Protein AF-A0A2G6HAW3-F1 (afdb_monomer)

Sequence (389 aa):
MALTPEMVLNKQFQTTQFRKGYDERDVDDFLDEVVAEMRSLIAQRDDFKQELNDCRAGRGLKPVQDEAAESVDPATQESPEQVQAEARLAELQAQIAEAEAEQQRLGAELESTQGELETLEGRVAAARHAPEEGAADGDLQSQLDDAVHRAEAAEARVREAEEMAREAQTRADEAEQRAQAAQHAGDGDQGQSAVAGGASAAAGGASAAGLIELAQRLHDEYVAEGEARRAELLATAQARHDELVSTAQTRHDELLSTAQTQHDELVSTAQTRHDELLSTAQAQHDELIGTSQRQRDELLAEATSLKEQMLTEARERSTGMVAEAQQKKARVLDELEGQRSIIKRKIEELRGFEHTYRTQLQTFFEKKLTELAESSQMSLEPVDGETHD

Mean predicted aligned error: 22.14 Å

Structure (mmCIF, N/CA/C/O backbone):
data_AF-A0A2G6HAW3-F1
#
_entry.id   AF-A0A2G6HAW3-F1
#
loop_
_atom_site.group_PDB
_atom_site.id
_atom_site.type_symbol
_atom_site.label_atom_id
_atom_site.label_alt_id
_atom_site.label_comp_id
_atom_site.label_asym_id
_atom_site.label_entity_id
_atom_site.label_seq_id
_atom_site.pdbx_PDB_ins_code
_atom_site.Cartn_x
_atom_site.Cartn_y
_atom_site.Cartn_z
_atom_site.occupancy
_atom_site.B_iso_or_equiv
_atom_site.auth_seq_id
_atom_site.auth_comp_id
_atom_site.auth_asym_id
_atom_site.auth_atom_id
_atom_site.pdbx_PDB_model_num
ATOM 1 N N . MET A 1 1 ? 30.091 41.574 -38.224 1.00 53.16 1 MET A N 1
ATOM 2 C CA . MET A 1 1 ? 29.709 41.911 -36.832 1.00 53.16 1 MET A CA 1
ATOM 3 C C . MET A 1 1 ? 29.118 43.318 -36.832 1.00 53.16 1 MET A C 1
ATOM 5 O O . MET A 1 1 ? 29.753 44.198 -37.397 1.00 53.16 1 MET A O 1
ATOM 9 N N . ALA A 1 2 ? 27.897 43.522 -36.324 1.00 58.62 2 ALA A N 1
ATOM 10 C CA . ALA A 1 2 ? 27.126 44.755 -36.565 1.00 58.62 2 ALA A CA 1
ATOM 11 C C . ALA A 1 2 ? 27.068 45.752 -35.384 1.00 58.62 2 ALA A C 1
ATOM 13 O O . ALA A 1 2 ? 26.539 46.845 -35.563 1.00 58.62 2 ALA A O 1
ATOM 14 N N . LEU A 1 3 ? 27.613 45.422 -34.204 1.00 71.25 3 LEU A N 1
ATOM 15 C CA . LEU A 1 3 ? 27.685 46.343 -33.062 1.00 71.25 3 LEU A CA 1
ATOM 16 C C . LEU A 1 3 ? 29.061 46.293 -32.394 1.00 71.25 3 LEU A C 1
ATOM 18 O O . LEU A 1 3 ? 29.541 45.222 -32.027 1.00 71.25 3 LEU A O 1
ATOM 22 N N . THR A 1 4 ? 29.680 47.460 -32.224 1.00 85.56 4 THR A N 1
ATOM 23 C CA . THR A 1 4 ? 30.881 47.648 -31.400 1.00 85.56 4 THR A CA 1
ATOM 24 C C . THR A 1 4 ? 30.501 48.284 -30.057 1.00 85.56 4 THR A C 1
ATOM 26 O O . THR A 1 4 ? 29.479 48.973 -29.991 1.00 85.56 4 THR A O 1
ATOM 29 N N . PRO A 1 5 ? 31.309 48.120 -28.992 1.00 85.50 5 PRO A N 1
ATOM 30 C CA . PRO A 1 5 ? 31.050 48.768 -27.699 1.00 85.50 5 PRO A CA 1
ATOM 31 C C . PRO A 1 5 ? 30.866 50.291 -27.821 1.00 85.50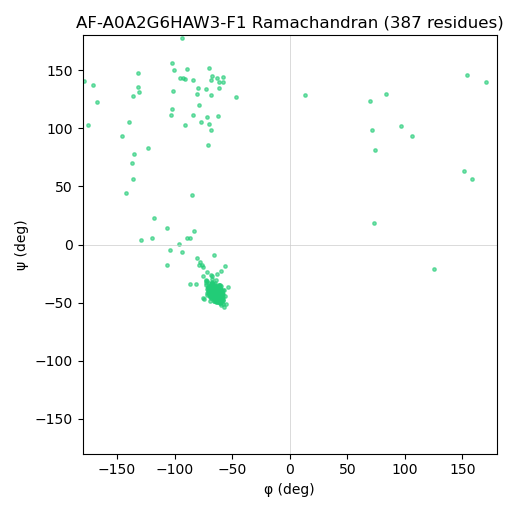 5 PRO A C 1
ATOM 33 O O . PRO A 1 5 ? 29.991 50.882 -27.196 1.00 85.50 5 PRO A O 1
ATOM 36 N N . GLU A 1 6 ? 31.621 50.922 -28.724 1.00 83.06 6 GLU A N 1
ATOM 37 C CA . GLU A 1 6 ? 31.522 52.356 -29.017 1.00 83.06 6 GLU A CA 1
ATOM 38 C C . GLU A 1 6 ? 30.201 52.743 -29.711 1.00 83.06 6 GLU A C 1
ATOM 40 O O . GLU A 1 6 ? 29.737 53.874 -29.580 1.00 83.06 6 GLU A O 1
ATOM 45 N N . MET A 1 7 ? 29.559 51.826 -30.443 1.00 84.62 7 MET A N 1
ATOM 46 C CA . MET A 1 7 ? 28.241 52.071 -31.048 1.00 84.62 7 MET A CA 1
ATOM 47 C C . MET A 1 7 ? 27.107 52.029 -30.023 1.00 84.62 7 MET A C 1
ATOM 49 O O . MET A 1 7 ? 26.089 52.682 -30.244 1.00 84.62 7 MET A O 1
ATOM 53 N N . VAL A 1 8 ? 27.277 51.278 -28.931 1.00 84.06 8 VAL A N 1
ATOM 54 C CA . VAL A 1 8 ? 26.298 51.189 -27.838 1.00 84.06 8 VAL A CA 1
ATOM 55 C C . VAL A 1 8 ? 26.352 52.457 -26.986 1.00 84.06 8 VAL A C 1
ATOM 57 O O . VAL A 1 8 ? 25.316 53.080 -26.785 1.00 84.06 8 VAL A O 1
ATOM 60 N N . LEU A 1 9 ? 27.555 52.925 -26.625 1.00 84.38 9 LEU A N 1
ATOM 61 C CA . LEU A 1 9 ? 27.747 54.188 -25.892 1.00 84.38 9 LEU A CA 1
ATOM 62 C C . LEU A 1 9 ? 27.211 55.417 -26.642 1.00 84.38 9 LEU A C 1
ATOM 64 O O . LEU A 1 9 ? 26.699 56.353 -26.039 1.00 84.38 9 LEU A O 1
ATOM 68 N N . ASN A 1 10 ? 27.323 55.428 -27.972 1.00 84.75 10 ASN A N 1
ATOM 69 C CA . ASN A 1 10 ? 26.869 56.552 -28.794 1.00 84.75 10 ASN A CA 1
ATOM 70 C C . ASN A 1 10 ? 25.397 56.436 -29.233 1.00 84.75 10 ASN A C 1
ATOM 72 O O . ASN A 1 10 ? 24.927 57.243 -30.045 1.00 84.75 10 ASN A O 1
ATOM 76 N N . LYS A 1 11 ? 24.656 55.427 -28.757 1.00 86.38 11 LYS A N 1
ATOM 77 C CA . LYS A 1 11 ? 23.277 55.196 -29.184 1.00 86.38 11 LYS A CA 1
ATOM 78 C C . LYS A 1 11 ? 22.324 56.151 -28.467 1.00 86.38 11 LYS A C 1
ATOM 80 O O . LYS A 1 11 ? 22.184 56.112 -27.256 1.00 86.38 11 LYS A O 1
ATOM 85 N N . GLN A 1 12 ? 21.608 56.970 -29.236 1.00 83.81 12 GLN A N 1
ATOM 86 C CA . GLN A 1 12 ? 20.557 57.844 -28.710 1.00 83.81 12 GLN A CA 1
ATOM 87 C C . GLN A 1 12 ? 19.170 57.257 -28.981 1.00 83.81 12 GLN A C 1
ATOM 89 O O . GLN A 1 12 ? 18.860 56.870 -30.114 1.00 83.81 12 GLN A O 1
ATOM 94 N N . PHE A 1 13 ? 18.328 57.225 -27.949 1.00 83.56 13 PHE A N 1
ATOM 95 C CA . PHE A 1 13 ? 16.929 56.808 -28.036 1.00 83.56 13 PHE A CA 1
ATOM 96 C C . PHE A 1 13 ? 15.994 58.026 -28.073 1.00 83.56 13 PHE A C 1
ATOM 98 O O . PHE A 1 13 ? 16.309 59.095 -27.555 1.00 83.56 13 PHE A O 1
ATOM 105 N N . GLN A 1 14 ? 14.836 57.890 -28.727 1.00 79.06 14 GLN A N 1
ATOM 106 C CA . GLN A 1 14 ? 13.825 58.953 -28.773 1.00 79.06 14 GLN A CA 1
ATOM 107 C C . GLN A 1 14 ? 13.002 58.957 -27.477 1.00 79.06 14 GLN A C 1
ATOM 109 O O . GLN A 1 14 ? 12.466 57.920 -27.095 1.00 79.06 14 GLN A O 1
ATOM 114 N N . THR A 1 15 ? 12.848 60.115 -26.829 1.00 76.31 15 THR A N 1
ATOM 115 C CA . THR A 1 15 ? 12.050 60.234 -25.597 1.00 76.31 15 THR A CA 1
ATOM 116 C C . THR A 1 15 ? 10.551 60.306 -25.919 1.00 76.31 15 THR A C 1
ATOM 118 O O . THR A 1 15 ? 10.118 61.018 -26.829 1.00 76.31 15 THR A O 1
ATOM 121 N N . THR A 1 16 ? 9.714 59.551 -25.198 1.00 74.56 16 THR A N 1
ATOM 122 C CA . THR A 1 16 ? 8.260 59.509 -25.440 1.00 74.56 16 THR A CA 1
ATOM 123 C C . THR A 1 16 ? 7.500 60.327 -24.398 1.00 74.56 16 THR A C 1
ATOM 125 O O . THR A 1 16 ? 7.404 59.920 -23.248 1.00 74.56 16 THR A O 1
ATOM 128 N N . GLN A 1 17 ? 6.889 61.452 -24.789 1.00 61.53 17 GLN A N 1
ATOM 129 C CA . GLN A 1 17 ? 6.177 62.338 -23.845 1.00 61.53 17 GLN A CA 1
ATOM 130 C C . GLN A 1 17 ? 4.768 61.859 -23.437 1.00 61.53 17 GLN A C 1
ATOM 132 O O . GLN A 1 17 ? 4.227 62.332 -22.442 1.00 61.53 17 GLN A O 1
ATOM 137 N N . PHE A 1 18 ? 4.156 60.930 -24.184 1.00 59.34 18 PHE A N 1
ATOM 138 C CA . PHE A 1 18 ? 2.750 60.521 -23.990 1.00 59.34 18 PHE A CA 1
ATOM 139 C C . PHE A 1 18 ? 2.554 59.030 -23.661 1.00 59.34 18 PHE A C 1
ATOM 141 O O . PHE A 1 18 ? 1.419 58.560 -23.590 1.00 59.34 18 PHE A O 1
ATOM 148 N N . ARG A 1 19 ? 3.638 58.266 -23.474 1.00 69.38 19 ARG A N 1
ATOM 149 C CA . ARG A 1 19 ? 3.609 56.846 -23.080 1.00 69.38 19 ARG A CA 1
ATOM 150 C C . ARG A 1 19 ? 4.582 56.628 -21.923 1.00 69.38 19 ARG A C 1
ATOM 152 O O . ARG A 1 19 ? 5.599 57.310 -21.867 1.00 69.38 19 ARG A O 1
ATOM 159 N N . LYS A 1 20 ? 4.271 55.695 -21.012 1.00 65.50 20 LYS A N 1
ATOM 160 C CA . LYS A 1 20 ? 5.233 55.250 -19.990 1.00 65.50 20 LYS A CA 1
ATOM 161 C C . LYS A 1 20 ? 6.424 54.611 -20.712 1.00 65.50 20 LYS A C 1
ATOM 163 O O . LYS A 1 20 ? 6.242 53.581 -21.356 1.00 65.50 20 LYS A O 1
ATOM 168 N N . GLY A 1 21 ? 7.576 55.272 -20.661 1.00 80.19 21 GLY A N 1
ATOM 169 C CA . GLY A 1 21 ? 8.860 54.743 -21.118 1.00 80.19 21 GLY A CA 1
ATOM 170 C C . GLY A 1 21 ? 9.635 54.089 -19.973 1.00 80.19 21 GLY A C 1
ATOM 171 O O . GLY A 1 21 ? 9.169 54.091 -18.831 1.00 80.19 21 GLY A O 1
ATOM 172 N N . TYR A 1 22 ? 10.801 53.537 -20.300 1.00 85.88 22 TYR A N 1
ATOM 173 C CA . TYR A 1 22 ? 11.800 53.113 -19.317 1.00 85.88 22 TYR A CA 1
ATOM 174 C C . TYR A 1 22 ? 12.440 54.339 -18.649 1.00 85.88 22 TYR A C 1
ATOM 176 O O . TYR A 1 22 ? 12.466 55.415 -19.253 1.00 85.88 22 TYR A O 1
ATOM 184 N N . ASP A 1 23 ? 12.908 54.193 -17.408 1.00 84.62 23 ASP A N 1
ATOM 185 C CA . ASP A 1 23 ? 13.658 55.252 -16.727 1.00 84.62 23 ASP A CA 1
ATOM 186 C C . ASP A 1 23 ? 15.012 55.429 -17.422 1.00 84.62 23 ASP A C 1
ATOM 188 O O . ASP A 1 23 ? 15.718 54.453 -17.671 1.00 84.62 23 ASP A O 1
ATOM 192 N N . GLU A 1 24 ? 15.354 56.666 -17.777 1.00 84.69 24 GLU A N 1
ATOM 193 C CA . GLU A 1 24 ? 16.594 56.977 -18.493 1.00 84.69 24 GLU A CA 1
ATOM 194 C C . GLU A 1 24 ? 17.826 56.557 -17.679 1.00 84.69 24 GLU A C 1
ATOM 196 O O . GLU A 1 24 ? 18.785 56.058 -18.253 1.00 84.69 24 GLU A O 1
ATOM 201 N N . ARG A 1 25 ? 17.777 56.674 -16.344 1.00 86.12 25 ARG A N 1
ATOM 202 C CA . ARG A 1 25 ? 18.912 56.330 -15.473 1.00 86.12 25 ARG A CA 1
ATOM 203 C C . ARG A 1 25 ? 19.141 54.829 -15.389 1.00 86.12 25 ARG A C 1
ATOM 205 O O . ARG A 1 25 ? 20.273 54.390 -15.514 1.00 86.12 25 ARG A O 1
ATOM 212 N N . ASP A 1 26 ? 18.066 54.058 -15.240 1.00 86.94 26 ASP A N 1
ATOM 213 C CA . ASP A 1 26 ? 18.155 52.596 -15.178 1.00 86.94 26 ASP A CA 1
ATOM 214 C C . ASP A 1 26 ? 18.634 52.017 -16.521 1.00 86.94 26 ASP A C 1
ATOM 216 O O . ASP A 1 26 ? 19.353 51.020 -16.558 1.00 86.94 26 ASP A O 1
ATOM 220 N N . VAL A 1 27 ? 18.247 52.647 -17.639 1.00 89.25 27 VAL A N 1
ATOM 221 C CA . VAL A 1 27 ? 18.724 52.267 -18.976 1.00 89.25 27 VAL A CA 1
ATOM 222 C C . VAL A 1 27 ? 20.199 52.620 -19.152 1.00 89.25 27 VAL A C 1
ATOM 224 O O . VAL A 1 27 ? 20.938 51.791 -19.674 1.00 89.25 27 VAL A O 1
ATOM 227 N N . ASP A 1 28 ? 20.639 53.801 -18.715 1.00 88.94 28 ASP A N 1
ATOM 228 C CA . ASP A 1 28 ? 22.049 54.200 -18.787 1.00 88.94 28 ASP A CA 1
ATOM 229 C C . ASP A 1 28 ? 22.940 53.284 -17.920 1.00 88.94 28 ASP A C 1
ATOM 231 O O . ASP A 1 28 ? 23.947 52.779 -18.417 1.00 88.94 28 ASP A O 1
ATOM 235 N N . ASP A 1 29 ? 22.528 52.975 -16.682 1.00 91.81 29 ASP A N 1
ATOM 236 C CA . ASP A 1 29 ? 23.249 52.066 -15.776 1.00 91.81 29 ASP A CA 1
ATOM 237 C C . ASP A 1 29 ? 23.375 50.648 -16.375 1.00 91.81 29 ASP A C 1
ATOM 239 O O . ASP A 1 29 ? 24.441 50.028 -16.326 1.00 91.81 29 ASP A O 1
ATOM 243 N N . PHE A 1 30 ? 22.306 50.146 -17.005 1.00 91.19 30 PHE A N 1
ATOM 244 C CA . PHE A 1 30 ? 22.320 48.850 -17.687 1.00 91.19 30 PHE A CA 1
ATOM 245 C C . PHE A 1 30 ? 23.219 48.850 -18.933 1.00 91.19 30 PHE A C 1
ATOM 247 O O . PHE A 1 30 ? 23.927 47.879 -19.200 1.00 91.19 30 PHE A O 1
ATOM 254 N N . LEU A 1 31 ? 23.219 49.930 -19.719 1.00 91.38 31 LEU A N 1
ATOM 255 C CA . LEU A 1 31 ? 24.079 50.031 -20.900 1.00 91.38 31 LEU A CA 1
ATOM 256 C C . LEU A 1 31 ? 25.564 50.122 -20.527 1.00 91.38 31 LEU A C 1
ATOM 258 O O . LEU A 1 31 ? 26.393 49.570 -21.256 1.00 91.38 31 LEU A O 1
ATOM 262 N N . ASP A 1 32 ? 25.906 50.748 -19.400 1.00 90.31 32 ASP A N 1
ATOM 263 C CA . ASP A 1 32 ? 27.273 50.758 -18.869 1.00 90.31 32 ASP A CA 1
ATOM 264 C C . ASP A 1 32 ? 27.748 49.344 -18.487 1.00 90.31 32 ASP A C 1
ATOM 266 O O . ASP A 1 32 ? 28.876 48.958 -18.824 1.00 90.31 32 ASP A O 1
ATOM 270 N N . GLU A 1 33 ? 26.882 48.536 -17.866 1.00 93.12 33 GLU A N 1
ATOM 271 C CA . GLU A 1 33 ? 27.152 47.124 -17.562 1.00 93.12 33 GLU A CA 1
ATOM 272 C C . GLU A 1 33 ? 27.364 46.304 -18.846 1.00 93.12 33 GLU A C 1
ATOM 274 O O . GLU A 1 33 ? 28.393 45.639 -19.001 1.00 93.12 33 GLU A O 1
ATOM 279 N N . VAL A 1 34 ? 26.468 46.442 -19.829 1.00 91.00 34 VAL A N 1
ATOM 280 C CA . VAL A 1 34 ? 26.576 45.758 -21.129 1.00 91.00 34 VAL A CA 1
ATOM 281 C C . VAL A 1 34 ? 27.873 46.130 -21.854 1.00 91.00 34 VAL A C 1
ATOM 283 O O . VAL A 1 34 ? 28.543 45.268 -22.425 1.00 91.00 34 VAL A O 1
ATOM 286 N N . VAL A 1 35 ? 28.276 47.402 -21.843 1.00 91.06 35 VAL A N 1
ATOM 287 C CA . VAL A 1 35 ? 29.527 47.842 -22.481 1.00 91.06 35 VAL A CA 1
ATOM 288 C C . VAL A 1 35 ? 30.751 47.280 -21.754 1.00 91.06 35 VAL A C 1
ATOM 290 O O . VAL A 1 35 ? 31.723 46.890 -22.415 1.00 91.06 35 VAL A O 1
ATOM 293 N N . ALA A 1 36 ? 30.723 47.214 -20.420 1.00 90.88 36 ALA A N 1
ATOM 294 C CA . ALA A 1 36 ? 31.789 46.609 -19.628 1.00 90.88 36 ALA A CA 1
ATOM 295 C C . ALA A 1 36 ? 31.942 45.112 -19.943 1.00 90.88 36 ALA A C 1
ATOM 297 O O . ALA A 1 36 ? 33.059 44.650 -20.202 1.00 90.88 36 ALA A O 1
ATOM 298 N N . GLU A 1 37 ? 30.834 44.376 -20.024 1.00 90.75 37 GLU A N 1
ATOM 299 C CA . GLU A 1 37 ? 30.835 42.963 -20.402 1.00 90.75 37 GLU A CA 1
ATOM 300 C C . GLU A 1 37 ? 31.277 42.748 -21.848 1.00 90.75 37 GLU A C 1
ATOM 302 O O . GLU A 1 37 ? 32.114 41.889 -22.110 1.00 90.75 37 GLU A O 1
ATOM 307 N N . MET A 1 38 ? 30.807 43.559 -22.798 1.00 88.00 38 MET A N 1
ATOM 308 C CA . MET A 1 38 ? 31.236 43.450 -24.194 1.00 88.00 38 MET A CA 1
ATOM 309 C C . MET A 1 38 ? 32.742 43.686 -24.349 1.00 88.00 38 MET A C 1
ATOM 311 O O . MET A 1 38 ? 33.397 42.993 -25.130 1.00 88.00 38 MET A O 1
ATOM 315 N N . ARG A 1 39 ? 33.313 44.644 -23.607 1.00 89.75 39 ARG A N 1
ATOM 316 C CA . ARG A 1 39 ? 34.768 44.864 -23.578 1.00 89.75 39 ARG A CA 1
ATOM 317 C C . ARG A 1 39 ? 35.500 43.680 -22.948 1.00 89.75 39 ARG A C 1
ATOM 319 O O . ARG A 1 39 ? 36.525 43.269 -23.485 1.00 89.75 39 ARG A O 1
ATOM 326 N N . SER A 1 40 ? 34.957 43.112 -21.871 1.00 92.44 40 SER A N 1
ATOM 327 C CA . SER A 1 40 ? 35.488 41.901 -21.233 1.00 92.44 40 SER A CA 1
ATOM 328 C C . SER A 1 40 ? 35.470 40.700 -22.185 1.00 92.44 40 SER A C 1
ATOM 330 O O . SER A 1 40 ? 36.490 40.044 -22.355 1.00 92.44 40 SER A O 1
ATOM 332 N N . LEU A 1 41 ? 34.364 40.457 -22.893 1.00 89.31 41 LEU A N 1
ATOM 333 C CA . LEU A 1 41 ? 34.229 39.369 -23.865 1.00 89.31 41 LEU A CA 1
ATOM 334 C C . LEU A 1 41 ? 35.156 39.540 -25.068 1.00 89.31 41 LEU A C 1
ATOM 336 O O . LEU A 1 41 ? 35.718 38.563 -25.557 1.00 89.31 41 LEU A O 1
ATOM 340 N N . ILE A 1 42 ? 35.342 40.771 -25.550 1.00 88.06 42 ILE A N 1
ATOM 341 C CA . ILE A 1 42 ? 36.315 41.061 -26.609 1.00 88.06 42 ILE A CA 1
ATOM 342 C C . ILE A 1 42 ? 37.738 40.770 -26.121 1.00 88.06 42 ILE A C 1
ATOM 344 O O . ILE A 1 42 ? 38.486 40.123 -26.849 1.00 88.06 42 ILE A O 1
ATOM 348 N N . ALA A 1 43 ? 38.086 41.176 -24.896 1.00 89.06 43 ALA A N 1
ATOM 349 C CA . ALA A 1 43 ? 39.387 40.879 -24.303 1.00 89.06 43 ALA A CA 1
ATOM 350 C C . ALA A 1 43 ? 39.599 39.366 -24.127 1.00 89.06 43 ALA A C 1
ATOM 352 O O . ALA A 1 43 ? 40.587 38.843 -24.622 1.00 89.06 43 ALA A O 1
ATOM 353 N N . GLN A 1 44 ? 38.631 38.645 -23.551 1.00 89.56 44 GLN A N 1
ATOM 354 C CA . GLN A 1 44 ? 38.682 37.185 -23.407 1.00 89.56 44 GLN A CA 1
ATOM 355 C C . GLN A 1 44 ? 38.810 36.479 -24.759 1.00 89.56 44 GLN A C 1
ATOM 357 O O . GLN A 1 44 ? 39.598 35.552 -24.912 1.00 89.56 44 GLN A O 1
ATOM 362 N N . ARG A 1 45 ? 38.061 36.924 -25.774 1.00 87.81 45 ARG A N 1
ATOM 363 C CA . ARG A 1 45 ? 38.180 36.406 -27.142 1.00 87.81 45 ARG A CA 1
ATOM 364 C C . ARG A 1 45 ? 39.588 36.626 -27.690 1.00 87.81 45 ARG A C 1
ATOM 366 O O . ARG A 1 45 ? 40.119 35.740 -28.356 1.00 87.81 45 ARG A O 1
ATOM 373 N N . ASP A 1 46 ? 40.164 37.798 -27.465 1.00 89.19 46 ASP A N 1
ATOM 374 C CA . ASP A 1 46 ? 41.498 38.130 -27.959 1.00 89.19 46 ASP A CA 1
ATOM 375 C C . ASP A 1 46 ? 42.585 37.346 -27.204 1.00 89.19 46 ASP A C 1
ATOM 377 O O . ASP A 1 46 ? 43.510 36.847 -27.846 1.00 89.19 46 ASP A O 1
ATOM 381 N N . ASP A 1 47 ? 42.417 37.124 -25.899 1.00 91.31 47 ASP A N 1
ATOM 382 C CA . ASP A 1 47 ? 43.262 36.252 -25.076 1.00 91.31 47 ASP A CA 1
ATOM 383 C C . ASP A 1 47 ? 43.188 34.796 -25.563 1.00 91.31 47 ASP A C 1
ATOM 385 O O . ASP A 1 47 ? 44.214 34.195 -25.879 1.00 91.31 47 ASP A O 1
ATOM 389 N N . PHE A 1 48 ? 41.985 34.243 -25.764 1.00 86.75 48 PHE A N 1
ATOM 390 C CA . PHE A 1 48 ? 41.816 32.897 -26.325 1.00 86.75 48 PHE A CA 1
ATOM 391 C C . PHE A 1 48 ? 42.414 32.775 -27.728 1.00 86.75 48 PHE A C 1
ATOM 393 O O . PHE A 1 48 ? 43.011 31.754 -28.072 1.00 86.75 48 PHE A O 1
ATOM 400 N N . LYS A 1 49 ? 42.294 33.811 -28.564 1.00 86.06 49 LYS A N 1
ATOM 401 C CA . LYS A 1 49 ? 42.951 33.833 -29.877 1.00 86.06 49 LYS A CA 1
ATOM 402 C C . LYS A 1 49 ? 44.472 33.822 -29.744 1.00 86.06 49 LYS A C 1
ATOM 404 O O . LYS A 1 49 ? 45.123 33.142 -30.538 1.00 86.06 49 LYS A O 1
ATOM 409 N N . GLN A 1 50 ? 45.041 34.546 -28.781 1.00 87.00 50 GLN A N 1
ATOM 410 C CA . GLN A 1 50 ? 46.479 34.519 -28.508 1.00 87.00 50 GLN A CA 1
ATOM 411 C C . GLN A 1 50 ? 46.923 33.130 -28.043 1.00 87.00 50 GLN A C 1
ATOM 413 O O . GLN A 1 50 ? 47.818 32.558 -28.659 1.00 87.00 50 GLN A O 1
ATOM 418 N N . GLU A 1 51 ? 46.230 32.527 -27.076 1.00 87.31 51 GLU A N 1
ATOM 419 C CA . GLU A 1 51 ? 46.526 31.172 -26.592 1.00 87.31 51 GLU A CA 1
ATOM 420 C C . GLU A 1 51 ? 46.452 30.121 -27.712 1.00 87.31 51 GLU A C 1
ATOM 422 O O . GLU A 1 51 ? 47.321 29.250 -27.839 1.00 87.31 51 GLU A O 1
ATOM 427 N N . LEU A 1 52 ? 45.439 30.219 -28.580 1.00 85.12 52 LEU A N 1
ATOM 428 C CA . LEU A 1 52 ? 45.303 29.349 -29.746 1.00 85.12 52 LEU A CA 1
ATOM 429 C C . LEU A 1 52 ? 46.425 29.573 -30.762 1.00 85.12 52 LEU A C 1
ATOM 431 O O . LEU A 1 52 ? 46.920 28.607 -31.347 1.00 85.12 52 LEU A O 1
ATOM 435 N N . ASN A 1 53 ? 46.832 30.821 -30.983 1.00 85.31 53 ASN A N 1
ATOM 436 C CA . ASN A 1 53 ? 47.931 31.152 -31.883 1.00 85.31 53 ASN A CA 1
ATOM 437 C C . ASN A 1 53 ? 49.281 30.673 -31.339 1.00 85.31 53 ASN A C 1
ATOM 439 O O . ASN A 1 53 ? 50.068 30.131 -32.114 1.00 85.31 53 ASN A O 1
ATOM 443 N N . ASP A 1 54 ? 49.513 30.751 -30.032 1.00 85.19 54 ASP A N 1
ATOM 444 C CA . ASP A 1 54 ? 50.714 30.234 -29.374 1.00 85.19 54 ASP A CA 1
ATOM 445 C C . ASP A 1 54 ? 50.776 28.699 -29.444 1.00 85.19 54 ASP A C 1
ATOM 447 O O . ASP A 1 54 ? 51.800 28.119 -29.827 1.00 85.19 54 ASP A O 1
ATOM 451 N N . CYS A 1 55 ? 49.648 28.020 -29.197 1.00 83.06 55 CYS A N 1
ATOM 452 C CA . CYS A 1 55 ? 49.531 26.569 -29.374 1.00 83.06 55 CYS A CA 1
ATOM 453 C C . CYS A 1 55 ? 49.763 26.137 -30.832 1.00 83.06 55 CYS A C 1
ATOM 455 O O . CYS A 1 55 ? 50.402 25.113 -31.099 1.00 83.06 55 CYS A O 1
ATOM 457 N N . ARG A 1 56 ? 49.255 26.912 -31.799 1.00 80.69 56 ARG A N 1
ATOM 458 C CA . ARG A 1 56 ? 49.443 26.660 -33.237 1.00 80.69 56 ARG A CA 1
ATOM 459 C C . ARG A 1 56 ? 50.875 26.923 -33.686 1.00 80.69 56 ARG A C 1
ATOM 461 O O . ARG A 1 56 ? 51.404 26.124 -34.460 1.00 80.69 56 ARG A O 1
ATOM 468 N N . ALA A 1 57 ? 51.518 27.967 -33.166 1.00 78.38 57 ALA A N 1
ATOM 469 C CA . ALA A 1 57 ? 52.915 28.282 -33.436 1.00 78.38 57 ALA A CA 1
ATOM 470 C C . ALA A 1 57 ? 53.843 27.157 -32.950 1.00 78.38 57 ALA A C 1
ATOM 472 O O . ALA A 1 57 ? 54.737 26.742 -33.687 1.00 78.38 57 ALA A O 1
ATOM 473 N N . GLY A 1 58 ? 53.563 26.570 -31.778 1.00 76.38 58 GLY A N 1
ATOM 474 C CA . GLY A 1 58 ? 54.273 25.388 -31.275 1.00 76.38 58 GLY A CA 1
ATOM 475 C C . GLY A 1 58 ? 54.112 24.131 -32.146 1.00 76.38 58 GLY A C 1
ATOM 476 O O . GLY A 1 58 ? 54.992 23.272 -32.157 1.00 76.38 58 GLY A O 1
ATOM 477 N N . ARG A 1 59 ? 53.021 24.033 -32.920 1.00 76.31 59 ARG A N 1
ATOM 478 C CA . ARG A 1 59 ? 52.773 22.956 -33.899 1.00 76.31 59 ARG A CA 1
ATOM 479 C C . ARG A 1 59 ? 53.176 23.308 -35.339 1.00 76.31 59 ARG A C 1
ATOM 481 O O . ARG A 1 59 ? 53.005 22.471 -36.221 1.00 76.31 59 ARG A O 1
ATOM 488 N N . GLY A 1 60 ? 53.708 24.506 -35.598 1.00 64.19 60 GLY A N 1
ATOM 489 C CA . GLY A 1 60 ? 54.117 24.949 -36.937 1.00 64.19 60 GLY A CA 1
ATOM 490 C C . GLY A 1 60 ? 52.964 25.294 -37.893 1.00 64.19 60 GLY A C 1
ATOM 491 O O . GLY A 1 60 ? 53.175 25.325 -39.106 1.00 64.19 60 GLY A O 1
ATOM 492 N N . LEU A 1 61 ? 51.752 25.545 -37.379 1.00 65.44 61 LEU A N 1
ATOM 493 C CA . LEU A 1 61 ? 50.604 25.999 -38.176 1.00 65.44 61 LEU A CA 1
ATOM 494 C C . LEU A 1 61 ? 50.564 27.536 -38.265 1.00 65.44 61 LEU A C 1
ATOM 496 O O . LEU A 1 61 ? 51.013 28.235 -37.360 1.00 65.44 61 LEU A O 1
ATOM 500 N N . LYS A 1 62 ? 50.002 28.069 -39.360 1.00 64.00 62 LYS A N 1
ATOM 501 C CA . LYS A 1 62 ? 49.834 29.521 -39.562 1.00 64.00 62 LYS A CA 1
ATOM 502 C C . LYS A 1 62 ? 48.896 30.131 -38.498 1.00 64.00 62 LYS A C 1
ATOM 504 O O . LYS A 1 62 ? 47.909 29.479 -38.136 1.00 64.00 62 LYS A O 1
ATOM 509 N N . PRO A 1 63 ? 49.168 31.365 -38.026 1.00 66.56 63 PRO A N 1
ATOM 510 C CA . PRO A 1 63 ? 48.317 32.044 -37.053 1.00 66.56 63 PRO A CA 1
ATOM 511 C C . PRO A 1 63 ? 46.954 32.393 -37.661 1.00 66.56 63 PRO A C 1
ATOM 513 O O . PRO A 1 63 ? 46.858 32.724 -38.844 1.00 66.56 63 PRO A O 1
ATOM 516 N N . VAL A 1 64 ? 45.908 32.324 -36.840 1.00 57.69 64 VAL A N 1
ATOM 517 C CA . VAL A 1 64 ? 44.575 32.837 -37.166 1.00 57.69 64 VAL A CA 1
ATOM 518 C C . VAL A 1 64 ? 44.662 34.356 -37.136 1.00 57.69 64 VAL A C 1
ATOM 520 O O . VAL A 1 64 ? 44.853 34.945 -36.071 1.00 57.69 64 VAL A O 1
ATOM 523 N N . GLN A 1 65 ? 44.572 34.980 -38.306 1.00 52.00 65 GLN A N 1
ATOM 524 C CA . GLN A 1 65 ? 44.421 36.426 -38.431 1.00 52.00 65 GLN A CA 1
ATOM 525 C C . GLN A 1 65 ? 42.938 36.763 -38.584 1.00 52.00 65 GLN A C 1
ATOM 527 O O . GLN A 1 65 ? 42.195 36.021 -39.226 1.00 52.00 65 GLN A O 1
ATOM 532 N N . ASP A 1 66 ? 42.523 37.883 -37.992 1.00 49.84 66 ASP A N 1
ATOM 533 C CA . ASP A 1 66 ? 41.223 38.485 -38.273 1.00 49.84 66 ASP A CA 1
ATOM 534 C C . ASP A 1 66 ? 41.240 39.033 -39.704 1.00 49.84 66 ASP A C 1
ATOM 536 O O . ASP A 1 66 ? 41.737 40.131 -39.956 1.00 49.84 66 ASP A O 1
ATOM 540 N N . GLU A 1 67 ? 40.693 38.272 -40.651 1.00 38.16 67 GLU A N 1
ATOM 541 C CA . GLU A 1 67 ? 40.292 38.824 -41.942 1.00 38.16 67 GLU A CA 1
ATOM 542 C C . GLU A 1 67 ? 39.063 39.714 -41.741 1.00 38.16 67 GLU A C 1
ATOM 544 O O . GLU A 1 67 ? 37.908 39.311 -41.881 1.00 38.16 67 GLU A O 1
ATOM 549 N N . ALA A 1 68 ? 39.324 40.969 -41.387 1.00 36.50 68 ALA A N 1
ATOM 550 C CA . ALA A 1 68 ? 38.407 42.048 -41.683 1.00 36.50 68 ALA A CA 1
ATOM 551 C C . ALA A 1 68 ? 38.674 42.532 -43.117 1.00 36.50 68 ALA A C 1
ATOM 553 O O . ALA A 1 68 ? 39.683 43.182 -43.375 1.00 36.50 68 ALA A O 1
ATOM 554 N N . ALA A 1 69 ? 37.695 42.255 -43.984 1.00 39.44 69 ALA A N 1
ATOM 555 C CA . ALA A 1 69 ? 37.440 42.866 -45.290 1.00 39.44 69 ALA A CA 1
ATOM 556 C C . ALA A 1 69 ? 38.413 42.524 -46.436 1.00 39.44 69 ALA A C 1
ATOM 558 O O . ALA A 1 69 ? 39.427 43.189 -46.592 1.00 39.44 69 ALA A O 1
ATOM 559 N N . GLU A 1 70 ? 38.033 41.575 -47.306 1.00 32.72 70 GLU A N 1
ATOM 560 C CA . GLU A 1 70 ? 37.624 41.816 -48.708 1.00 32.72 70 GLU A CA 1
ATOM 561 C C . GLU A 1 70 ? 37.220 40.481 -49.388 1.00 32.72 70 GLU A C 1
ATOM 563 O O . GLU A 1 70 ? 37.848 39.452 -49.174 1.00 32.72 70 GLU A O 1
ATOM 568 N N . SER A 1 71 ? 36.168 40.511 -50.218 1.00 31.42 71 SER A N 1
ATOM 569 C CA . SER A 1 71 ? 35.582 39.417 -51.031 1.00 31.42 71 SER A CA 1
ATOM 570 C C . SER A 1 71 ? 34.759 38.321 -50.324 1.00 31.42 71 SER A C 1
ATOM 572 O O . SER A 1 71 ? 35.190 37.191 -50.129 1.00 31.42 71 SER A O 1
ATOM 574 N N . VAL A 1 72 ? 33.485 38.632 -50.053 1.00 33.88 72 VAL A N 1
ATOM 575 C CA . VAL A 1 72 ? 32.424 37.610 -50.060 1.00 33.88 72 VAL A CA 1
ATOM 576 C C . VAL A 1 72 ? 31.839 37.580 -51.471 1.00 33.88 72 V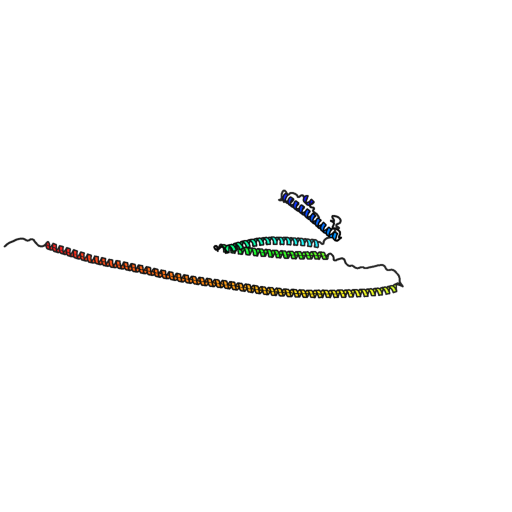AL A C 1
ATOM 578 O O . VAL A 1 72 ? 31.075 38.469 -51.852 1.00 33.88 72 VAL A O 1
ATOM 581 N N . ASP A 1 73 ? 32.228 36.575 -52.253 1.00 32.66 73 ASP A N 1
ATOM 582 C CA . ASP A 1 73 ? 31.470 36.139 -53.425 1.00 32.66 73 ASP A CA 1
ATOM 583 C C . ASP A 1 73 ? 30.072 35.657 -52.971 1.00 32.66 73 ASP A C 1
ATOM 585 O O . ASP A 1 73 ? 29.964 34.922 -51.987 1.00 32.66 73 ASP A O 1
ATOM 589 N N . PRO A 1 74 ? 28.971 36.035 -53.646 1.00 40.44 74 PRO A N 1
ATOM 590 C CA . PRO A 1 74 ? 27.607 35.802 -53.161 1.00 40.44 74 PRO A CA 1
ATOM 591 C C . PRO A 1 74 ? 27.065 34.402 -53.511 1.00 40.44 74 PRO A C 1
ATOM 593 O O . PRO A 1 74 ? 25.917 34.273 -53.935 1.00 40.44 74 PRO A O 1
ATOM 596 N N . ALA A 1 75 ? 27.870 33.345 -53.376 1.00 36.22 75 ALA A N 1
ATOM 597 C CA . ALA A 1 75 ? 27.491 32.010 -53.848 1.00 36.22 75 ALA A CA 1
ATOM 598 C C . ALA A 1 75 ? 27.933 30.853 -52.937 1.00 36.22 75 ALA A C 1
ATOM 600 O O . ALA A 1 75 ? 28.353 29.810 -53.425 1.00 36.22 75 ALA A O 1
ATOM 601 N N . THR A 1 76 ? 27.743 30.997 -51.626 1.00 44.78 76 THR A N 1
ATOM 602 C CA . THR A 1 76 ? 27.496 29.839 -50.754 1.00 44.78 76 THR A CA 1
ATOM 603 C C . THR A 1 76 ? 26.174 30.098 -50.052 1.00 44.78 76 THR A C 1
ATOM 605 O O . THR A 1 76 ? 26.120 30.668 -48.968 1.00 44.78 76 THR A O 1
ATOM 608 N N . GLN A 1 77 ? 25.076 29.785 -50.740 1.00 42.06 77 GLN A N 1
ATOM 609 C CA . GLN A 1 77 ? 23.782 29.683 -50.081 1.00 42.06 77 GLN A CA 1
ATOM 610 C C . GLN A 1 77 ? 23.847 28.436 -49.201 1.00 42.06 77 GLN A C 1
ATOM 612 O O . GLN A 1 77 ? 23.789 27.319 -49.714 1.00 42.06 77 GLN A O 1
ATOM 617 N N . GLU A 1 78 ? 23.996 28.629 -47.890 1.00 43.53 78 GLU A N 1
ATOM 618 C CA . GLU A 1 78 ? 23.536 27.644 -46.912 1.00 43.53 78 GLU A CA 1
ATOM 619 C C . GLU A 1 78 ? 22.121 27.237 -47.327 1.00 43.53 78 GLU A C 1
ATOM 621 O O . GLU A 1 78 ? 21.271 28.088 -47.623 1.00 43.53 78 GLU A O 1
ATOM 626 N N . SER A 1 79 ? 21.890 25.934 -47.465 1.00 48.53 79 SER A N 1
ATOM 627 C CA . SER A 1 79 ? 20.592 25.449 -47.924 1.00 48.53 79 SER A CA 1
ATOM 628 C C . SER A 1 79 ? 19.515 25.962 -46.958 1.00 48.53 79 SER A C 1
ATOM 630 O O . SER A 1 79 ? 19.744 25.944 -45.747 1.00 48.53 79 SER A O 1
ATOM 632 N N . PRO A 1 80 ? 18.328 26.394 -47.427 1.00 59.12 80 PRO A N 1
ATOM 633 C CA . PRO A 1 80 ? 17.266 26.897 -46.546 1.00 59.12 80 PRO A CA 1
ATOM 634 C C . PRO A 1 80 ? 16.857 25.884 -45.462 1.00 59.12 80 PRO A C 1
ATOM 636 O O . PRO A 1 80 ? 16.273 26.268 -44.454 1.00 59.12 80 PRO A O 1
ATOM 639 N N . GLU A 1 81 ? 17.187 24.605 -45.651 1.00 56.47 81 GLU A N 1
ATOM 640 C CA . GLU A 1 81 ? 16.997 23.521 -44.687 1.00 56.47 81 GLU A CA 1
ATOM 641 C C . GLU A 1 81 ? 17.971 23.572 -43.493 1.00 56.47 81 GLU A C 1
ATOM 643 O O . GLU A 1 81 ? 17.573 23.205 -42.392 1.00 56.47 81 GLU A O 1
ATOM 648 N N . GLN A 1 82 ? 19.200 24.077 -43.662 1.00 58.12 82 GLN A N 1
ATOM 649 C CA . GLN A 1 82 ? 20.189 24.210 -42.578 1.00 58.12 82 GLN A CA 1
ATOM 650 C C . GLN A 1 82 ? 19.835 25.366 -41.639 1.00 58.12 82 GLN A C 1
ATOM 652 O O . GLN A 1 82 ? 19.734 25.162 -40.434 1.00 58.12 82 GLN A O 1
ATOM 657 N N . VAL A 1 83 ? 19.497 26.535 -42.192 1.00 70.12 83 VAL A N 1
ATOM 658 C CA . VAL A 1 83 ? 19.024 27.690 -41.405 1.00 70.12 83 VAL A CA 1
ATOM 659 C C . VAL A 1 83 ? 17.727 27.353 -40.652 1.00 70.12 83 VAL A C 1
ATOM 661 O O . VAL A 1 83 ? 17.518 27.795 -39.525 1.00 70.12 83 VAL A O 1
ATOM 664 N N . GLN A 1 84 ? 16.851 26.530 -41.242 1.00 72.12 84 GLN A N 1
ATOM 665 C CA . GLN A 1 84 ? 15.642 26.040 -40.568 1.00 72.12 84 GLN A CA 1
ATOM 666 C C . GLN A 1 84 ? 15.934 24.993 -39.485 1.00 72.12 84 GLN A C 1
ATOM 668 O O . GLN A 1 84 ? 15.223 24.959 -38.482 1.00 72.12 84 GLN A O 1
ATOM 673 N N . ALA A 1 85 ? 16.942 24.136 -39.667 1.00 68.44 85 ALA A N 1
ATOM 674 C CA . ALA A 1 85 ? 17.352 23.161 -38.659 1.00 68.44 85 ALA A CA 1
ATOM 675 C C . ALA A 1 85 ? 17.994 23.847 -37.445 1.00 68.44 85 ALA A C 1
ATOM 677 O O . ALA A 1 85 ? 17.621 23.552 -36.314 1.00 68.44 85 ALA A O 1
ATOM 678 N N . GLU A 1 86 ? 18.874 24.821 -37.674 1.00 76.75 86 GLU A N 1
ATOM 679 C CA . GLU A 1 86 ? 19.505 25.613 -36.613 1.00 76.75 86 GLU A CA 1
ATOM 680 C C . GLU A 1 86 ? 18.489 26.482 -35.861 1.00 76.75 86 GLU A C 1
ATOM 682 O O . GLU A 1 86 ? 18.529 26.552 -34.634 1.00 76.75 86 GLU A O 1
ATOM 687 N N . ALA A 1 87 ? 17.508 27.067 -36.559 1.00 80.25 87 ALA A N 1
ATOM 688 C CA . ALA A 1 87 ? 16.414 27.791 -35.911 1.00 80.25 87 ALA A CA 1
ATOM 689 C C . ALA A 1 87 ? 15.545 26.881 -35.020 1.00 80.25 87 ALA A C 1
ATOM 691 O O . ALA A 1 87 ? 15.166 27.284 -33.923 1.00 80.25 87 ALA A O 1
ATOM 692 N N . ARG A 1 88 ? 15.260 25.643 -35.457 1.00 78.50 88 ARG A N 1
ATOM 693 C CA . ARG A 1 88 ? 14.523 24.652 -34.650 1.00 78.50 88 ARG A CA 1
ATOM 694 C C . ARG A 1 88 ? 15.328 24.165 -33.449 1.00 78.50 88 ARG A C 1
ATOM 696 O O . ARG A 1 88 ? 14.744 23.937 -32.398 1.00 78.50 88 ARG A O 1
ATOM 703 N N . LEU A 1 89 ? 16.645 24.020 -33.587 1.00 78.12 89 LEU A N 1
ATOM 704 C CA . LEU A 1 89 ? 17.528 23.687 -32.469 1.00 78.12 89 LEU A CA 1
ATOM 705 C C . LEU A 1 89 ? 17.561 24.806 -31.429 1.00 78.12 89 LEU A C 1
ATOM 707 O O . LEU A 1 89 ? 17.409 24.526 -30.246 1.00 78.12 89 LEU A O 1
ATOM 711 N N . ALA A 1 90 ? 17.663 26.063 -31.862 1.00 83.69 90 ALA A N 1
ATOM 712 C CA . ALA A 1 90 ? 17.601 27.209 -30.960 1.00 83.69 90 ALA A CA 1
ATOM 713 C C . ALA A 1 90 ? 16.247 27.302 -30.228 1.00 83.69 90 ALA A C 1
ATOM 715 O O . ALA A 1 90 ? 16.206 27.611 -29.039 1.00 83.69 90 ALA A O 1
ATOM 716 N N . GLU A 1 91 ? 15.139 26.997 -30.911 1.00 82.69 91 GLU A N 1
ATOM 717 C CA . GLU A 1 91 ? 13.801 26.960 -30.306 1.00 82.69 91 GLU A CA 1
ATOM 718 C C . GLU A 1 91 ? 13.652 25.813 -29.289 1.00 82.69 91 GLU A C 1
ATOM 720 O O . GLU A 1 91 ? 13.122 26.024 -28.199 1.00 82.69 91 GLU A O 1
ATOM 725 N N . LEU A 1 92 ? 14.173 24.619 -29.593 1.00 78.06 92 LEU A N 1
ATOM 726 C CA . LEU A 1 92 ? 14.175 23.480 -28.666 1.00 78.06 92 LEU A CA 1
ATOM 727 C C . LEU A 1 92 ? 15.090 23.717 -27.455 1.00 78.06 92 LEU A C 1
ATOM 729 O O . LEU A 1 92 ? 14.714 23.384 -26.335 1.00 78.06 92 LEU A O 1
ATOM 733 N N . GLN A 1 93 ? 16.253 24.341 -27.647 1.00 84.56 93 GLN A N 1
ATOM 734 C CA . GLN A 1 93 ? 17.156 24.722 -26.555 1.00 84.56 93 GLN A CA 1
ATOM 735 C C . GLN A 1 93 ? 16.526 25.779 -25.637 1.00 84.56 93 GLN A C 1
ATOM 737 O O . GLN A 1 93 ? 16.684 25.702 -24.420 1.00 84.56 93 GLN A O 1
ATOM 742 N N . ALA A 1 94 ? 15.760 26.726 -26.189 1.00 85.38 94 ALA A N 1
ATOM 743 C CA . ALA A 1 94 ? 14.993 27.677 -25.386 1.00 85.38 94 ALA A CA 1
ATOM 744 C C . ALA A 1 94 ? 13.903 26.980 -24.551 1.00 85.38 94 ALA A C 1
ATOM 746 O O . ALA A 1 94 ? 13.762 27.280 -23.368 1.00 85.38 94 ALA A O 1
ATOM 747 N N . GLN A 1 95 ? 13.188 26.004 -25.125 1.00 80.75 95 GLN A N 1
ATOM 748 C CA . GLN A 1 95 ? 12.193 25.205 -24.393 1.00 80.75 95 GLN A CA 1
ATOM 749 C C . GLN A 1 95 ? 12.823 24.353 -23.280 1.00 80.75 95 GLN A C 1
ATOM 751 O O . GLN A 1 95 ? 12.228 24.207 -22.215 1.00 80.75 95 GLN A O 1
ATOM 756 N N . ILE A 1 96 ? 14.033 23.821 -23.491 1.00 81.88 96 ILE A N 1
ATOM 757 C CA . ILE A 1 96 ? 14.786 23.103 -22.451 1.00 81.88 96 ILE A CA 1
ATOM 758 C C . ILE A 1 96 ? 15.167 24.052 -21.313 1.00 81.88 96 ILE A C 1
ATOM 760 O O . ILE A 1 96 ? 14.929 23.727 -20.154 1.00 81.88 96 ILE A O 1
ATOM 764 N N . ALA A 1 97 ? 15.687 25.241 -21.626 1.00 86.06 97 ALA A N 1
ATOM 765 C CA . ALA A 1 97 ? 16.043 26.230 -20.611 1.00 86.06 97 ALA A CA 1
ATOM 766 C C . ALA A 1 97 ? 14.822 26.696 -19.790 1.00 86.06 97 ALA A C 1
ATOM 768 O O . ALA A 1 97 ? 14.927 26.890 -18.578 1.00 86.06 97 ALA A O 1
ATOM 769 N N . GLU A 1 98 ? 13.655 26.848 -20.425 1.00 84.25 98 GLU A N 1
ATOM 770 C CA . GLU A 1 98 ? 12.396 27.145 -19.730 1.00 84.25 98 GLU A CA 1
ATOM 771 C C . GLU A 1 98 ? 11.955 25.987 -18.818 1.00 84.25 98 GLU A C 1
ATOM 773 O O . GLU A 1 98 ? 11.628 26.226 -17.654 1.00 84.25 98 GLU A O 1
ATOM 778 N N . ALA A 1 99 ? 12.022 24.737 -19.290 1.00 78.38 99 ALA A N 1
ATOM 779 C CA . ALA A 1 99 ? 11.683 23.556 -18.492 1.00 78.38 99 ALA A CA 1
ATOM 780 C C . ALA A 1 99 ? 12.637 23.354 -17.297 1.00 78.38 99 ALA A C 1
ATOM 782 O O . ALA A 1 99 ? 12.199 23.033 -16.192 1.00 78.38 99 ALA A O 1
ATOM 783 N N . GLU A 1 100 ? 13.936 23.595 -17.480 1.00 82.56 100 GLU A N 1
ATOM 784 C CA . GLU A 1 100 ? 14.935 23.548 -16.405 1.00 82.56 100 GLU A CA 1
ATOM 785 C C . GLU A 1 100 ? 14.704 24.655 -15.364 1.00 82.56 100 GLU A C 1
ATOM 787 O O . GLU A 1 100 ? 14.836 24.422 -14.160 1.00 82.56 100 GLU A O 1
ATOM 792 N N . ALA A 1 101 ? 14.290 25.852 -15.791 1.00 86.62 101 ALA A N 1
ATOM 793 C CA . ALA A 1 101 ? 13.919 26.926 -14.873 1.00 86.62 101 ALA A CA 1
ATOM 794 C C . ALA A 1 101 ? 12.648 26.593 -14.066 1.00 86.62 101 ALA A C 1
ATOM 796 O O . ALA A 1 101 ? 12.560 26.935 -12.883 1.00 86.62 101 ALA A O 1
ATOM 797 N N . GLU A 1 102 ? 11.669 25.914 -14.669 1.00 82.25 102 GLU A N 1
ATOM 798 C CA . GLU A 1 102 ? 10.483 25.414 -13.963 1.00 82.25 102 GLU A CA 1
ATOM 799 C C . GLU A 1 102 ? 10.835 24.325 -12.943 1.00 82.25 102 GLU A C 1
ATOM 801 O O . GLU A 1 102 ? 10.346 24.377 -11.813 1.00 82.25 102 GLU A O 1
ATOM 806 N N . GLN A 1 103 ? 11.751 23.410 -13.271 1.00 77.62 103 GLN A N 1
ATOM 807 C CA . GLN A 1 103 ? 12.258 22.419 -12.315 1.00 77.62 103 GLN A CA 1
ATOM 808 C C . GLN A 1 103 ? 12.945 23.060 -11.115 1.00 77.62 103 GLN A C 1
ATOM 810 O O . GLN A 1 103 ? 12.691 22.663 -9.981 1.00 77.62 103 GLN A O 1
ATOM 815 N N . GLN A 1 104 ? 13.780 24.076 -11.337 1.00 85.56 104 GLN A N 1
ATOM 816 C CA . GLN A 1 104 ? 14.444 24.786 -10.242 1.00 85.56 104 GLN A CA 1
ATOM 817 C C . GLN A 1 104 ? 13.435 25.494 -9.328 1.00 85.56 104 GLN A C 1
ATOM 819 O O . GLN A 1 104 ? 13.604 25.499 -8.109 1.00 85.56 104 GLN A O 1
ATOM 824 N N . ARG A 1 105 ? 12.359 26.058 -9.893 1.00 88.50 105 ARG A N 1
ATOM 825 C CA . ARG A 1 105 ? 11.277 26.678 -9.109 1.00 88.50 105 ARG A CA 1
ATOM 826 C C . ARG A 1 105 ? 10.514 25.652 -8.279 1.00 88.50 105 ARG A C 1
ATOM 828 O O . ARG A 1 105 ? 10.331 25.869 -7.086 1.00 88.50 105 ARG A O 1
ATOM 835 N N . LEU A 1 106 ? 10.106 24.540 -8.889 1.00 82.69 106 LEU A N 1
ATOM 836 C CA . LEU A 1 106 ? 9.384 23.476 -8.190 1.00 82.69 106 LEU A CA 1
ATOM 837 C C . LEU A 1 106 ? 10.270 22.768 -7.148 1.00 82.69 106 LEU A C 1
ATOM 839 O O . LEU A 1 106 ? 9.786 22.400 -6.082 1.00 82.69 106 LEU A O 1
ATOM 843 N N . GLY A 1 107 ? 11.574 22.637 -7.409 1.00 86.25 107 GLY A N 1
ATOM 844 C CA . GLY A 1 107 ? 12.558 22.144 -6.443 1.00 86.25 107 GLY A CA 1
ATOM 845 C C . GLY A 1 107 ? 12.695 23.060 -5.224 1.00 86.25 107 GLY A C 1
ATOM 846 O O . GLY A 1 107 ? 12.667 22.583 -4.093 1.00 86.25 107 GLY A O 1
ATOM 847 N N . ALA A 1 108 ? 12.742 24.380 -5.426 1.00 87.00 108 ALA A N 1
ATOM 848 C CA . ALA A 1 108 ? 12.745 25.340 -4.320 1.00 87.00 108 ALA A CA 1
ATOM 849 C C . ALA A 1 108 ? 11.431 25.312 -3.509 1.00 87.00 108 ALA A C 1
ATOM 851 O O . ALA A 1 108 ? 11.450 25.451 -2.284 1.00 87.00 108 ALA A O 1
ATOM 852 N N . GLU A 1 109 ? 10.284 25.105 -4.170 1.00 83.44 109 GLU A N 1
ATOM 853 C CA . GLU A 1 109 ? 9.001 24.887 -3.487 1.00 83.44 109 GLU A CA 1
ATOM 854 C C . GLU A 1 109 ? 9.018 23.597 -2.652 1.00 83.44 109 GLU A C 1
ATOM 856 O O . GLU A 1 109 ? 8.568 23.611 -1.504 1.00 83.44 109 GLU A O 1
ATOM 861 N N . LEU A 1 110 ? 9.598 22.509 -3.172 1.00 83.06 110 LEU A N 1
ATOM 862 C CA . LEU A 1 110 ? 9.771 21.258 -2.433 1.00 83.06 110 LEU A CA 1
ATOM 863 C C . LEU A 1 110 ? 10.615 21.433 -1.180 1.00 83.06 110 LEU A C 1
ATOM 865 O O . LEU A 1 110 ? 10.158 21.072 -0.096 1.00 83.06 110 LEU A O 1
ATOM 869 N N . GLU A 1 111 ? 11.798 22.029 -1.307 1.00 87.38 111 GLU A N 1
ATOM 870 C CA . GLU A 1 111 ? 12.688 22.290 -0.173 1.00 87.38 111 GLU A CA 1
ATOM 871 C C . GLU A 1 111 ? 11.988 23.141 0.900 1.00 87.38 111 GLU A C 1
ATOM 873 O O . GLU A 1 111 ? 12.099 22.860 2.095 1.00 87.38 111 GLU A O 1
ATOM 878 N N . SER A 1 112 ? 11.188 24.133 0.490 1.00 87.06 112 SER A N 1
ATOM 879 C CA . SER A 1 112 ? 10.374 24.927 1.417 1.00 87.06 112 SER A CA 1
ATOM 880 C C . SER A 1 112 ? 9.311 24.083 2.130 1.00 87.06 112 SER A C 1
ATOM 882 O O . SER A 1 112 ? 9.135 24.223 3.341 1.00 87.06 112 SER A O 1
ATOM 884 N N . THR A 1 113 ? 8.594 23.207 1.417 1.00 82.25 113 THR A N 1
ATOM 885 C CA . THR A 1 113 ? 7.570 22.332 2.026 1.00 82.25 113 THR A CA 1
ATOM 886 C C . THR A 1 113 ? 8.165 21.248 2.925 1.00 82.25 113 THR A C 1
ATOM 888 O O . THR A 1 113 ? 7.588 20.935 3.966 1.00 82.25 113 THR A O 1
ATOM 891 N N . GLN A 1 114 ? 9.340 20.719 2.580 1.00 85.25 114 GLN A N 1
ATOM 892 C CA . GLN A 1 114 ? 10.091 19.783 3.415 1.00 85.25 114 GLN A CA 1
ATOM 893 C C . GLN A 1 114 ? 10.580 20.468 4.697 1.00 85.25 114 GLN A C 1
ATOM 895 O O . GLN A 1 114 ? 10.434 19.911 5.781 1.00 85.25 114 GLN A O 1
ATOM 900 N N . GLY A 1 115 ? 11.045 21.719 4.610 1.00 85.38 115 GLY A N 1
ATOM 901 C CA . GLY A 1 115 ? 11.363 22.525 5.790 1.00 85.38 115 GLY A CA 1
ATOM 902 C C . GLY A 1 115 ? 10.149 22.760 6.702 1.00 85.38 115 GLY A C 1
ATOM 903 O O . GLY A 1 115 ? 10.259 22.645 7.924 1.00 85.38 115 GLY A O 1
ATOM 904 N N . GLU A 1 116 ? 8.966 23.038 6.139 1.00 82.38 116 GLU A N 1
ATOM 905 C CA . GLU A 1 116 ? 7.717 23.117 6.918 1.00 82.38 116 GLU A CA 1
ATOM 906 C C . GLU A 1 116 ? 7.406 21.789 7.626 1.00 82.38 116 GLU A C 1
ATOM 908 O O . GLU A 1 116 ? 7.069 21.795 8.814 1.00 82.38 116 GLU A O 1
ATOM 913 N N . LEU A 1 117 ? 7.570 20.658 6.936 1.00 83.50 117 LEU A N 1
ATOM 914 C CA . LEU A 1 117 ? 7.371 19.324 7.503 1.00 83.50 117 LEU A CA 1
ATOM 915 C C . LEU A 1 117 ? 8.309 19.040 8.672 1.00 83.50 117 LEU A C 1
ATOM 917 O O . LEU A 1 117 ? 7.827 18.693 9.746 1.00 83.50 117 LEU A O 1
ATOM 921 N N . GLU A 1 118 ? 9.613 19.271 8.520 1.00 86.75 118 GLU A N 1
ATOM 922 C CA . GLU A 1 118 ? 10.587 19.063 9.599 1.00 86.75 118 GLU A CA 1
ATOM 923 C C . GLU A 1 118 ? 10.243 19.900 10.843 1.00 86.75 118 GLU A C 1
ATOM 925 O O . GLU A 1 118 ? 10.341 19.432 11.983 1.00 86.75 118 GLU A O 1
ATOM 930 N N . THR A 1 119 ? 9.774 21.141 10.650 1.00 86.69 119 THR A N 1
ATOM 931 C CA . THR A 1 119 ? 9.341 21.981 11.778 1.00 86.69 119 THR A CA 1
ATOM 932 C C . THR A 1 119 ? 8.067 21.462 12.448 1.00 86.69 119 THR A C 1
ATOM 934 O O . THR A 1 119 ? 7.945 21.549 13.674 1.00 86.69 119 THR A O 1
ATOM 937 N N . LEU A 1 120 ? 7.118 20.911 11.685 1.00 80.56 120 LEU A N 1
ATOM 938 C CA . LEU A 1 120 ? 5.887 20.321 12.215 1.00 80.56 120 LEU A CA 1
ATOM 939 C C . LEU A 1 120 ? 6.159 18.991 12.920 1.00 80.56 120 LEU A C 1
ATOM 941 O O . LEU A 1 120 ? 5.659 18.785 14.025 1.00 80.56 120 LEU A O 1
ATOM 945 N N . GLU A 1 121 ? 7.014 18.139 12.361 1.00 83.00 121 GLU A N 1
ATOM 946 C CA . GLU A 1 121 ? 7.480 16.904 12.992 1.00 83.00 121 GLU A CA 1
ATOM 947 C C . GLU A 1 121 ? 8.188 17.190 14.317 1.00 83.00 121 GLU A C 1
ATOM 949 O O . GLU A 1 121 ? 7.896 16.549 15.329 1.00 83.00 121 GLU A O 1
ATOM 954 N N . GLY A 1 122 ? 9.050 18.212 14.358 1.00 82.88 122 GLY A N 1
ATOM 955 C CA . GLY A 1 122 ? 9.688 18.668 15.591 1.00 82.88 122 GLY A CA 1
ATOM 956 C C . GLY A 1 122 ? 8.680 19.143 16.645 1.00 82.88 122 GLY A C 1
ATOM 957 O O . GLY A 1 122 ? 8.837 18.852 17.834 1.00 82.88 122 GLY A O 1
ATOM 958 N N . ARG A 1 123 ? 7.606 19.826 16.227 1.00 79.38 123 ARG A N 1
ATOM 959 C CA . ARG A 1 123 ? 6.517 20.268 17.118 1.00 79.38 123 ARG A CA 1
ATOM 960 C C . ARG A 1 123 ? 5.669 19.103 17.627 1.00 79.38 123 ARG A C 1
ATOM 962 O O . ARG A 1 123 ? 5.340 19.090 18.810 1.00 79.38 123 ARG A O 1
ATOM 969 N N . VAL A 1 124 ? 5.364 18.119 16.782 1.00 79.44 124 VAL A N 1
ATOM 970 C CA . VAL A 1 124 ? 4.648 16.891 17.170 1.00 79.44 124 VAL A CA 1
ATOM 971 C C . VAL A 1 124 ? 5.503 16.045 18.118 1.00 79.44 124 VAL A C 1
ATOM 973 O O . VAL A 1 124 ? 5.004 15.550 19.125 1.00 79.44 124 VAL A O 1
ATOM 976 N N . ALA A 1 125 ? 6.807 15.917 17.861 1.00 80.56 125 ALA A N 1
ATOM 977 C CA . ALA A 1 125 ? 7.732 15.233 18.761 1.00 80.56 125 ALA A CA 1
ATOM 978 C C . ALA A 1 125 ? 7.818 15.932 20.130 1.00 80.56 125 ALA A C 1
ATOM 980 O O . ALA A 1 125 ? 7.783 15.267 21.164 1.00 80.56 125 ALA A O 1
ATOM 981 N N . ALA A 1 126 ? 7.865 17.268 20.155 1.00 78.81 126 ALA A N 1
ATOM 982 C CA . ALA A 1 126 ? 7.838 18.043 21.394 1.00 78.81 126 ALA A CA 1
ATOM 983 C C . ALA A 1 126 ? 6.509 17.894 22.160 1.00 78.81 126 ALA A C 1
ATOM 985 O O . ALA A 1 126 ? 6.531 17.767 23.385 1.00 78.81 126 ALA A O 1
ATOM 986 N N . ALA A 1 127 ? 5.372 17.859 21.455 1.00 69.75 127 ALA A N 1
ATOM 987 C CA . ALA A 1 127 ? 4.047 17.661 22.045 1.00 69.75 127 ALA A CA 1
ATOM 988 C C . ALA A 1 127 ? 3.885 16.255 22.650 1.00 69.75 127 ALA A C 1
ATOM 990 O O . ALA A 1 127 ? 3.454 16.134 23.793 1.00 69.75 127 ALA A O 1
ATOM 991 N N . ARG A 1 128 ? 4.394 15.205 21.984 1.00 68.56 128 ARG A N 1
ATOM 992 C CA . ARG A 1 128 ? 4.428 13.823 22.515 1.00 68.56 128 ARG A CA 1
ATOM 993 C C . ARG A 1 128 ? 5.214 13.671 23.822 1.00 68.56 128 ARG A C 1
ATOM 995 O O . ARG A 1 128 ? 5.001 12.710 24.560 1.00 68.56 128 ARG A O 1
ATOM 1002 N N . HIS A 1 129 ? 6.138 14.587 24.110 1.00 70.25 129 HIS A N 1
ATOM 1003 C CA . HIS A 1 129 ? 6.904 14.612 25.357 1.00 70.25 129 HIS A CA 1
ATOM 1004 C C . HIS A 1 129 ? 6.278 15.504 26.449 1.00 70.25 129 HIS A C 1
ATOM 1006 O O . HIS A 1 129 ? 6.754 15.479 27.586 1.00 70.25 129 HIS A O 1
ATOM 1012 N N . ALA A 1 130 ? 5.214 16.257 26.142 1.00 65.19 130 ALA A N 1
ATOM 1013 C CA . ALA A 1 130 ? 4.487 17.116 27.077 1.00 65.19 130 ALA A CA 1
ATOM 1014 C C . ALA A 1 130 ? 3.162 16.440 27.514 1.00 65.19 130 ALA A C 1
ATOM 1016 O O . ALA A 1 130 ? 2.290 16.207 26.686 1.00 65.19 130 ALA A O 1
ATOM 1017 N N . PRO A 1 131 ? 2.967 16.102 28.803 1.00 49.41 131 PRO A N 1
ATOM 1018 C CA . PRO A 1 131 ? 1.976 15.094 29.194 1.00 49.41 131 PRO A CA 1
ATOM 1019 C C . PRO A 1 131 ? 0.507 15.556 29.345 1.00 49.41 131 PRO A C 1
ATOM 1021 O O . PRO A 1 131 ? -0.271 14.777 29.889 1.00 49.41 131 PRO A O 1
ATOM 1024 N N . GLU A 1 132 ? 0.076 16.757 28.920 1.00 49.16 132 GLU A N 1
ATOM 1025 C CA . GLU A 1 132 ? -1.230 17.303 29.378 1.00 49.16 132 GLU A CA 1
ATOM 1026 C C . GLU A 1 132 ? -2.261 17.823 28.341 1.00 49.16 132 GLU A C 1
ATOM 1028 O O . GLU A 1 132 ? -3.339 18.228 28.768 1.00 49.16 132 GLU A O 1
ATOM 1033 N N . GLU A 1 133 ? -2.086 17.755 27.012 1.00 52.62 133 GLU A N 1
ATOM 1034 C CA . GLU A 1 133 ? -3.104 18.313 26.079 1.00 52.62 133 GLU A CA 1
ATOM 1035 C C . GLU A 1 133 ? -3.461 17.412 24.878 1.00 52.62 133 GLU A C 1
ATOM 1037 O O . GLU A 1 133 ? -3.097 17.673 23.736 1.00 52.62 133 GLU A O 1
ATOM 1042 N N . GLY A 1 134 ? -4.285 16.384 25.110 1.00 55.66 134 GLY A N 1
ATOM 1043 C CA . GLY A 1 134 ? -4.737 15.452 24.058 1.00 55.66 134 GLY A CA 1
ATOM 1044 C C . GLY A 1 134 ? -5.628 16.046 22.949 1.00 55.66 134 GLY A C 1
ATOM 1045 O O . GLY A 1 134 ? -5.894 15.364 21.965 1.00 55.66 134 GLY A O 1
ATOM 1046 N N . ALA A 1 135 ? -6.097 17.294 23.077 1.00 56.25 135 ALA A N 1
ATOM 1047 C CA . ALA A 1 135 ? -6.827 17.988 22.007 1.00 56.25 135 ALA A CA 1
ATOM 1048 C C . ALA A 1 135 ? -5.885 18.718 21.030 1.00 56.25 135 ALA A C 1
ATOM 1050 O O . ALA A 1 135 ? -6.162 18.754 19.836 1.00 56.25 135 ALA A O 1
ATOM 1051 N N . ALA A 1 136 ? -4.755 19.245 21.519 1.00 59.94 136 ALA A N 1
ATOM 1052 C CA . ALA A 1 136 ? -3.754 19.913 20.689 1.00 59.94 136 ALA A CA 1
ATOM 1053 C C . ALA A 1 136 ? -2.953 18.910 19.836 1.00 59.94 136 ALA A C 1
ATOM 1055 O O . ALA A 1 136 ? -2.561 19.237 18.718 1.00 59.94 136 ALA A O 1
ATOM 1056 N N . ASP A 1 137 ? -2.771 17.678 20.327 1.00 68.88 137 ASP A N 1
ATOM 1057 C CA . ASP A 1 137 ? -2.126 16.590 19.578 1.00 68.88 137 ASP A CA 1
ATOM 1058 C C . ASP A 1 137 ? -2.907 16.193 18.314 1.00 68.88 137 ASP A C 1
ATOM 1060 O O . ASP A 1 137 ? -2.301 15.972 17.267 1.00 68.88 137 ASP A O 1
ATOM 1064 N N . GLY A 1 138 ? -4.245 16.161 18.378 1.00 76.00 138 GLY A N 1
ATOM 1065 C CA . GLY A 1 138 ? -5.091 15.825 17.226 1.00 76.00 138 GLY A CA 1
ATOM 1066 C C . GLY A 1 138 ? -5.038 16.879 16.116 1.00 76.00 138 GLY A C 1
ATOM 1067 O O . GLY A 1 138 ? -4.894 16.536 14.943 1.00 76.00 138 GLY A O 1
ATOM 1068 N N . ASP A 1 139 ? -5.079 18.163 16.484 1.00 79.31 139 ASP A N 1
ATOM 1069 C CA . ASP A 1 139 ? -4.955 19.268 15.527 1.00 79.31 139 ASP A CA 1
ATOM 1070 C C . ASP A 1 139 ? -3.550 19.302 14.898 1.00 79.31 139 ASP A C 1
ATOM 1072 O O . ASP A 1 139 ? -3.418 19.486 13.687 1.00 79.31 139 ASP A O 1
ATOM 1076 N N . LEU A 1 140 ? -2.494 19.059 15.684 1.00 76.94 140 LEU A N 1
ATOM 1077 C CA . LEU A 1 140 ? -1.118 18.976 15.182 1.00 76.94 140 LEU A CA 1
ATOM 1078 C C . LEU A 1 140 ? -0.896 17.764 14.267 1.00 76.94 140 LEU A C 1
ATOM 1080 O O . LEU A 1 140 ? -0.186 17.891 13.272 1.00 76.94 140 LEU A O 1
ATOM 1084 N N . GLN A 1 141 ? -1.514 16.617 14.561 1.00 80.88 141 GLN A N 1
ATOM 1085 C CA . GLN A 1 141 ? -1.480 15.448 13.677 1.00 80.88 141 GLN A CA 1
ATOM 1086 C C . GLN A 1 141 ? -2.212 15.711 12.360 1.00 80.88 141 GLN A C 1
ATOM 1088 O O . GLN A 1 141 ? -1.659 15.409 11.311 1.00 80.88 141 GLN A O 1
ATOM 1093 N N . SER A 1 142 ? -3.379 16.362 12.389 1.00 84.62 142 SER A N 1
ATOM 1094 C CA . SER A 1 142 ? -4.079 16.738 11.151 1.00 84.62 142 SER A CA 1
ATOM 1095 C C . SER A 1 142 ? -3.265 17.710 10.286 1.00 84.62 142 SER A C 1
ATOM 1097 O O . SER A 1 142 ? -3.192 17.551 9.073 1.00 84.62 142 SER A O 1
ATOM 1099 N N . GLN A 1 143 ? -2.568 18.668 10.911 1.00 83.00 143 GLN A N 1
ATOM 1100 C CA . GLN A 1 143 ? -1.678 19.597 10.207 1.00 83.00 143 GLN A CA 1
ATOM 1101 C C . GLN A 1 143 ? -0.442 18.898 9.627 1.00 83.00 143 GLN A C 1
ATOM 1103 O O . GLN A 1 143 ? 0.061 19.331 8.590 1.00 83.00 143 GLN A O 1
ATOM 1108 N N . LEU A 1 144 ? 0.047 17.842 10.285 1.00 82.31 144 LEU A N 1
ATOM 1109 C CA . LEU A 1 144 ? 1.140 17.015 9.781 1.00 82.31 144 LEU A CA 1
ATOM 1110 C C . LEU A 1 144 ? 0.684 16.207 8.563 1.00 82.31 144 LEU A C 1
ATOM 1112 O O . LEU A 1 144 ? 1.344 16.264 7.533 1.00 82.31 144 LEU A O 1
ATOM 1116 N N . ASP A 1 145 ? -0.465 15.536 8.650 1.00 84.62 145 ASP A N 1
ATOM 1117 C CA . ASP A 1 145 ? -1.029 14.761 7.541 1.00 84.62 145 ASP A CA 1
ATOM 1118 C C . ASP A 1 145 ? -1.304 15.660 6.318 1.00 84.62 145 ASP A C 1
ATOM 1120 O O . ASP A 1 145 ? -0.935 15.314 5.194 1.00 84.62 145 ASP A O 1
ATOM 1124 N N . ASP A 1 146 ? -1.847 16.865 6.527 1.00 86.12 146 ASP A N 1
ATOM 1125 C CA . ASP A 1 146 ? -2.061 17.857 5.464 1.00 86.12 146 ASP A CA 1
ATOM 1126 C C . ASP A 1 146 ? -0.743 18.371 4.855 1.00 86.12 146 ASP A C 1
ATOM 1128 O O . ASP A 1 146 ? -0.667 18.662 3.658 1.00 86.12 146 ASP A O 1
ATOM 1132 N N . ALA A 1 147 ? 0.311 18.526 5.661 1.00 79.62 147 ALA A N 1
ATOM 1133 C CA . ALA A 1 147 ? 1.630 18.927 5.176 1.00 79.62 147 ALA A CA 1
ATOM 1134 C C . ALA A 1 147 ? 2.315 17.800 4.386 1.00 79.62 147 ALA A C 1
ATOM 1136 O O . ALA A 1 147 ? 2.909 18.078 3.344 1.00 79.62 147 ALA A O 1
ATOM 1137 N N . VAL A 1 148 ? 2.166 16.543 4.818 1.00 85.38 148 VAL A N 1
ATOM 1138 C CA . VAL A 1 148 ? 2.682 15.360 4.109 1.00 85.38 148 VAL A CA 1
ATOM 1139 C C . VAL A 1 148 ? 1.998 15.246 2.753 1.00 85.38 148 VAL A C 1
ATOM 1141 O O . VAL A 1 148 ? 2.665 15.160 1.725 1.00 85.38 148 VAL A O 1
ATOM 1144 N N . HIS A 1 149 ? 0.673 15.379 2.723 1.00 87.69 149 HIS A N 1
ATOM 1145 C CA . HIS A 1 149 ? -0.091 15.300 1.483 1.00 87.69 149 HIS A CA 1
ATOM 1146 C C . HIS A 1 149 ? 0.249 16.440 0.500 1.00 87.69 149 HIS A C 1
ATOM 1148 O O . HIS A 1 149 ? 0.192 16.248 -0.720 1.00 87.69 149 HIS A O 1
ATOM 1154 N N . ARG A 1 150 ? 0.624 17.629 1.006 1.00 81.44 150 ARG A N 1
ATOM 1155 C CA . ARG A 1 150 ? 1.137 18.749 0.193 1.00 81.44 150 ARG A CA 1
ATOM 1156 C C . ARG A 1 150 ? 2.538 18.477 -0.360 1.00 81.44 150 ARG A C 1
ATOM 1158 O O . ARG A 1 150 ? 2.775 18.805 -1.521 1.00 81.44 150 ARG A O 1
ATOM 1165 N N . ALA A 1 151 ? 3.429 17.882 0.430 1.00 79.31 151 ALA A N 1
ATOM 1166 C CA . ALA A 1 151 ? 4.775 17.526 -0.015 1.00 79.31 151 ALA A CA 1
ATOM 1167 C C . ALA A 1 151 ? 4.742 16.428 -1.086 1.00 79.31 151 ALA A C 1
ATOM 1169 O O . ALA A 1 151 ? 5.335 16.597 -2.146 1.00 79.31 151 ALA A O 1
ATOM 1170 N N . GLU A 1 152 ? 3.948 15.372 -0.892 1.00 83.56 152 GLU A N 1
ATOM 1171 C CA . GLU A 1 152 ? 3.755 14.317 -1.898 1.00 83.56 152 GLU A CA 1
ATOM 1172 C C . GLU A 1 152 ? 3.195 14.872 -3.220 1.00 83.56 152 GLU A C 1
ATOM 1174 O O . GLU A 1 152 ? 3.628 14.486 -4.308 1.00 83.56 152 GLU A O 1
ATOM 1179 N N . ALA A 1 153 ? 2.259 15.826 -3.147 1.00 84.12 153 ALA A N 1
ATOM 1180 C CA . ALA A 1 153 ? 1.710 16.487 -4.330 1.00 84.12 153 ALA A CA 1
ATOM 1181 C C . ALA A 1 153 ? 2.738 17.382 -5.046 1.00 84.12 153 ALA A C 1
ATOM 1183 O O . ALA A 1 153 ? 2.719 17.474 -6.274 1.00 84.12 153 ALA A O 1
ATOM 1184 N N . ALA A 1 154 ? 3.623 18.047 -4.304 1.00 76.75 154 ALA A N 1
ATOM 1185 C CA . ALA A 1 154 ? 4.715 18.827 -4.876 1.00 76.75 154 ALA A CA 1
ATOM 1186 C C . ALA A 1 154 ? 5.793 17.918 -5.501 1.00 76.75 154 ALA A C 1
ATOM 1188 O O . ALA A 1 154 ? 6.290 18.222 -6.585 1.00 76.75 154 ALA A O 1
ATOM 1189 N N . GLU A 1 155 ? 6.076 16.756 -4.903 1.00 83.31 155 GLU A N 1
ATOM 1190 C CA . GLU A 1 155 ? 7.034 15.780 -5.442 1.00 83.31 155 GLU A CA 1
ATOM 1191 C C . GLU A 1 155 ? 6.530 15.173 -6.750 1.00 83.31 155 GLU A C 1
ATOM 1193 O O . GLU A 1 155 ? 7.301 14.996 -7.694 1.00 83.31 155 GLU A O 1
ATOM 1198 N N . ALA A 1 156 ? 5.226 14.901 -6.842 1.00 86.38 156 ALA A N 1
ATOM 1199 C CA . ALA A 1 156 ? 4.600 14.448 -8.079 1.00 86.38 156 ALA A CA 1
ATOM 1200 C C . ALA A 1 156 ? 4.759 15.477 -9.212 1.00 86.38 156 ALA A C 1
ATOM 1202 O O . ALA A 1 156 ? 5.126 15.106 -10.324 1.00 86.38 156 ALA A O 1
ATOM 1203 N N . ARG A 1 157 ? 4.573 16.773 -8.924 1.00 82.25 157 ARG A N 1
ATOM 1204 C CA . ARG A 1 157 ? 4.753 17.852 -9.914 1.00 82.25 157 ARG A CA 1
ATOM 1205 C C . ARG A 1 157 ? 6.198 17.992 -10.380 1.00 82.25 157 ARG A C 1
ATOM 1207 O O . ARG A 1 157 ? 6.427 18.248 -11.558 1.00 82.25 157 ARG A O 1
ATOM 1214 N N . VAL A 1 158 ? 7.168 17.803 -9.483 1.00 82.75 158 VAL A N 1
ATOM 1215 C CA . VAL A 1 158 ? 8.591 17.788 -9.857 1.00 82.75 158 VAL A CA 1
ATOM 1216 C C . VAL A 1 158 ? 8.909 16.596 -10.748 1.00 82.75 158 VAL A C 1
ATOM 1218 O O . VAL A 1 158 ? 9.556 16.777 -11.772 1.00 82.75 158 VAL A O 1
ATOM 1221 N N . ARG A 1 159 ? 8.396 15.400 -10.435 1.00 86.50 159 ARG A N 1
ATOM 1222 C CA . ARG A 1 159 ? 8.584 14.216 -11.291 1.00 86.50 159 ARG A CA 1
ATOM 1223 C C . ARG A 1 159 ? 7.981 14.403 -12.683 1.00 86.50 159 ARG A C 1
ATOM 1225 O O . ARG A 1 159 ? 8.639 14.085 -13.666 1.00 86.50 159 ARG A O 1
ATOM 1232 N N . GLU A 1 160 ? 6.778 14.965 -12.778 1.00 83.62 160 GLU A N 1
ATOM 1233 C CA . GLU A 1 160 ? 6.149 15.284 -14.068 1.00 83.62 160 GLU A CA 1
ATOM 1234 C C . GLU A 1 160 ? 6.978 16.311 -14.867 1.00 83.62 160 GLU A C 1
ATOM 1236 O O . GLU A 1 160 ? 7.198 16.137 -16.066 1.00 83.62 160 GLU A O 1
ATOM 1241 N N . ALA A 1 161 ? 7.510 17.348 -14.211 1.00 74.50 161 ALA A N 1
ATOM 1242 C CA . ALA A 1 161 ? 8.393 18.331 -14.845 1.00 74.50 161 ALA A CA 1
ATOM 1243 C C . ALA A 1 161 ? 9.760 17.739 -15.258 1.00 74.50 161 ALA A C 1
ATOM 1245 O O . ALA A 1 161 ? 10.329 18.128 -16.281 1.00 74.50 161 ALA A O 1
ATOM 1246 N N . GLU A 1 162 ? 10.291 16.778 -14.496 1.00 82.25 162 GLU A N 1
ATOM 1247 C CA . GLU A 1 162 ? 11.486 15.996 -14.843 1.00 82.25 162 GLU A CA 1
ATOM 1248 C C . GLU A 1 162 ? 11.294 15.145 -16.091 1.00 82.25 162 GLU A C 1
ATOM 1250 O O . GLU A 1 162 ? 12.162 15.122 -16.968 1.00 82.25 162 GLU A O 1
ATOM 1255 N N . GLU A 1 163 ? 10.152 14.476 -16.204 1.00 85.06 163 GLU A N 1
ATOM 1256 C CA . GLU A 1 163 ? 9.815 13.689 -17.384 1.00 85.06 163 GLU A CA 1
ATOM 1257 C C . GLU A 1 163 ? 9.659 14.578 -18.623 1.00 85.06 163 GLU A C 1
ATOM 1259 O O . GLU A 1 163 ? 10.251 14.277 -19.662 1.00 85.06 163 GLU A O 1
ATOM 1264 N N . MET A 1 164 ? 8.978 15.724 -18.507 1.00 77.75 164 MET A N 1
ATOM 1265 C CA . MET A 1 164 ? 8.838 16.663 -19.626 1.00 77.75 164 MET A CA 1
ATOM 1266 C C . MET A 1 164 ? 10.179 17.237 -20.105 1.00 77.75 164 MET A C 1
ATOM 1268 O O . MET A 1 164 ? 10.390 17.364 -21.313 1.00 77.75 164 MET A O 1
ATOM 1272 N N . ALA A 1 165 ? 11.117 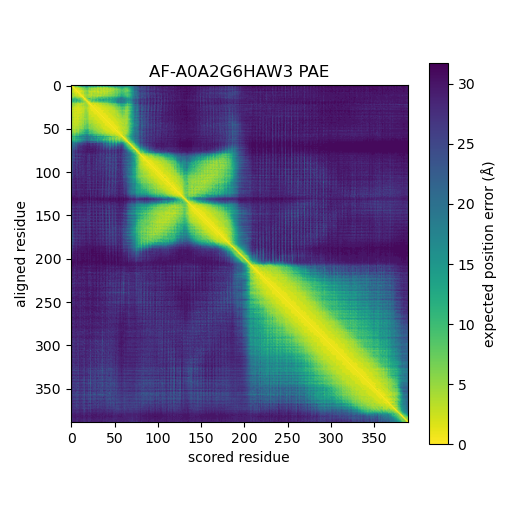17.535 -19.200 1.00 77.62 165 ALA A N 1
ATOM 1273 C CA . ALA A 1 165 ? 12.445 18.000 -19.602 1.00 77.62 165 ALA A CA 1
ATOM 1274 C C . ALA A 1 165 ? 13.278 16.895 -20.265 1.00 77.62 165 ALA A C 1
ATOM 1276 O O . ALA A 1 165 ? 13.963 17.158 -21.252 1.00 77.62 165 ALA A O 1
ATOM 1277 N N . ARG A 1 166 ? 13.192 15.645 -19.786 1.00 85.44 166 ARG A N 1
ATOM 1278 C CA . ARG A 1 166 ? 13.863 14.497 -20.428 1.00 85.44 166 ARG A CA 1
ATOM 1279 C C . ARG A 1 166 ? 13.324 14.253 -21.837 1.00 85.44 166 ARG A C 1
ATOM 1281 O O . ARG A 1 166 ? 14.093 14.009 -22.767 1.00 85.44 166 ARG A O 1
ATOM 1288 N N . GLU A 1 167 ? 12.013 14.363 -22.030 1.00 84.94 167 GLU A N 1
ATOM 1289 C CA . GLU A 1 167 ? 11.414 14.297 -23.365 1.00 84.94 167 GLU A CA 1
ATOM 1290 C C . GLU A 1 167 ? 11.870 15.451 -24.271 1.00 84.94 167 GLU A C 1
ATOM 1292 O O . GLU A 1 167 ? 12.125 15.241 -25.456 1.00 84.94 167 GLU A O 1
ATOM 1297 N N . ALA A 1 168 ? 12.009 16.666 -23.738 1.00 75.06 168 ALA A N 1
ATOM 1298 C CA . ALA A 1 168 ? 12.524 17.802 -24.499 1.00 75.06 168 ALA A CA 1
ATOM 1299 C C . ALA A 1 168 ? 14.002 17.613 -24.895 1.00 75.06 168 ALA A C 1
ATOM 1301 O O . ALA A 1 168 ? 14.358 17.857 -26.048 1.00 75.06 168 ALA A O 1
ATOM 1302 N N . GLN A 1 169 ? 14.836 17.099 -23.984 1.00 81.62 169 GLN A N 1
ATOM 1303 C CA . GLN A 1 169 ? 16.250 16.789 -24.231 1.00 81.62 169 GLN A CA 1
ATOM 1304 C C . GLN A 1 169 ? 16.419 15.714 -25.311 1.00 81.62 169 GLN A C 1
ATOM 1306 O O . GLN A 1 169 ? 17.147 15.925 -26.275 1.00 81.62 169 GLN A O 1
ATOM 1311 N N . THR A 1 170 ? 15.664 14.613 -25.238 1.00 85.12 170 THR A N 1
ATOM 1312 C CA . THR A 1 170 ? 15.714 13.567 -26.280 1.00 85.12 170 THR A CA 1
ATOM 1313 C C . THR A 1 170 ? 15.309 14.092 -27.662 1.00 85.12 170 THR A C 1
ATOM 1315 O O . THR A 1 170 ? 15.929 13.741 -28.665 1.00 85.12 170 THR A O 1
ATOM 1318 N N . ARG A 1 171 ? 14.318 14.991 -27.740 1.00 81.25 171 ARG A N 1
ATOM 1319 C CA . ARG A 1 171 ? 13.925 15.641 -29.004 1.00 81.25 171 ARG A CA 1
ATOM 1320 C C . ARG A 1 171 ? 14.993 16.599 -29.535 1.00 81.25 171 ARG A C 1
ATOM 1322 O O . ARG A 1 171 ? 15.133 16.707 -30.754 1.00 81.25 171 ARG A O 1
ATOM 1329 N N . ALA A 1 172 ? 15.728 17.280 -28.658 1.00 75.56 172 ALA A N 1
ATOM 1330 C CA . ALA A 1 172 ? 16.861 18.112 -29.051 1.00 75.56 172 ALA A CA 1
ATOM 1331 C C . ALA A 1 172 ? 18.027 17.260 -29.570 1.00 75.56 172 ALA A C 1
ATOM 1333 O O . ALA A 1 172 ? 18.501 17.521 -30.673 1.00 75.56 172 ALA A O 1
ATOM 1334 N N . ASP A 1 173 ? 18.395 16.181 -28.876 1.00 80.00 173 ASP A N 1
ATOM 1335 C CA . ASP A 1 173 ? 19.453 15.257 -29.309 1.00 80.00 173 ASP A CA 1
ATOM 1336 C C . ASP A 1 173 ? 19.139 14.628 -30.679 1.00 80.00 173 ASP A C 1
ATOM 1338 O O . ASP A 1 173 ? 19.999 14.538 -31.559 1.00 80.00 173 ASP A O 1
ATOM 1342 N N . GLU A 1 174 ? 17.885 14.227 -30.909 1.00 80.69 174 GLU A N 1
ATOM 1343 C CA . GLU A 1 174 ? 17.441 13.720 -32.211 1.00 80.69 174 GLU A CA 1
ATOM 1344 C C . GLU A 1 174 ? 17.508 14.786 -33.315 1.00 80.69 174 GLU A C 1
ATOM 1346 O O . GLU A 1 174 ? 17.840 14.479 -34.466 1.00 80.69 174 GLU A O 1
ATOM 1351 N N . ALA A 1 175 ? 17.177 16.039 -32.995 1.00 74.06 175 ALA A N 1
ATOM 1352 C CA . ALA A 1 175 ? 17.268 17.148 -33.935 1.00 74.06 175 ALA A CA 1
ATOM 1353 C C . ALA A 1 175 ? 18.732 17.492 -34.263 1.00 74.06 175 ALA A C 1
ATOM 1355 O O . ALA A 1 175 ? 19.045 17.746 -35.429 1.00 74.06 175 ALA A O 1
ATOM 1356 N N . GLU A 1 176 ? 19.635 17.420 -33.282 1.00 76.38 176 GLU A N 1
ATOM 1357 C CA . GLU A 1 176 ? 21.074 17.633 -33.470 1.00 76.38 176 GLU A CA 1
ATOM 1358 C C . GLU A 1 176 ? 21.685 16.530 -34.335 1.00 76.38 176 GLU A C 1
ATOM 1360 O O . GLU A 1 176 ? 22.409 16.816 -35.289 1.00 76.38 176 GLU A O 1
ATOM 1365 N N . GLN A 1 177 ? 21.320 15.269 -34.092 1.00 78.12 177 GLN A N 1
ATOM 1366 C CA . GLN A 1 177 ? 21.756 14.142 -34.920 1.00 78.12 177 GLN A CA 1
ATOM 1367 C C . GLN A 1 177 ? 21.268 14.266 -36.370 1.00 78.12 177 GLN A C 1
ATOM 1369 O O . GLN A 1 177 ? 22.006 13.949 -37.306 1.00 78.12 177 GLN A O 1
ATOM 1374 N N . ARG A 1 178 ? 20.047 14.774 -36.589 1.00 74.19 178 ARG A N 1
ATOM 1375 C CA . ARG A 1 178 ? 19.529 15.051 -37.941 1.00 74.19 178 ARG A CA 1
ATOM 1376 C C . ARG A 1 178 ? 20.267 16.204 -38.620 1.00 74.19 178 ARG A C 1
ATOM 1378 O O . ARG A 1 178 ? 20.536 16.112 -39.818 1.00 74.19 178 ARG A O 1
ATOM 1385 N N . ALA A 1 179 ? 20.624 17.252 -37.880 1.00 66.81 179 ALA A N 1
ATOM 1386 C CA . ALA A 1 179 ? 21.417 18.363 -38.402 1.00 66.81 179 ALA A CA 1
ATOM 1387 C C . ALA A 1 179 ? 22.841 17.915 -38.785 1.00 66.81 179 ALA A C 1
ATOM 1389 O O . ALA A 1 179 ? 23.315 18.235 -39.875 1.00 66.81 179 ALA A O 1
ATOM 1390 N N . GLN A 1 180 ? 23.488 17.092 -37.954 1.00 70.69 180 GLN A N 1
ATOM 1391 C CA . GLN A 1 180 ? 24.814 16.525 -38.232 1.00 70.69 180 GLN A CA 1
ATOM 1392 C C . GLN A 1 180 ? 24.790 15.556 -39.428 1.00 70.69 180 GLN A C 1
ATOM 1394 O O . GLN A 1 180 ? 25.661 15.612 -40.297 1.00 70.69 180 GLN A O 1
ATOM 1399 N N . ALA A 1 181 ? 23.759 14.712 -39.548 1.00 68.94 181 ALA A N 1
ATOM 1400 C CA . ALA A 1 181 ? 23.587 13.831 -40.705 1.00 68.94 181 ALA A CA 1
ATOM 1401 C C . ALA A 1 181 ? 23.399 14.612 -42.022 1.00 68.94 181 ALA A C 1
ATOM 1403 O O . ALA A 1 181 ? 23.923 14.204 -43.061 1.00 68.94 181 ALA A O 1
ATOM 1404 N N . ALA A 1 182 ? 22.707 15.757 -41.983 1.00 60.75 182 ALA A N 1
ATOM 1405 C CA . ALA A 1 182 ? 22.549 16.643 -43.136 1.00 60.75 182 ALA A CA 1
ATOM 1406 C C . ALA A 1 182 ? 23.857 17.362 -43.520 1.00 60.75 182 ALA A C 1
ATOM 1408 O O . ALA A 1 182 ? 24.115 17.568 -44.705 1.00 60.75 182 ALA A O 1
ATOM 1409 N N . GLN A 1 183 ? 24.716 17.694 -42.550 1.00 56.88 183 GLN A N 1
ATOM 1410 C CA . GLN A 1 183 ? 26.045 18.266 -42.806 1.00 56.88 183 GLN A CA 1
ATOM 1411 C C . GLN A 1 183 ? 26.999 17.250 -43.461 1.00 56.88 183 GLN A C 1
ATOM 1413 O O . GLN A 1 183 ? 27.747 17.608 -44.368 1.00 56.88 183 GLN A O 1
ATOM 1418 N N . HIS A 1 184 ? 26.933 15.968 -43.083 1.00 52.66 184 HIS A N 1
ATOM 1419 C CA . HIS A 1 184 ? 27.761 14.909 -43.679 1.00 52.66 184 HIS A CA 1
ATOM 1420 C C . HIS A 1 184 ? 27.305 14.446 -45.074 1.00 52.66 184 HIS A C 1
ATOM 1422 O O . HIS A 1 184 ? 28.095 13.849 -45.806 1.00 52.66 184 HIS A O 1
ATOM 1428 N N . ALA A 1 185 ? 26.065 14.737 -45.477 1.00 49.97 185 ALA A N 1
ATOM 1429 C CA . ALA A 1 185 ? 25.567 14.441 -46.822 1.00 49.97 185 ALA A CA 1
ATOM 1430 C C . ALA A 1 185 ? 26.054 15.443 -47.894 1.00 49.97 185 ALA A C 1
ATOM 1432 O O . ALA A 1 185 ? 25.963 15.149 -49.085 1.00 49.97 185 ALA A O 1
ATOM 1433 N N . GLY A 1 186 ? 26.589 16.603 -47.492 1.00 45.41 186 GLY A N 1
ATOM 1434 C CA . GLY A 1 186 ? 27.063 17.654 -48.403 1.00 45.41 186 GLY A CA 1
ATOM 1435 C C . GLY A 1 186 ? 28.456 17.438 -49.010 1.00 45.41 186 GLY A C 1
ATOM 1436 O O . GLY A 1 186 ? 28.803 18.133 -49.958 1.00 45.41 186 GLY A O 1
ATOM 1437 N N . ASP A 1 187 ? 29.243 16.477 -48.513 1.00 42.22 187 ASP A N 1
ATOM 1438 C CA . ASP A 1 187 ? 30.668 16.311 -48.871 1.00 42.22 187 ASP A CA 1
ATOM 1439 C C . ASP A 1 187 ? 30.936 15.103 -49.804 1.00 42.22 187 ASP A C 1
ATOM 1441 O O . ASP A 1 187 ? 32.065 14.641 -49.968 1.00 42.22 187 ASP A O 1
ATOM 1445 N N . GLY A 1 188 ? 29.876 14.552 -50.410 1.00 38.69 188 GLY A N 1
ATOM 1446 C CA . GLY A 1 188 ? 29.887 13.248 -51.084 1.00 38.69 188 GLY A CA 1
ATOM 1447 C C . GLY A 1 188 ? 29.590 13.232 -52.586 1.00 38.69 188 GLY A C 1
ATOM 1448 O O . GLY A 1 188 ? 29.174 12.183 -53.070 1.00 38.69 188 GLY A O 1
ATOM 1449 N N . ASP A 1 189 ? 29.770 14.329 -53.334 1.00 33.25 189 ASP A N 1
ATOM 1450 C CA . ASP A 1 189 ? 29.483 14.345 -54.783 1.00 33.25 189 ASP A CA 1
ATOM 1451 C C . ASP A 1 189 ? 30.552 15.059 -55.625 1.00 33.25 189 ASP A C 1
ATOM 1453 O O . ASP A 1 189 ? 30.324 16.127 -56.182 1.00 33.25 189 ASP A O 1
ATOM 1457 N N . GLN A 1 190 ? 31.740 14.455 -55.749 1.00 32.25 190 GLN A N 1
ATOM 1458 C CA . GLN A 1 190 ? 32.612 14.655 -56.916 1.00 32.25 190 GLN A CA 1
ATOM 1459 C C . GLN A 1 190 ? 33.369 13.365 -57.246 1.00 32.25 190 GLN A C 1
ATOM 1461 O O . GLN A 1 190 ? 34.454 13.097 -56.731 1.00 32.25 190 GLN A O 1
ATOM 1466 N N . GLY A 1 191 ? 32.816 12.555 -58.149 1.00 33.69 191 GLY A N 1
ATOM 1467 C CA . GLY A 1 191 ? 33.528 11.389 -58.657 1.00 33.69 191 GLY A CA 1
ATOM 1468 C C . GLY A 1 191 ? 32.800 10.638 -59.764 1.00 33.69 191 GLY A C 1
ATOM 1469 O O . GLY A 1 191 ? 31.965 9.794 -59.481 1.00 33.69 191 GLY A O 1
ATOM 1470 N N . GLN A 1 192 ? 33.269 10.858 -60.999 1.00 30.59 192 GLN A N 1
ATOM 1471 C CA . GLN A 1 192 ? 33.118 10.026 -62.207 1.00 30.59 192 GLN A CA 1
ATOM 1472 C C . GLN A 1 192 ? 31.991 10.390 -63.191 1.00 30.59 192 GLN A C 1
ATOM 1474 O O . GLN A 1 192 ? 30.855 9.945 -63.087 1.00 30.59 192 GLN A O 1
ATOM 1479 N N . SER A 1 193 ? 32.393 11.044 -64.290 1.00 28.50 193 SER A N 1
ATOM 1480 C CA . SER A 1 193 ? 31.854 10.735 -65.618 1.00 28.50 193 SER A CA 1
ATOM 1481 C C . SER A 1 193 ? 32.955 10.756 -66.684 1.00 28.50 193 SER A C 1
ATOM 1483 O O . SER A 1 193 ? 33.521 11.787 -67.038 1.00 28.50 193 SER A O 1
ATOM 1485 N N . ALA A 1 194 ? 33.296 9.532 -67.077 1.00 28.62 194 ALA A N 1
ATOM 1486 C CA . ALA A 1 194 ? 33.720 9.017 -68.373 1.00 28.62 194 ALA A CA 1
ATOM 1487 C C . ALA A 1 194 ? 34.127 9.967 -69.524 1.00 28.62 194 ALA A C 1
ATOM 1489 O O . ALA A 1 194 ? 33.380 10.795 -70.035 1.00 28.62 194 ALA A O 1
ATOM 1490 N N . VAL A 1 195 ? 35.314 9.631 -70.028 1.00 29.80 195 VAL A N 1
ATOM 1491 C CA . VAL A 1 195 ? 35.904 9.854 -71.353 1.00 29.80 195 VAL A CA 1
ATOM 1492 C C . VAL A 1 195 ? 35.103 9.270 -72.536 1.00 29.80 195 VAL A C 1
ATOM 1494 O O . VAL A 1 195 ? 34.598 8.156 -72.444 1.00 29.80 195 VAL A O 1
ATOM 1497 N N . ALA A 1 196 ? 35.103 9.986 -73.674 1.00 27.16 196 ALA A N 1
ATOM 1498 C CA . ALA A 1 196 ? 35.140 9.524 -75.086 1.00 27.16 196 ALA A CA 1
ATOM 1499 C C . ALA A 1 196 ? 34.873 10.745 -76.003 1.00 27.16 196 ALA A C 1
ATOM 1501 O O . ALA A 1 196 ? 34.015 11.553 -75.681 1.00 27.16 196 ALA A O 1
ATOM 1502 N N . GLY A 1 197 ? 35.494 11.015 -77.155 1.00 27.50 197 GLY A N 1
ATOM 1503 C CA . GLY A 1 197 ? 36.427 10.319 -78.041 1.00 27.50 197 GLY A CA 1
ATOM 1504 C C . GLY A 1 197 ? 36.235 10.901 -79.461 1.00 27.50 197 GLY A C 1
ATOM 1505 O O . GLY A 1 197 ? 35.115 11.262 -79.815 1.00 27.50 197 GLY A O 1
ATOM 1506 N N . GLY A 1 198 ? 37.296 11.006 -80.277 1.00 28.17 198 GLY A N 1
ATOM 1507 C CA . GLY A 1 198 ? 37.145 11.284 -81.719 1.00 28.17 198 GLY A CA 1
ATOM 1508 C C . GLY A 1 198 ? 38.290 12.027 -82.412 1.00 28.17 198 GLY A C 1
ATOM 1509 O O . GLY A 1 198 ? 38.084 13.125 -82.920 1.00 28.17 198 GLY A O 1
ATOM 1510 N N . ALA A 1 199 ? 39.484 11.426 -82.465 1.00 28.41 199 ALA A N 1
ATOM 1511 C CA . ALA A 1 199 ? 40.610 11.908 -83.267 1.00 28.41 199 ALA A CA 1
ATOM 1512 C C . ALA A 1 199 ? 40.613 11.293 -84.682 1.00 28.41 199 ALA A C 1
ATOM 1514 O O . ALA A 1 199 ? 40.287 10.125 -84.882 1.00 28.41 199 ALA A O 1
ATOM 1515 N N . SER A 1 200 ? 40.992 12.135 -85.643 1.00 28.80 200 SER A N 1
ATOM 1516 C CA . SER A 1 200 ? 41.006 11.952 -87.097 1.00 28.80 200 SER A CA 1
ATOM 1517 C C . SER A 1 200 ? 41.908 10.815 -87.599 1.00 28.80 200 SER A C 1
ATOM 1519 O O . SER A 1 200 ? 43.052 10.675 -87.176 1.00 28.80 200 SER A O 1
ATOM 1521 N N . ALA A 1 201 ? 41.413 10.078 -88.596 1.00 32.66 201 ALA A N 1
ATOM 1522 C CA . ALA A 1 201 ? 42.128 9.053 -89.353 1.00 32.66 201 ALA A CA 1
ATOM 1523 C C . ALA A 1 201 ? 42.950 9.644 -90.515 1.00 32.66 201 ALA A C 1
ATOM 1525 O O . ALA A 1 201 ? 42.446 10.515 -91.221 1.00 32.66 201 ALA A O 1
ATOM 1526 N N . ALA A 1 202 ? 44.154 9.108 -90.776 1.00 31.14 202 ALA A N 1
ATOM 1527 C CA . ALA A 1 202 ? 44.755 9.069 -92.119 1.00 31.14 202 ALA A CA 1
ATOM 1528 C C . ALA A 1 202 ? 45.986 8.133 -92.229 1.00 31.14 202 ALA A C 1
ATOM 1530 O O . ALA A 1 202 ? 47.006 8.359 -91.591 1.00 31.14 202 ALA A O 1
ATOM 1531 N N . ALA A 1 203 ? 45.869 7.175 -93.162 1.00 33.09 203 ALA A N 1
ATOM 1532 C CA . ALA A 1 203 ? 46.881 6.653 -94.101 1.00 33.09 203 ALA A CA 1
ATOM 1533 C C . ALA A 1 203 ? 48.090 5.803 -93.628 1.00 33.09 203 ALA A C 1
ATOM 1535 O O . ALA A 1 203 ? 48.973 6.267 -92.918 1.00 33.09 203 ALA A O 1
ATOM 1536 N N . GLY A 1 204 ? 48.212 4.589 -94.201 1.00 35.09 204 GLY A N 1
ATOM 1537 C CA . GLY A 1 204 ? 49.471 3.822 -94.235 1.00 35.09 204 GLY A CA 1
ATOM 1538 C C . GLY A 1 204 ? 49.342 2.303 -94.434 1.00 35.09 204 GLY A C 1
ATOM 1539 O O . GLY A 1 204 ? 49.806 1.533 -93.599 1.00 35.09 204 GLY A O 1
ATOM 1540 N N . GLY A 1 205 ? 48.694 1.840 -95.508 1.00 50.50 205 GLY A N 1
ATOM 1541 C CA . GLY A 1 205 ? 48.503 0.409 -95.790 1.00 50.50 205 GLY A CA 1
ATOM 1542 C C . GLY A 1 205 ? 49.778 -0.314 -96.256 1.00 50.50 205 GLY A C 1
ATOM 1543 O O . GLY A 1 205 ? 50.467 0.180 -97.140 1.00 50.50 205 GLY A O 1
ATOM 1544 N N . ALA A 1 206 ? 50.024 -1.492 -95.658 1.00 52.31 206 ALA A N 1
ATOM 1545 C CA . ALA A 1 206 ? 50.862 -2.638 -96.085 1.00 52.31 206 ALA A CA 1
ATOM 1546 C C . ALA A 1 206 ? 51.946 -3.094 -95.081 1.00 52.31 206 ALA A C 1
ATOM 1548 O O . ALA A 1 206 ? 52.311 -4.263 -95.098 1.00 52.31 206 ALA A O 1
ATOM 1549 N N . SER A 1 207 ? 52.367 -2.242 -94.136 1.00 57.34 207 SER A N 1
ATOM 1550 C CA . SER A 1 207 ? 53.068 -2.647 -92.889 1.00 57.34 207 SER A CA 1
ATOM 1551 C C . SER A 1 207 ? 52.154 -2.532 -91.650 1.00 57.34 207 SER A C 1
ATOM 1553 O O . SER A 1 207 ? 52.362 -3.178 -90.627 1.00 57.34 207 SER A O 1
ATOM 1555 N N . ALA A 1 208 ? 51.054 -1.778 -91.774 1.00 60.53 208 ALA A N 1
ATOM 1556 C CA . ALA A 1 208 ? 50.038 -1.621 -90.738 1.00 60.53 208 ALA A CA 1
ATOM 1557 C C . ALA A 1 208 ? 49.234 -2.900 -90.454 1.00 60.53 208 ALA A C 1
ATOM 1559 O O . ALA A 1 208 ? 48.781 -3.071 -89.336 1.00 60.53 208 ALA A O 1
ATOM 1560 N N . ALA A 1 209 ? 49.070 -3.817 -91.414 1.00 70.31 209 ALA A N 1
ATOM 1561 C CA . ALA A 1 209 ? 48.239 -5.011 -91.215 1.00 70.31 209 ALA A CA 1
ATOM 1562 C C . ALA A 1 209 ? 48.813 -5.967 -90.150 1.00 70.31 209 ALA A C 1
ATOM 1564 O O . ALA A 1 209 ? 48.074 -6.420 -89.284 1.00 70.31 209 ALA A O 1
ATOM 1565 N N . GLY A 1 210 ? 50.132 -6.204 -90.152 1.00 74.75 210 GLY A N 1
ATOM 1566 C CA . GLY A 1 210 ? 50.791 -7.026 -89.126 1.00 74.75 210 GLY A CA 1
ATOM 1567 C C . GLY A 1 210 ? 50.867 -6.340 -87.758 1.00 74.75 210 GLY A C 1
ATOM 1568 O O . GLY A 1 210 ? 50.775 -7.003 -86.730 1.00 74.75 210 GLY A O 1
ATOM 1569 N N . LEU A 1 211 ? 50.971 -5.005 -87.733 1.00 77.50 211 LEU A N 1
ATOM 1570 C CA . LEU A 1 211 ? 50.895 -4.222 -86.496 1.00 77.50 211 LEU A CA 1
ATOM 1571 C C . LEU A 1 211 ? 49.470 -4.154 -85.937 1.00 77.50 211 LEU A C 1
ATOM 1573 O O . LEU A 1 211 ? 49.315 -4.144 -84.725 1.00 77.50 211 LEU A O 1
ATOM 1577 N N . ILE A 1 212 ? 48.441 -4.146 -86.787 1.00 79.38 212 ILE A N 1
ATOM 1578 C CA . ILE A 1 212 ? 47.034 -4.213 -86.375 1.00 79.38 212 ILE A CA 1
ATOM 1579 C C . ILE A 1 212 ? 46.713 -5.600 -85.819 1.00 79.38 212 ILE A C 1
ATOM 1581 O O . ILE A 1 212 ? 46.063 -5.679 -84.789 1.00 79.38 212 ILE A O 1
ATOM 1585 N N . GLU A 1 213 ? 47.203 -6.681 -86.429 1.00 79.69 213 GLU A N 1
ATOM 1586 C CA . GLU A 1 213 ? 47.006 -8.037 -85.896 1.00 79.69 213 GLU A CA 1
ATOM 1587 C C . GLU A 1 213 ? 47.740 -8.233 -84.557 1.00 79.69 213 GLU A C 1
ATOM 1589 O O . GLU A 1 213 ? 47.196 -8.824 -83.625 1.00 79.69 213 GLU A O 1
ATOM 1594 N N . LEU A 1 214 ? 48.951 -7.679 -84.420 1.00 81.44 214 LEU A N 1
ATOM 1595 C CA . LEU A 1 214 ? 49.676 -7.655 -83.148 1.00 81.44 214 LEU A CA 1
ATOM 1596 C C . LEU A 1 214 ? 48.966 -6.785 -82.100 1.00 81.44 214 LEU A C 1
ATOM 1598 O O . LEU A 1 214 ? 48.855 -7.192 -80.950 1.00 81.44 214 LEU A O 1
ATOM 1602 N N . ALA A 1 215 ? 48.465 -5.612 -82.493 1.00 86.69 215 ALA A N 1
ATOM 1603 C CA . ALA A 1 215 ? 47.722 -4.717 -81.612 1.00 86.69 215 ALA A CA 1
ATOM 1604 C C . ALA A 1 215 ? 46.376 -5.313 -81.185 1.00 86.69 215 ALA A C 1
ATOM 1606 O O . ALA A 1 215 ? 45.987 -5.125 -80.042 1.00 86.69 215 ALA A O 1
ATOM 1607 N N . GLN A 1 216 ? 45.691 -6.050 -82.063 1.00 89.81 216 GLN A N 1
ATOM 1608 C CA . GLN A 1 216 ? 44.472 -6.789 -81.732 1.00 89.81 216 GLN A CA 1
ATOM 1609 C C . GLN A 1 216 ? 44.770 -7.917 -80.748 1.00 89.81 216 GLN A C 1
ATOM 1611 O O . GLN A 1 216 ? 44.113 -7.987 -79.723 1.00 89.81 216 GLN A O 1
ATOM 1616 N N . ARG A 1 217 ? 45.818 -8.722 -80.975 1.00 90.81 217 ARG A N 1
ATOM 1617 C CA . ARG A 1 217 ? 46.216 -9.766 -80.014 1.00 90.81 217 ARG A CA 1
ATOM 1618 C C . ARG A 1 217 ? 46.591 -9.201 -78.649 1.00 90.81 217 ARG A C 1
ATOM 1620 O O . ARG A 1 217 ? 46.144 -9.726 -77.642 1.00 90.81 217 ARG A O 1
ATOM 1627 N N . LEU A 1 218 ? 47.382 -8.132 -78.625 1.00 93.31 218 LEU A N 1
ATOM 1628 C CA . LEU A 1 218 ? 47.774 -7.460 -77.389 1.00 93.31 218 LEU A CA 1
ATOM 1629 C C . LEU A 1 218 ? 46.561 -6.813 -76.700 1.00 93.31 218 LEU A C 1
ATOM 1631 O O . LEU A 1 218 ? 46.460 -6.833 -75.481 1.00 93.31 218 LEU A O 1
ATOM 1635 N N . HIS A 1 219 ? 45.619 -6.262 -77.466 1.00 92.88 219 HIS A N 1
ATOM 1636 C CA . HIS A 1 219 ? 44.371 -5.730 -76.926 1.00 92.88 219 HIS A CA 1
ATOM 1637 C C . HIS A 1 219 ? 43.501 -6.831 -76.320 1.00 92.88 219 HIS A C 1
ATOM 1639 O O . HIS A 1 219 ? 43.063 -6.681 -75.186 1.00 92.88 219 HIS A O 1
ATOM 1645 N N . ASP A 1 220 ? 43.298 -7.935 -77.034 1.00 94.19 220 ASP A N 1
ATOM 1646 C CA . ASP A 1 220 ? 42.539 -9.087 -76.552 1.00 94.19 220 ASP A CA 1
ATOM 1647 C C . ASP A 1 220 ? 43.192 -9.688 -75.296 1.00 94.19 220 ASP A C 1
ATOM 1649 O O . ASP A 1 220 ? 42.496 -10.072 -74.360 1.00 94.19 220 ASP A O 1
ATOM 1653 N N . GLU A 1 221 ? 44.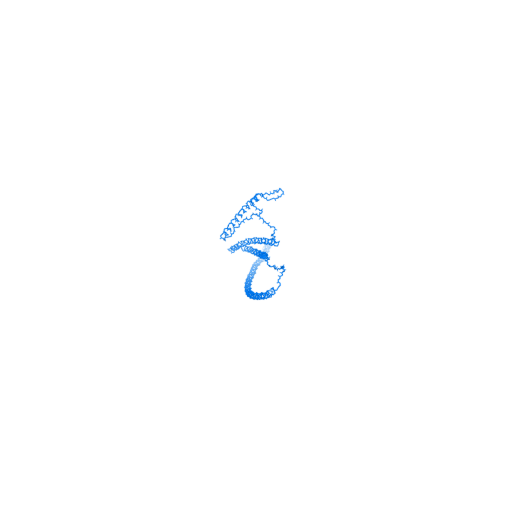528 -9.701 -75.236 1.00 93.19 221 GLU A N 1
ATOM 1654 C CA . GLU A 1 221 ? 45.297 -10.105 -74.057 1.00 93.19 221 GLU A CA 1
ATOM 1655 C C . GLU A 1 221 ? 45.055 -9.158 -7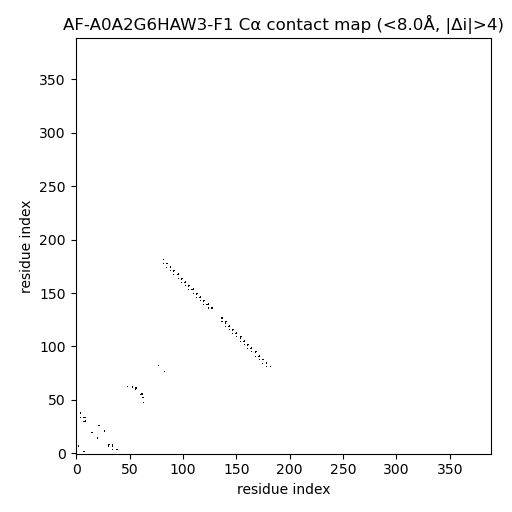2.870 1.00 93.19 221 GLU A C 1
ATOM 1657 O O . GLU A 1 221 ? 44.660 -9.621 -71.803 1.00 93.19 221 GLU A O 1
ATOM 1662 N N . TYR A 1 222 ? 45.159 -7.836 -73.049 1.00 94.50 222 TYR A N 1
ATOM 1663 C CA . TYR A 1 222 ? 44.854 -6.865 -71.987 1.00 94.50 222 TYR A CA 1
ATOM 1664 C C . TYR A 1 222 ? 43.381 -6.863 -71.560 1.00 94.50 222 TYR A C 1
ATOM 1666 O O . TYR A 1 222 ? 43.078 -6.612 -70.392 1.00 94.50 222 TYR A O 1
ATOM 1674 N N . VAL A 1 223 ? 42.453 -7.125 -72.483 1.00 96.50 223 VAL A N 1
ATOM 1675 C CA . VAL A 1 223 ? 41.028 -7.267 -72.166 1.00 96.50 223 VAL A CA 1
ATOM 1676 C C . VAL A 1 223 ? 40.813 -8.522 -71.327 1.00 96.50 223 VAL A C 1
ATOM 1678 O O . VAL A 1 223 ? 40.174 -8.431 -70.283 1.00 96.50 223 VAL 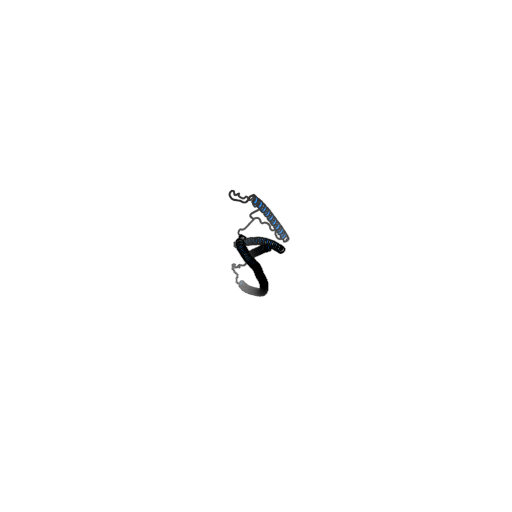A O 1
ATOM 1681 N N . ALA A 1 224 ? 41.411 -9.655 -71.701 1.00 94.12 224 ALA A N 1
ATOM 1682 C CA . ALA A 1 224 ? 41.339 -10.888 -70.921 1.00 94.12 224 ALA A CA 1
ATOM 1683 C C . ALA A 1 224 ? 41.988 -10.736 -69.532 1.00 94.12 224 ALA A C 1
ATOM 1685 O O . ALA A 1 224 ? 41.421 -11.181 -68.533 1.00 94.12 224 ALA A O 1
ATOM 1686 N N . GLU A 1 225 ? 43.138 -10.062 -69.438 1.00 94.56 225 GLU A N 1
ATOM 1687 C CA . GLU A 1 225 ? 43.779 -9.724 -68.161 1.00 94.56 225 GLU A CA 1
ATOM 1688 C C . GLU A 1 225 ? 42.902 -8.794 -67.311 1.00 94.56 225 GLU A C 1
ATOM 1690 O O . GLU A 1 225 ? 42.766 -8.994 -66.102 1.00 94.56 225 GLU A O 1
ATOM 1695 N N . GLY A 1 226 ? 42.264 -7.797 -67.929 1.00 95.81 226 GLY A N 1
ATOM 1696 C CA . GLY A 1 226 ? 41.345 -6.878 -67.262 1.00 95.81 226 GLY A CA 1
ATOM 1697 C C . GLY A 1 226 ? 40.081 -7.570 -66.751 1.00 95.81 226 GLY A C 1
ATOM 1698 O O . GLY A 1 226 ? 39.656 -7.330 -65.619 1.00 95.81 226 GLY A O 1
ATOM 1699 N N . GLU A 1 227 ? 39.500 -8.465 -67.549 1.00 95.44 227 GLU A N 1
ATOM 1700 C CA . GLU A 1 227 ? 38.359 -9.296 -67.165 1.00 95.44 227 GLU A CA 1
ATOM 1701 C C . GLU A 1 227 ? 38.723 -10.253 -66.027 1.00 95.44 227 GLU A C 1
ATOM 1703 O O . GLU A 1 227 ? 37.979 -10.342 -65.048 1.00 95.44 227 GLU A O 1
ATOM 1708 N N . ALA A 1 228 ? 39.894 -10.894 -66.095 1.00 95.62 228 ALA A N 1
ATOM 1709 C CA . ALA A 1 228 ? 40.406 -11.741 -65.022 1.00 95.62 228 ALA A CA 1
ATOM 1710 C C . ALA A 1 228 ? 40.606 -10.942 -63.725 1.00 95.62 228 ALA A C 1
ATOM 1712 O O . ALA A 1 228 ? 40.152 -11.364 -62.658 1.00 95.62 228 ALA A O 1
ATOM 1713 N N . ARG A 1 229 ? 41.202 -9.745 -63.809 1.00 94.38 229 ARG A N 1
ATOM 1714 C CA . ARG A 1 229 ? 41.416 -8.870 -62.649 1.00 94.38 229 ARG A CA 1
ATOM 1715 C C . ARG A 1 229 ? 40.102 -8.368 -62.056 1.00 94.38 229 ARG A C 1
ATOM 1717 O O . ARG A 1 229 ? 39.957 -8.302 -60.837 1.00 94.38 229 ARG A O 1
ATOM 1724 N N . ARG A 1 230 ? 39.122 -8.042 -62.900 1.00 97.06 230 ARG A N 1
ATOM 1725 C CA . ARG A 1 230 ? 37.771 -7.666 -62.467 1.00 97.06 230 ARG A CA 1
ATOM 1726 C C . ARG A 1 230 ? 37.071 -8.827 -61.768 1.00 97.06 230 ARG A C 1
ATOM 1728 O O . ARG A 1 230 ? 36.466 -8.608 -60.722 1.00 97.06 230 ARG A O 1
ATOM 1735 N N . ALA A 1 231 ? 37.141 -10.035 -62.322 1.00 96.62 231 ALA A N 1
ATOM 1736 C CA . ALA A 1 231 ? 36.541 -11.220 -61.718 1.00 96.62 231 ALA A CA 1
ATOM 1737 C C . ALA A 1 231 ? 37.165 -11.527 -60.346 1.00 96.62 231 ALA A C 1
ATOM 1739 O O . ALA A 1 231 ? 36.440 -11.798 -59.393 1.00 96.62 231 ALA A O 1
ATOM 1740 N N . GLU A 1 232 ? 38.488 -11.393 -60.217 1.00 97.12 232 GLU A N 1
ATOM 1741 C CA . GLU A 1 232 ? 39.206 -11.539 -58.945 1.00 97.12 232 GLU A CA 1
ATOM 1742 C C . GLU A 1 232 ? 38.768 -10.486 -57.909 1.00 97.12 232 GLU A C 1
ATOM 1744 O O . GLU A 1 232 ? 38.478 -10.815 -56.756 1.00 97.12 232 GLU A O 1
ATOM 1749 N N . LEU A 1 233 ? 38.658 -9.216 -58.310 1.00 97.25 233 LEU A N 1
ATOM 1750 C CA . LEU A 1 233 ? 38.187 -8.148 -57.422 1.00 97.25 233 LEU A CA 1
ATOM 1751 C C . LEU A 1 233 ? 36.731 -8.350 -56.994 1.00 97.25 233 LEU A C 1
ATOM 1753 O O . LEU A 1 233 ? 36.403 -8.129 -55.832 1.00 97.25 233 LEU A O 1
ATOM 1757 N N . LEU A 1 234 ? 35.863 -8.805 -57.898 1.00 97.62 234 LEU A N 1
ATOM 1758 C CA . LEU A 1 234 ? 34.477 -9.116 -57.555 1.00 97.62 234 LEU A CA 1
ATOM 1759 C C . LEU A 1 234 ? 34.391 -10.306 -56.598 1.00 97.62 234 LEU A C 1
ATOM 1761 O O . LEU A 1 234 ? 33.663 -10.222 -55.616 1.00 97.62 234 LEU A O 1
ATOM 1765 N N . ALA A 1 235 ? 35.169 -11.365 -56.825 1.00 97.31 235 ALA A N 1
ATOM 1766 C CA . ALA A 1 235 ? 35.202 -12.525 -55.939 1.00 97.31 235 ALA A CA 1
ATOM 1767 C C . ALA A 1 235 ? 35.712 -12.160 -54.536 1.00 97.31 235 ALA A C 1
ATOM 1769 O O . ALA A 1 235 ? 35.135 -12.576 -53.534 1.00 97.31 235 ALA A O 1
ATOM 1770 N N . THR A 1 236 ? 36.761 -11.336 -54.446 1.00 97.56 236 THR A N 1
ATOM 1771 C CA . THR A 1 236 ? 37.283 -10.867 -53.151 1.00 97.56 236 THR A CA 1
ATOM 1772 C C . THR A 1 236 ? 36.327 -9.897 -52.453 1.00 97.56 236 THR A C 1
ATOM 1774 O O . THR A 1 236 ? 36.179 -9.971 -51.234 1.00 97.56 236 THR A O 1
ATOM 1777 N N . ALA A 1 237 ? 35.643 -9.020 -53.193 1.00 97.19 237 ALA A N 1
ATOM 1778 C CA . ALA A 1 237 ? 34.621 -8.134 -52.641 1.00 97.19 237 ALA A CA 1
ATOM 1779 C C . ALA A 1 237 ? 33.396 -8.912 -52.132 1.00 97.19 237 ALA A C 1
ATOM 1781 O O . ALA A 1 237 ? 32.920 -8.626 -51.037 1.00 97.19 237 ALA A O 1
ATOM 1782 N N . GLN A 1 238 ? 32.928 -9.915 -52.882 1.00 97.50 238 GLN A N 1
ATOM 1783 C CA . GLN A 1 238 ? 31.831 -10.798 -52.473 1.00 97.50 238 GLN A CA 1
ATOM 1784 C C . GLN A 1 238 ? 32.201 -11.603 -51.227 1.00 97.50 238 GLN A C 1
ATOM 1786 O O . GLN A 1 238 ? 31.462 -11.571 -50.253 1.00 97.50 238 GLN A O 1
ATOM 1791 N N . ALA A 1 239 ? 33.390 -12.213 -51.196 1.00 97.88 239 ALA A N 1
ATOM 1792 C CA . ALA A 1 239 ? 33.857 -12.950 -50.022 1.00 97.88 239 ALA A CA 1
ATOM 1793 C C . ALA A 1 239 ? 33.916 -12.068 -48.763 1.00 97.88 239 ALA A C 1
ATOM 1795 O O . ALA A 1 239 ? 33.469 -12.482 -47.697 1.00 97.88 239 ALA A O 1
ATOM 1796 N N . ARG A 1 240 ? 34.412 -10.827 -48.887 1.00 97.06 240 ARG A N 1
ATOM 1797 C CA . ARG A 1 240 ? 34.422 -9.862 -47.775 1.00 97.06 240 ARG A CA 1
ATOM 1798 C C . ARG A 1 240 ? 33.021 -9.428 -47.361 1.00 97.06 240 ARG A C 1
ATOM 1800 O O . ARG A 1 240 ? 32.784 -9.217 -46.177 1.00 97.06 240 ARG A O 1
ATOM 1807 N N . HIS A 1 241 ? 32.112 -9.255 -48.317 1.00 98.12 241 HIS A N 1
ATOM 1808 C CA . HIS A 1 241 ? 30.725 -8.916 -48.022 1.00 98.12 241 HIS A CA 1
ATOM 1809 C C . HIS A 1 241 ? 30.047 -10.033 -47.227 1.00 98.12 241 HIS A C 1
ATOM 1811 O O . HIS A 1 241 ? 29.484 -9.762 -46.170 1.00 98.12 241 HIS A O 1
ATOM 1817 N N . ASP A 1 242 ? 30.170 -11.279 -47.681 1.00 98.06 242 ASP A N 1
ATOM 1818 C CA . ASP A 1 242 ? 29.585 -12.441 -47.013 1.00 98.06 242 ASP A CA 1
ATOM 1819 C C . ASP A 1 242 ? 30.181 -12.636 -45.609 1.00 98.06 242 ASP A C 1
ATOM 1821 O O . ASP A 1 242 ? 29.457 -12.907 -44.649 1.00 98.06 242 ASP A O 1
ATOM 1825 N N . GLU A 1 243 ? 31.490 -12.414 -45.451 1.00 98.00 243 GLU A N 1
ATOM 1826 C CA . GLU A 1 243 ? 32.161 -12.432 -44.148 1.00 98.00 243 GLU A CA 1
ATOM 1827 C C . GLU A 1 243 ? 31.604 -11.349 -43.209 1.00 98.00 243 GLU A C 1
ATOM 1829 O O . GLU A 1 243 ? 31.217 -11.646 -42.074 1.00 98.00 243 GLU A O 1
ATOM 1834 N N . LEU A 1 244 ? 31.489 -10.104 -43.678 1.00 97.75 244 LEU A N 1
ATOM 1835 C CA . LEU A 1 244 ? 30.925 -9.003 -42.893 1.00 97.75 244 LEU A CA 1
ATOM 1836 C C . LEU A 1 244 ? 29.466 -9.259 -42.507 1.00 97.75 244 LEU A C 1
ATOM 1838 O O . LEU A 1 244 ? 29.087 -9.018 -41.364 1.00 97.75 244 LEU A O 1
ATOM 1842 N N . VAL A 1 245 ? 28.655 -9.784 -43.425 1.00 98.31 245 VAL A N 1
ATOM 1843 C CA . VAL A 1 245 ? 27.260 -10.130 -43.136 1.00 98.31 245 VAL A CA 1
ATOM 1844 C C . VAL A 1 245 ? 27.191 -11.250 -42.101 1.00 98.31 245 VAL A C 1
ATOM 1846 O O . VAL A 1 245 ? 26.437 -11.124 -41.140 1.00 98.31 245 VAL A O 1
ATOM 1849 N N . SER A 1 246 ? 28.011 -12.298 -42.220 1.00 98.12 246 SER A N 1
ATOM 1850 C CA . SER A 1 246 ? 28.011 -13.403 -41.250 1.00 98.12 246 SER A CA 1
ATOM 1851 C C . SER A 1 246 ? 28.444 -12.957 -39.848 1.00 98.12 246 SER A C 1
ATOM 1853 O O . SER A 1 246 ? 27.845 -13.354 -38.847 1.00 98.12 246 SER A O 1
ATOM 1855 N N . THR A 1 247 ? 29.449 -12.081 -39.759 1.00 98.00 247 THR A N 1
ATOM 1856 C CA . THR A 1 247 ? 29.928 -11.543 -38.479 1.00 98.00 247 THR A CA 1
ATOM 1857 C C . THR A 1 247 ? 28.918 -10.580 -37.864 1.00 98.00 247 THR A C 1
ATOM 1859 O O . THR A 1 247 ? 28.717 -10.608 -36.650 1.00 98.00 247 THR A O 1
ATOM 1862 N N . ALA A 1 248 ? 28.233 -9.771 -38.677 1.00 97.56 248 ALA A N 1
ATOM 1863 C CA . ALA A 1 248 ? 27.138 -8.923 -38.222 1.00 97.56 248 ALA A CA 1
ATOM 1864 C C . ALA A 1 248 ? 25.945 -9.752 -37.720 1.00 97.56 248 ALA A C 1
ATOM 1866 O O . ALA A 1 248 ? 25.416 -9.451 -36.654 1.00 97.56 248 ALA A O 1
ATOM 1867 N N . GLN A 1 249 ? 25.564 -10.814 -38.438 1.00 97.69 249 GLN A N 1
ATOM 1868 C CA . GLN A 1 249 ? 24.494 -11.734 -38.031 1.00 97.69 249 GLN A CA 1
ATOM 1869 C C . GLN A 1 249 ? 24.828 -12.431 -36.712 1.00 97.69 249 GLN A C 1
ATOM 1871 O O . GLN A 1 249 ? 24.029 -12.391 -35.787 1.00 97.69 249 GLN A O 1
ATOM 1876 N N . THR A 1 250 ? 26.047 -12.960 -36.578 1.00 98.25 250 THR A N 1
ATOM 1877 C CA . THR A 1 250 ? 26.493 -13.613 -35.336 1.00 98.25 250 THR A CA 1
ATOM 1878 C C . THR A 1 250 ? 26.422 -12.650 -34.151 1.00 98.25 250 THR A C 1
ATOM 1880 O O . THR A 1 250 ? 25.862 -12.986 -33.114 1.00 98.25 250 THR A O 1
ATOM 1883 N N . ARG A 1 251 ? 26.918 -11.415 -34.314 1.00 97.31 251 ARG A N 1
ATOM 1884 C CA . ARG A 1 251 ? 26.841 -10.390 -33.261 1.00 97.31 251 ARG A CA 1
ATOM 1885 C C . ARG A 1 251 ? 25.405 -9.993 -32.934 1.00 97.31 251 ARG A C 1
ATOM 1887 O O . ARG A 1 251 ? 25.100 -9.728 -31.777 1.00 97.31 251 ARG A O 1
ATOM 1894 N N . HIS A 1 252 ? 24.536 -9.914 -33.938 1.00 98.06 252 HIS A N 1
ATOM 1895 C CA . HIS A 1 252 ? 23.127 -9.604 -33.731 1.00 98.06 252 HIS A CA 1
ATOM 1896 C C . HIS A 1 252 ? 22.436 -10.693 -32.907 1.00 98.06 252 HIS A C 1
ATOM 1898 O O . HIS A 1 252 ? 21.779 -10.376 -31.918 1.00 98.06 252 HIS A O 1
ATOM 1904 N N . ASP A 1 253 ? 22.645 -11.958 -33.264 1.00 98.25 253 ASP A N 1
ATOM 1905 C CA . ASP A 1 253 ? 22.067 -13.099 -32.556 1.00 98.25 253 ASP A CA 1
ATOM 1906 C C . ASP A 1 253 ? 22.608 -13.202 -31.121 1.00 98.25 253 ASP A C 1
ATOM 1908 O O . ASP A 1 253 ? 21.847 -13.445 -30.184 1.00 98.25 253 ASP A O 1
ATOM 1912 N N . GLU A 1 254 ? 23.904 -12.941 -30.925 1.00 98.06 254 GLU A N 1
ATOM 1913 C CA . GLU A 1 254 ? 24.518 -12.857 -29.596 1.00 98.06 254 GLU A CA 1
ATOM 1914 C C . GLU A 1 254 ? 23.873 -11.756 -28.744 1.00 98.06 254 GLU A C 1
ATOM 1916 O O . GLU A 1 254 ? 23.482 -12.018 -27.608 1.00 98.06 254 GLU A O 1
ATOM 1921 N N . LEU A 1 255 ? 23.709 -10.544 -29.283 1.00 97.88 255 LEU A N 1
ATOM 1922 C CA . LEU A 1 255 ? 23.080 -9.430 -28.564 1.00 97.88 255 LEU A CA 1
ATOM 1923 C C . LEU A 1 255 ? 21.603 -9.686 -28.260 1.00 97.88 255 LEU A C 1
ATOM 1925 O O . LEU A 1 255 ? 21.134 -9.338 -27.178 1.00 97.88 255 LEU A O 1
ATOM 1929 N N . LEU A 1 256 ? 20.863 -10.300 -29.185 1.00 98.12 256 LEU A N 1
ATOM 1930 C CA . LEU A 1 256 ? 19.481 -10.694 -28.926 1.00 98.12 256 LEU A CA 1
ATOM 1931 C C . LEU A 1 256 ? 19.409 -11.743 -27.820 1.00 98.12 256 LEU A C 1
ATOM 1933 O O . LEU A 1 256 ? 18.569 -11.625 -26.931 1.00 98.12 256 LEU A O 1
ATOM 1937 N N . SER A 1 257 ? 20.307 -12.728 -27.831 1.00 98.12 257 SER A N 1
ATOM 1938 C CA . SER A 1 257 ? 20.358 -13.743 -26.782 1.00 98.12 257 SER A CA 1
ATOM 1939 C C . SER A 1 257 ? 20.693 -13.131 -25.424 1.00 98.12 257 SER A C 1
ATOM 1941 O O . SER A 1 257 ? 20.045 -13.480 -24.438 1.00 98.12 257 SER A O 1
ATOM 1943 N N . THR A 1 258 ? 21.671 -12.224 -25.337 1.00 98.00 258 THR A N 1
ATOM 1944 C CA . THR A 1 258 ? 22.008 -11.583 -24.058 1.00 98.00 258 THR A CA 1
ATOM 1945 C C . THR A 1 258 ? 20.874 -10.687 -23.571 1.00 98.00 258 THR A C 1
ATOM 1947 O O . THR A 1 258 ? 20.492 -10.784 -22.405 1.00 98.00 258 THR A O 1
ATOM 1950 N N . ALA A 1 259 ? 20.266 -9.893 -24.456 1.00 97.62 259 ALA A N 1
ATOM 1951 C CA . ALA A 1 259 ? 19.121 -9.054 -24.118 1.00 97.62 259 ALA A CA 1
ATOM 1952 C C . ALA A 1 259 ? 17.921 -9.881 -23.628 1.00 97.62 259 ALA A C 1
ATOM 1954 O O . ALA A 1 259 ? 17.296 -9.514 -22.636 1.00 97.62 259 ALA A O 1
ATOM 1955 N N . GLN A 1 260 ? 17.630 -11.019 -24.268 1.00 97.69 260 GLN A N 1
ATOM 1956 C CA . GLN A 1 260 ? 16.569 -11.934 -23.833 1.00 97.69 260 GLN A CA 1
ATOM 1957 C C . GLN A 1 260 ? 16.861 -12.520 -22.451 1.00 97.69 260 GLN A C 1
ATOM 1959 O O . GLN A 1 260 ? 16.004 -12.456 -21.577 1.00 97.69 260 GLN A O 1
ATOM 1964 N N . THR A 1 261 ? 18.084 -13.004 -22.206 1.00 98.19 261 THR A N 1
ATOM 1965 C CA . THR A 1 261 ? 18.440 -13.542 -20.881 1.00 98.19 261 THR A CA 1
ATOM 1966 C C . THR A 1 261 ? 18.336 -12.496 -19.774 1.00 98.19 261 THR A C 1
ATOM 1968 O O . THR A 1 261 ? 17.810 -12.792 -18.704 1.00 98.19 261 THR A O 1
ATOM 1971 N N . GLN A 1 262 ? 18.775 -11.261 -20.037 1.00 97.19 262 GLN A N 1
ATOM 1972 C CA . GLN A 1 262 ? 18.657 -10.158 -19.084 1.00 97.19 262 GLN A CA 1
ATOM 1973 C C . GLN A 1 262 ? 17.197 -9.769 -18.849 1.00 97.19 262 GLN A C 1
ATOM 1975 O O . GLN A 1 262 ? 16.809 -9.507 -17.714 1.00 97.19 262 GLN A O 1
ATOM 1980 N N . HIS A 1 263 ? 16.376 -9.746 -19.902 1.00 98.19 263 HIS A N 1
ATOM 1981 C CA . HIS A 1 263 ? 14.949 -9.476 -19.774 1.00 98.19 263 HIS A CA 1
ATOM 1982 C C . HIS A 1 263 ? 14.260 -10.523 -18.896 1.00 98.19 263 HIS A C 1
ATOM 1984 O O . HIS A 1 263 ? 13.569 -10.160 -17.947 1.00 98.19 263 HIS A O 1
ATOM 1990 N N . ASP A 1 264 ? 14.498 -11.807 -19.159 1.00 98.12 264 ASP A N 1
ATOM 1991 C CA . ASP A 1 264 ? 13.898 -12.900 -18.395 1.00 98.12 264 ASP A CA 1
ATOM 1992 C C . ASP A 1 264 ? 14.355 -12.884 -16.926 1.00 98.12 264 ASP A C 1
ATOM 1994 O O . ASP A 1 264 ? 13.552 -13.102 -16.015 1.00 98.12 264 ASP A O 1
ATOM 1998 N N . GLU A 1 265 ? 15.626 -12.560 -16.669 1.00 98.12 265 GLU A N 1
ATOM 1999 C CA . GLU A 1 265 ? 16.158 -12.393 -15.314 1.00 98.12 265 GLU A CA 1
ATOM 2000 C C . GLU A 1 265 ? 15.501 -11.212 -14.582 1.00 98.12 265 GLU A C 1
ATOM 2002 O O . GLU A 1 265 ? 15.072 -11.342 -13.431 1.00 98.12 265 GLU A O 1
ATOM 2007 N N . LEU A 1 266 ? 15.360 -10.062 -15.244 1.00 97.69 266 LEU A N 1
ATOM 2008 C CA . LEU A 1 266 ? 14.695 -8.892 -14.671 1.00 97.69 266 LEU A CA 1
ATOM 2009 C C . LEU A 1 266 ? 13.215 -9.158 -14.395 1.00 97.69 266 LEU A C 1
ATOM 2011 O O . LEU A 1 266 ? 12.720 -8.797 -13.330 1.00 97.69 266 LEU A O 1
ATOM 2015 N N . VAL A 1 267 ? 12.512 -9.827 -15.309 1.00 98.38 267 VAL A N 1
ATOM 2016 C CA . VAL A 1 267 ? 11.106 -10.196 -15.112 1.00 98.38 267 VAL A CA 1
ATOM 2017 C C . VAL A 1 267 ? 10.966 -11.171 -13.942 1.00 98.38 267 VAL A C 1
ATOM 2019 O O . VAL A 1 267 ? 10.121 -10.956 -13.078 1.00 98.38 267 VAL A O 1
ATOM 2022 N N . SER A 1 268 ? 11.822 -12.190 -13.852 1.00 98.25 268 SER A N 1
ATOM 2023 C CA . SER A 1 268 ? 11.820 -13.158 -12.746 1.00 98.25 268 SER A CA 1
ATOM 2024 C C . SER A 1 268 ? 12.104 -12.502 -11.389 1.00 98.25 268 SER A C 1
ATOM 2026 O O . SER A 1 268 ? 11.395 -12.731 -10.403 1.00 98.25 268 SER A O 1
ATOM 2028 N N . THR A 1 269 ? 13.115 -11.632 -11.324 1.00 97.94 269 THR A N 1
ATOM 2029 C CA . THR A 1 269 ? 13.456 -10.909 -10.090 1.00 97.94 269 THR A CA 1
ATOM 2030 C C . THR A 1 269 ? 12.370 -9.909 -9.699 1.00 97.94 269 THR A C 1
ATOM 2032 O O . THR A 1 269 ? 12.057 -9.789 -8.514 1.00 97.94 269 THR A O 1
ATOM 2035 N N . ALA A 1 270 ? 11.749 -9.232 -10.668 1.00 97.38 270 ALA A N 1
ATOM 2036 C CA . ALA A 1 270 ? 10.611 -8.353 -10.428 1.00 97.38 270 ALA A CA 1
ATOM 2037 C C . ALA A 1 270 ? 9.392 -9.128 -9.910 1.00 97.38 270 ALA A C 1
ATOM 2039 O O . ALA A 1 270 ? 8.784 -8.696 -8.935 1.00 97.38 270 ALA A O 1
ATOM 2040 N N . GLN A 1 271 ? 9.071 -10.283 -10.501 1.00 97.81 271 GLN A N 1
ATOM 2041 C CA . GLN A 1 271 ? 7.985 -11.157 -10.043 1.00 97.81 271 GLN A CA 1
ATOM 2042 C C . GLN A 1 271 ? 8.231 -11.656 -8.618 1.00 97.81 271 GLN A C 1
ATOM 2044 O O . GLN A 1 271 ? 7.359 -11.525 -7.768 1.00 97.81 271 GLN A O 1
ATOM 2049 N N . THR A 1 272 ? 9.447 -12.120 -8.321 1.00 98.31 272 THR A N 1
ATOM 2050 C CA . THR A 1 272 ? 9.810 -12.589 -6.975 1.00 98.31 272 THR A CA 1
ATOM 2051 C C . THR A 1 272 ? 9.661 -11.474 -5.939 1.00 98.31 272 THR A C 1
ATOM 2053 O O . THR A 1 272 ? 9.017 -11.663 -4.911 1.00 98.31 272 THR A O 1
ATOM 2056 N N . ARG A 1 273 ? 10.192 -10.278 -6.229 1.00 97.19 273 ARG A N 1
ATOM 2057 C CA . ARG A 1 273 ? 10.049 -9.114 -5.339 1.00 97.19 273 ARG A CA 1
ATOM 2058 C C . ARG A 1 273 ? 8.593 -8.692 -5.176 1.00 97.19 273 ARG A C 1
ATOM 2060 O O . ARG A 1 273 ? 8.192 -8.304 -4.085 1.00 97.19 273 ARG A O 1
ATOM 2067 N N . HIS A 1 274 ? 7.806 -8.745 -6.247 1.00 98.19 274 HIS A N 1
ATOM 2068 C CA . HIS A 1 274 ? 6.384 -8.431 -6.196 1.00 98.19 274 HIS A CA 1
ATOM 2069 C C . HIS A 1 274 ? 5.633 -9.398 -5.274 1.00 98.19 274 HIS A C 1
ATOM 2071 O O . HIS A 1 274 ? 4.903 -8.949 -4.392 1.00 98.19 274 HIS A O 1
ATOM 2077 N N . ASP A 1 275 ? 5.868 -10.700 -5.416 1.00 98.06 275 ASP A N 1
ATOM 2078 C CA . ASP A 1 275 ? 5.243 -11.728 -4.583 1.00 98.06 275 ASP A CA 1
ATOM 2079 C C . ASP A 1 275 ? 5.676 -11.611 -3.111 1.00 98.06 275 ASP A C 1
ATOM 2081 O O . ASP A 1 275 ? 4.849 -11.732 -2.204 1.00 98.06 275 ASP A O 1
ATOM 2085 N N . GLU A 1 276 ? 6.948 -11.297 -2.850 1.00 98.06 276 GLU A N 1
ATOM 2086 C CA . GLU A 1 276 ? 7.457 -11.012 -1.501 1.00 98.06 276 GLU A CA 1
ATOM 2087 C C . GLU A 1 276 ? 6.783 -9.780 -0.875 1.00 98.06 276 GLU A C 1
ATOM 2089 O O . GLU A 1 276 ? 6.360 -9.814 0.285 1.00 98.06 276 GLU A O 1
ATOM 2094 N N . LEU A 1 277 ? 6.626 -8.692 -1.635 1.00 97.62 277 LEU A N 1
ATOM 2095 C CA . LEU A 1 277 ? 5.935 -7.489 -1.167 1.00 97.62 277 LEU A CA 1
ATOM 2096 C C . LEU A 1 277 ? 4.454 -7.757 -0.897 1.00 97.62 277 LEU A C 1
ATOM 2098 O O . LEU A 1 277 ? 3.937 -7.335 0.134 1.00 97.62 277 LEU A O 1
ATOM 2102 N N . LEU A 1 278 ? 3.777 -8.507 -1.769 1.00 98.25 278 LEU A N 1
ATOM 2103 C CA . LEU A 1 278 ? 2.394 -8.911 -1.531 1.00 98.25 278 LEU A CA 1
ATOM 2104 C C . LEU A 1 278 ? 2.275 -9.783 -0.280 1.00 98.25 278 LEU A C 1
ATOM 2106 O O . LEU A 1 278 ? 1.378 -9.558 0.530 1.00 98.25 278 LEU A O 1
ATOM 2110 N N . SER A 1 279 ? 3.192 -10.729 -0.074 1.00 98.12 279 SER A N 1
ATOM 2111 C CA . SER A 1 279 ? 3.185 -11.584 1.113 1.00 98.12 279 SER A CA 1
ATOM 2112 C C . SER A 1 279 ? 3.438 -10.797 2.399 1.00 98.12 279 SER A C 1
ATOM 2114 O O . SER A 1 279 ? 2.796 -11.072 3.413 1.00 98.12 279 SER A O 1
ATOM 2116 N N . THR A 1 280 ? 4.363 -9.836 2.389 1.00 97.88 280 THR A N 1
ATOM 2117 C CA . THR A 1 280 ? 4.647 -9.004 3.570 1.00 97.88 280 THR A CA 1
ATOM 2118 C C . THR A 1 280 ? 3.498 -8.043 3.863 1.00 97.88 280 THR A C 1
ATOM 2120 O O . THR A 1 280 ? 3.084 -7.937 5.017 1.00 97.88 280 THR A O 1
ATOM 2123 N N . ALA A 1 281 ? 2.915 -7.422 2.835 1.00 97.38 281 ALA A N 1
ATOM 2124 C CA . ALA A 1 281 ? 1.736 -6.573 2.975 1.00 97.38 281 ALA A CA 1
ATOM 2125 C C . ALA A 1 281 ? 0.527 -7.354 3.516 1.00 97.38 281 ALA A C 1
ATOM 2127 O O . ALA A 1 281 ? -0.152 -6.881 4.427 1.00 97.38 281 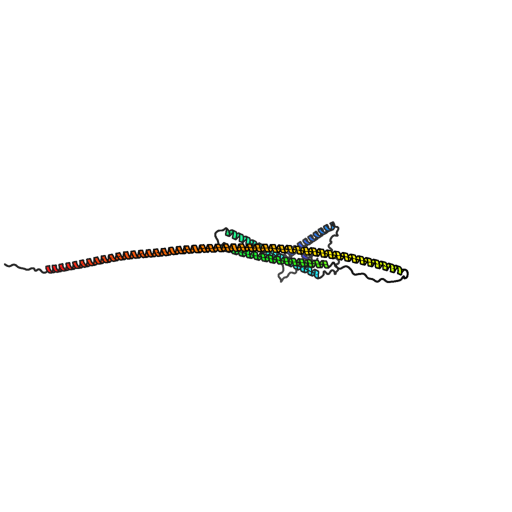ALA A O 1
ATOM 2128 N N . GLN A 1 282 ? 0.277 -8.568 3.012 1.00 97.56 282 GLN A N 1
ATOM 2129 C CA . GLN A 1 282 ? -0.789 -9.441 3.516 1.00 97.56 282 GLN A CA 1
ATOM 2130 C C . GLN A 1 282 ? -0.557 -9.836 4.980 1.00 97.56 282 GLN A C 1
ATOM 2132 O O . GLN A 1 282 ? -1.477 -9.732 5.786 1.00 97.56 282 GLN A O 1
ATOM 2137 N N . ALA A 1 283 ? 0.671 -10.206 5.354 1.00 98.00 283 ALA A N 1
ATOM 2138 C CA . ALA A 1 283 ? 0.997 -10.553 6.737 1.00 98.00 283 ALA A CA 1
ATOM 2139 C C . ALA A 1 283 ? 0.783 -9.374 7.703 1.00 98.00 283 ALA A C 1
ATOM 2141 O O . ALA A 1 283 ? 0.187 -9.550 8.766 1.00 98.00 283 ALA A O 1
ATOM 2142 N N . GLN A 1 284 ? 1.215 -8.168 7.321 1.00 97.25 284 GLN A N 1
ATOM 2143 C CA . GLN A 1 284 ? 0.992 -6.954 8.114 1.00 97.25 284 GLN A CA 1
ATOM 2144 C C . GLN A 1 284 ? -0.495 -6.605 8.222 1.00 97.25 284 GLN A C 1
ATOM 2146 O O . GLN A 1 284 ? -0.968 -6.213 9.289 1.00 97.25 284 GLN A O 1
ATOM 2151 N N . HIS A 1 285 ? -1.248 -6.766 7.132 1.00 98.19 285 HIS A N 1
ATOM 2152 C CA . HIS A 1 285 ? -2.688 -6.540 7.124 1.00 98.19 285 HIS A CA 1
ATOM 2153 C C . HIS A 1 285 ? -3.418 -7.491 8.082 1.00 98.19 285 HIS A C 1
ATOM 2155 O O . HIS A 1 285 ? -4.212 -7.042 8.912 1.00 98.19 285 HIS A O 1
ATOM 2161 N N . ASP A 1 286 ? -3.109 -8.785 8.020 1.00 98.12 286 ASP A N 1
ATOM 2162 C CA . ASP A 1 286 ? -3.698 -9.794 8.900 1.00 98.12 286 ASP A CA 1
ATOM 2163 C C . ASP A 1 286 ? -3.308 -9.564 10.367 1.00 98.12 286 ASP A C 1
ATOM 2165 O O . ASP A 1 286 ? -4.133 -9.727 11.272 1.00 98.12 286 ASP A O 1
ATOM 2169 N N . GLU A 1 287 ? -2.075 -9.122 10.625 1.00 98.06 287 GLU A N 1
ATOM 2170 C CA . GLU A 1 287 ? -1.624 -8.740 11.963 1.00 98.06 287 GLU A CA 1
ATOM 2171 C C . GLU A 1 287 ? -2.393 -7.523 12.504 1.00 98.06 287 GLU A C 1
ATOM 2173 O O . GLU A 1 287 ? -2.873 -7.549 13.644 1.00 98.06 287 GLU A O 1
ATOM 2178 N N . LEU A 1 288 ? -2.570 -6.475 11.695 1.00 97.50 288 LEU A N 1
ATOM 2179 C CA . LEU A 1 288 ? -3.319 -5.276 12.077 1.00 97.50 288 LEU A CA 1
ATOM 2180 C C . LEU A 1 288 ? -4.797 -5.594 12.334 1.00 97.50 288 LEU A C 1
ATOM 2182 O O . LEU A 1 288 ? -5.379 -5.140 13.323 1.00 97.50 288 LEU A O 1
ATOM 2186 N N . ILE A 1 289 ? -5.408 -6.417 11.481 1.00 98.31 289 ILE A N 1
ATOM 2187 C CA . ILE A 1 289 ? -6.774 -6.897 11.695 1.00 98.31 289 ILE A CA 1
ATOM 2188 C C . ILE A 1 289 ? -6.847 -7.721 12.980 1.00 98.31 289 ILE A C 1
ATOM 2190 O O . ILE A 1 289 ? -7.757 -7.511 13.783 1.00 98.31 289 ILE A O 1
ATOM 2194 N N . GLY A 1 290 ? -5.889 -8.617 13.214 1.00 98.25 290 GLY A N 1
ATOM 2195 C CA . GLY A 1 290 ? -5.849 -9.457 14.407 1.00 98.25 290 GLY A CA 1
ATOM 2196 C C . GLY A 1 290 ? -5.679 -8.657 15.700 1.00 98.25 290 GLY A C 1
ATOM 2197 O O . GLY A 1 290 ? -6.348 -8.943 16.693 1.00 98.25 290 GLY A O 1
ATOM 2198 N N . THR A 1 291 ? -4.814 -7.642 15.705 1.00 97.94 291 THR A N 1
ATOM 2199 C CA . THR A 1 291 ? -4.618 -6.748 16.860 1.00 97.94 291 THR A CA 1
ATOM 2200 C C . THR A 1 291 ? -5.849 -5.879 17.106 1.00 97.94 291 THR A C 1
ATOM 2202 O O . THR A 1 291 ? -6.328 -5.825 18.237 1.00 97.94 291 THR A O 1
ATOM 2205 N N . SER A 1 292 ? -6.435 -5.302 16.056 1.00 97.38 292 SER A N 1
ATOM 2206 C CA . SER A 1 292 ? -7.662 -4.500 16.151 1.00 97.38 292 SER A CA 1
ATOM 2207 C C . SER A 1 292 ? -8.867 -5.324 16.618 1.00 97.38 292 SER A C 1
ATOM 2209 O O . SER A 1 292 ? -9.691 -4.854 17.402 1.00 97.38 292 SER A O 1
ATOM 2211 N N . GLN A 1 293 ? -8.995 -6.572 16.152 1.00 97.88 293 GLN A N 1
ATOM 2212 C CA . GLN A 1 293 ? -10.022 -7.506 16.622 1.00 97.88 293 GLN A CA 1
ATOM 2213 C C . GLN A 1 293 ? -9.841 -7.826 18.107 1.00 97.88 293 GLN A C 1
ATOM 2215 O O . GLN A 1 293 ? -10.796 -7.671 18.861 1.00 97.88 293 GLN A O 1
ATOM 2220 N N . ARG A 1 294 ? -8.619 -8.163 18.542 1.00 98.25 294 ARG A N 1
ATOM 2221 C CA . ARG A 1 294 ? -8.317 -8.422 19.959 1.00 98.25 294 ARG A CA 1
ATOM 2222 C C . ARG A 1 294 ? -8.630 -7.224 20.852 1.00 98.25 294 ARG A C 1
ATOM 2224 O O . ARG A 1 294 ? -9.297 -7.401 21.862 1.00 98.25 294 ARG A O 1
ATOM 2231 N N . GLN A 1 295 ? -8.214 -6.020 20.458 1.00 97.81 295 GLN A N 1
ATOM 2232 C CA . GLN A 1 295 ? -8.504 -4.795 21.212 1.00 97.81 295 GLN A CA 1
ATOM 2233 C C . GLN A 1 295 ? -10.007 -4.531 21.320 1.00 97.81 295 GLN A C 1
ATOM 2235 O O . GLN A 1 295 ? -10.513 -4.198 22.387 1.00 97.81 295 GLN A O 1
ATOM 2240 N N . ARG A 1 296 ? -10.751 -4.707 20.224 1.00 98.31 296 ARG A N 1
ATOM 2241 C CA . ARG A 1 296 ? -12.212 -4.574 20.238 1.00 98.31 296 ARG A CA 1
ATOM 2242 C C . ARG A 1 296 ? -12.869 -5.604 21.154 1.00 98.31 296 ARG A C 1
ATOM 2244 O O . ARG A 1 296 ? -13.766 -5.237 21.905 1.00 98.31 296 ARG A O 1
ATOM 2251 N N . ASP A 1 297 ? -12.452 -6.863 21.091 1.00 98.12 297 ASP A N 1
ATOM 2252 C CA . ASP A 1 297 ? -13.023 -7.923 21.925 1.00 98.12 297 ASP A CA 1
ATOM 2253 C C . ASP A 1 297 ? -12.707 -7.694 23.410 1.00 98.12 297 ASP A C 1
ATOM 2255 O O . ASP A 1 297 ? -13.572 -7.900 24.262 1.00 98.12 297 ASP A O 1
ATOM 2259 N N . GLU A 1 298 ? -11.512 -7.187 23.718 1.00 98.19 298 GLU A N 1
ATOM 2260 C CA . GLU A 1 298 ? -11.109 -6.772 25.064 1.00 98.19 298 GLU A CA 1
ATOM 2261 C C . GLU A 1 298 ? -11.962 -5.605 25.582 1.00 98.19 298 GLU A C 1
ATOM 2263 O O . GLU A 1 298 ? -12.543 -5.710 26.662 1.00 98.19 298 GLU A O 1
ATOM 2268 N N . LEU A 1 299 ? -12.143 -4.545 24.787 1.00 97.75 299 LEU A N 1
ATOM 2269 C CA . LEU A 1 299 ? -13.006 -3.413 25.146 1.00 97.75 299 LEU A CA 1
ATOM 2270 C C . LEU A 1 299 ? -14.468 -3.835 25.334 1.00 97.75 299 LEU A C 1
ATOM 2272 O O . LEU A 1 299 ? -15.152 -3.339 26.230 1.00 97.75 299 LEU A O 1
ATOM 2276 N N . LEU A 1 300 ? -14.969 -4.762 24.513 1.00 98.31 300 LEU A N 1
ATOM 2277 C CA . LEU A 1 300 ? -16.313 -5.314 24.680 1.00 98.31 300 LEU A CA 1
ATOM 2278 C C . LEU A 1 300 ? -16.421 -6.138 25.969 1.00 98.31 300 LEU A C 1
ATOM 2280 O O . LEU A 1 300 ? -17.405 -5.997 26.700 1.00 98.31 300 LEU A O 1
ATOM 2284 N N . ALA A 1 301 ? -15.418 -6.958 26.288 1.00 98.31 301 ALA A N 1
ATOM 2285 C CA . ALA A 1 301 ? -15.378 -7.715 27.536 1.00 98.31 301 ALA A CA 1
ATOM 2286 C C . ALA A 1 301 ? -15.341 -6.780 28.758 1.00 98.31 301 ALA A C 1
ATOM 2288 O O . ALA A 1 301 ? -16.132 -6.948 29.689 1.00 98.31 301 ALA A O 1
ATOM 2289 N N . GLU A 1 302 ? -14.508 -5.741 28.731 1.00 98.19 302 GLU A N 1
ATOM 2290 C CA . GLU A 1 302 ? -14.433 -4.743 29.799 1.00 98.19 302 GLU A CA 1
ATOM 2291 C C . GLU A 1 302 ? -15.754 -3.977 29.955 1.00 98.19 302 GLU A C 1
ATOM 2293 O O . GLU A 1 302 ? -16.300 -3.892 31.058 1.00 98.19 302 GLU A O 1
ATOM 2298 N N . ALA A 1 303 ? -16.337 -3.499 28.852 1.00 98.00 303 ALA A N 1
ATOM 2299 C CA . ALA A 1 303 ? -17.613 -2.791 28.870 1.00 98.00 303 ALA A CA 1
ATOM 2300 C C . ALA A 1 303 ? -18.756 -3.664 29.412 1.00 98.00 303 ALA A C 1
ATOM 2302 O O . ALA A 1 303 ? -19.610 -3.180 30.163 1.00 98.00 303 ALA A O 1
ATOM 2303 N N . THR A 1 304 ? -18.788 -4.956 29.061 1.00 97.44 304 THR A N 1
ATOM 2304 C CA . THR A 1 304 ? -19.790 -5.891 29.599 1.00 97.44 304 THR A CA 1
ATOM 2305 C C . THR A 1 304 ? -19.589 -6.154 31.090 1.00 97.44 304 THR A C 1
ATOM 2307 O O . THR A 1 304 ? -20.569 -6.098 31.832 1.00 97.44 304 THR A O 1
ATOM 2310 N N . SER A 1 305 ? -18.347 -6.323 31.550 1.00 98.44 305 SER A N 1
ATOM 2311 C CA . SER A 1 305 ? -18.013 -6.463 32.973 1.00 98.44 305 SER A CA 1
ATOM 2312 C C . SER A 1 305 ? -18.431 -5.230 33.779 1.00 98.44 305 SER A C 1
ATOM 2314 O O . SER A 1 305 ? -19.140 -5.345 34.781 1.00 98.44 305 SER A O 1
ATOM 2316 N N . LEU A 1 306 ? -18.090 -4.028 33.306 1.00 98.25 306 LEU A N 1
ATOM 2317 C CA . LEU A 1 306 ? -18.459 -2.774 33.965 1.00 98.25 306 LEU A CA 1
ATOM 2318 C C . LEU A 1 306 ? -19.979 -2.586 34.006 1.00 98.25 306 LEU A C 1
ATOM 2320 O O . LEU A 1 306 ? -20.541 -2.193 35.030 1.00 98.25 306 LEU A O 1
ATOM 2324 N N . LYS A 1 307 ? -20.676 -2.922 32.915 1.00 98.38 307 LYS A N 1
ATOM 2325 C CA . LYS A 1 307 ? -22.143 -2.923 32.879 1.00 98.38 307 LYS A CA 1
ATOM 2326 C C . LYS A 1 307 ? -22.732 -3.878 33.919 1.00 98.38 307 LYS A C 1
ATOM 2328 O O . LYS A 1 307 ? -23.696 -3.512 34.591 1.00 98.38 307 LYS A O 1
ATOM 2333 N N . GLU A 1 308 ? -22.206 -5.093 34.040 1.00 98.25 308 GLU A N 1
ATOM 2334 C CA . GLU A 1 308 ? -22.684 -6.070 35.021 1.00 98.25 308 GLU A CA 1
ATOM 2335 C C . GLU A 1 308 ? -22.469 -5.579 36.453 1.00 98.25 308 GLU A C 1
ATOM 2337 O O . GLU A 1 308 ? -23.413 -5.626 37.244 1.00 98.25 308 GLU A O 1
ATOM 2342 N N . GLN A 1 309 ? -21.300 -5.007 36.750 1.00 98.38 309 GLN A N 1
ATOM 2343 C CA . GLN A 1 309 ? -20.992 -4.395 38.048 1.00 98.38 309 GLN A CA 1
ATOM 2344 C C . GLN A 1 309 ? -21.944 -3.239 38.384 1.00 98.38 309 GLN A C 1
ATOM 2346 O O . GLN A 1 309 ? -22.518 -3.186 39.475 1.00 98.38 309 GLN A O 1
ATOM 2351 N N . MET A 1 310 ? -22.184 -2.335 37.432 1.00 97.75 310 MET A N 1
ATOM 2352 C CA . MET A 1 310 ? -23.120 -1.220 37.608 1.00 97.75 310 MET A CA 1
ATOM 2353 C C . MET A 1 310 ? -24.550 -1.718 37.850 1.00 97.75 310 MET A C 1
ATOM 2355 O O . MET A 1 310 ? -25.278 -1.157 38.669 1.00 97.75 310 MET A O 1
ATOM 2359 N N . LEU A 1 311 ? -24.964 -2.797 37.177 1.00 98.19 311 LEU A N 1
ATOM 2360 C CA . LEU A 1 311 ? -26.276 -3.405 37.392 1.00 98.19 311 LEU A CA 1
ATOM 2361 C C . LEU A 1 311 ? -26.389 -4.085 38.757 1.00 98.19 311 LEU A C 1
ATOM 2363 O O . LEU A 1 311 ? -27.443 -3.975 39.386 1.00 98.19 311 LEU A O 1
ATOM 2367 N N . THR A 1 312 ? -25.354 -4.786 39.225 1.00 98.12 312 THR A N 1
ATOM 2368 C CA . THR A 1 312 ? -25.360 -5.380 40.570 1.00 98.12 312 THR A CA 1
ATOM 2369 C C . THR A 1 312 ? -25.416 -4.298 41.635 1.00 98.12 312 THR A C 1
ATOM 2371 O O . THR A 1 312 ? -26.286 -4.347 42.501 1.00 98.12 312 THR A O 1
ATOM 2374 N N . GLU A 1 313 ? -24.598 -3.256 41.509 1.00 98.19 313 GLU A N 1
ATOM 2375 C CA . GLU A 1 313 ? -24.548 -2.162 42.474 1.00 98.19 313 GLU A CA 1
ATOM 2376 C C . GLU A 1 313 ? -25.861 -1.356 42.491 1.00 98.19 313 GLU A C 1
ATOM 2378 O O . GLU A 1 313 ? -26.392 -1.016 43.550 1.00 98.19 313 GLU A O 1
ATOM 2383 N N . ALA A 1 314 ? -26.450 -1.082 41.322 1.00 98.12 314 ALA A N 1
ATOM 2384 C CA . ALA A 1 314 ? -27.756 -0.431 41.226 1.00 98.12 314 ALA A CA 1
ATOM 2385 C C . ALA A 1 314 ? -28.876 -1.278 41.856 1.00 98.12 314 ALA A C 1
ATOM 2387 O O . ALA A 1 314 ? -29.745 -0.736 42.548 1.00 98.12 314 ALA A O 1
ATOM 2388 N N . ARG A 1 315 ? -28.859 -2.604 41.651 1.00 97.69 315 ARG A N 1
ATOM 2389 C CA . ARG A 1 315 ? -29.821 -3.527 42.275 1.00 97.69 315 ARG A CA 1
ATOM 2390 C C . ARG A 1 315 ? -29.659 -3.553 43.789 1.00 97.69 315 ARG A C 1
ATOM 2392 O O . ARG A 1 315 ? -30.657 -3.412 44.489 1.00 97.69 315 ARG A O 1
ATOM 2399 N N . GLU A 1 316 ? -28.436 -3.665 44.294 1.00 98.06 316 GLU A N 1
ATOM 2400 C CA . GLU A 1 316 ? -28.157 -3.638 45.732 1.00 98.06 316 GLU A CA 1
ATOM 2401 C C . GLU A 1 316 ? -28.652 -2.339 46.369 1.00 98.06 316 GLU A C 1
ATOM 2403 O O . GLU A 1 316 ? -29.468 -2.391 47.292 1.00 98.06 316 GLU A O 1
ATOM 2408 N N . ARG A 1 317 ? -28.284 -1.176 45.814 1.00 97.94 317 ARG A N 1
ATOM 2409 C CA . ARG A 1 317 ? -28.779 0.126 46.292 1.00 97.94 317 ARG A CA 1
ATOM 2410 C C . ARG A 1 317 ? -30.303 0.209 46.276 1.00 97.94 317 ARG A C 1
ATOM 2412 O O . ARG A 1 317 ? -30.899 0.664 47.250 1.00 97.94 317 ARG A O 1
ATOM 2419 N N . SER A 1 318 ? -30.946 -0.251 45.202 1.00 98.19 318 SER A N 1
ATOM 2420 C CA . SER A 1 318 ? -32.409 -0.255 45.094 1.00 98.19 318 SER A CA 1
ATOM 2421 C C . SER A 1 318 ? -33.056 -1.125 46.176 1.00 98.19 318 SER A C 1
ATOM 2423 O O . SER A 1 318 ? -33.960 -0.665 46.875 1.00 98.19 318 SER A O 1
ATOM 2425 N N . THR A 1 319 ? -32.565 -2.352 46.375 1.00 97.62 319 THR A N 1
ATOM 2426 C CA . THR A 1 319 ? -33.079 -3.238 47.431 1.00 97.62 319 THR A CA 1
ATOM 2427 C C . THR A 1 319 ? -32.842 -2.672 48.831 1.00 97.62 319 THR A C 1
ATOM 2429 O O . THR A 1 319 ? -33.749 -2.729 49.662 1.00 97.62 319 THR A O 1
ATOM 2432 N N . GLY A 1 320 ? -31.685 -2.046 49.070 1.00 97.94 320 GLY A N 1
ATOM 2433 C CA . GLY A 1 320 ? -31.371 -1.348 50.316 1.00 97.94 320 GLY A CA 1
ATOM 2434 C C . GLY A 1 320 ? -32.339 -0.200 50.594 1.00 97.94 320 GLY A C 1
ATOM 2435 O O . GLY A 1 320 ? -32.942 -0.150 51.663 1.00 97.94 320 GLY A O 1
ATOM 2436 N N . MET A 1 321 ? -32.589 0.665 49.607 1.00 97.62 321 MET A N 1
ATOM 2437 C CA . MET A 1 321 ? -33.558 1.760 49.738 1.00 97.62 321 MET A CA 1
ATOM 2438 C C . MET A 1 321 ? -34.974 1.259 50.044 1.00 97.62 321 MET A C 1
ATOM 2440 O O . MET A 1 321 ? -35.677 1.853 50.864 1.00 97.62 321 MET A O 1
ATOM 2444 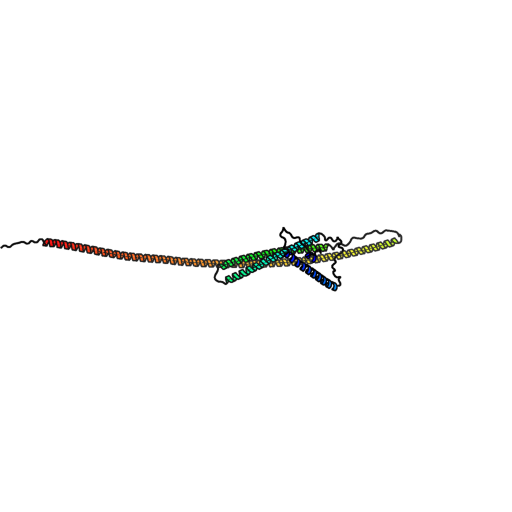N N . VAL A 1 322 ? -35.406 0.166 49.409 1.00 98.12 322 VAL A N 1
ATOM 2445 C CA . VAL A 1 322 ? -36.720 -0.436 49.681 1.00 98.12 322 VAL A CA 1
ATOM 2446 C C . VAL A 1 322 ? -36.778 -0.994 51.103 1.00 98.12 322 VAL A C 1
ATOM 2448 O O . VAL A 1 322 ? -37.760 -0.745 51.805 1.00 98.12 322 VAL A O 1
ATOM 2451 N N . ALA A 1 323 ? -35.736 -1.694 51.554 1.00 97.69 323 ALA A N 1
ATOM 2452 C CA . ALA A 1 323 ? -35.658 -2.221 52.914 1.00 97.69 323 ALA A CA 1
ATOM 2453 C C . ALA A 1 323 ? -35.681 -1.094 53.961 1.00 97.69 323 ALA A C 1
ATOM 2455 O O . ALA A 1 323 ? -36.447 -1.157 54.925 1.00 97.69 323 ALA A O 1
ATOM 2456 N N . GLU A 1 324 ? -34.923 -0.018 53.743 1.00 97.81 324 GLU A N 1
ATOM 2457 C CA . GLU A 1 324 ? -34.938 1.165 54.607 1.00 97.81 324 GLU A CA 1
ATOM 2458 C C . GLU A 1 324 ? -36.311 1.843 54.641 1.00 97.81 324 GLU A C 1
ATOM 2460 O O . GLU A 1 324 ? -36.792 2.227 55.711 1.00 97.81 324 GLU A O 1
ATOM 2465 N N . ALA A 1 325 ? -36.971 1.989 53.489 1.00 97.62 325 ALA A N 1
ATOM 2466 C CA . ALA A 1 325 ? -38.308 2.569 53.411 1.00 97.62 325 ALA A CA 1
ATOM 2467 C C . ALA A 1 325 ? -39.341 1.711 54.158 1.00 97.62 325 ALA A C 1
ATOM 2469 O O . ALA A 1 325 ? -40.170 2.245 54.899 1.00 97.62 325 ALA A O 1
ATOM 2470 N N . GLN A 1 326 ? -39.271 0.384 54.019 1.00 97.19 326 GLN A N 1
ATOM 2471 C CA . GLN A 1 326 ? -40.121 -0.549 54.761 1.00 97.19 326 GLN A CA 1
ATOM 2472 C C . GLN A 1 326 ? -39.859 -0.479 56.269 1.00 97.19 326 GLN A C 1
ATOM 2474 O O . GLN A 1 326 ? -40.812 -0.443 57.046 1.00 97.19 326 GLN A O 1
ATOM 2479 N N . GLN A 1 327 ? -38.596 -0.376 56.691 1.00 98.00 327 GLN A N 1
ATOM 2480 C CA . GLN A 1 327 ? -38.239 -0.224 58.101 1.00 98.00 327 GLN A CA 1
ATOM 2481 C C . GLN A 1 327 ? -38.750 1.103 58.677 1.00 98.00 327 GLN A C 1
ATOM 2483 O O . GLN A 1 327 ? -39.324 1.119 59.765 1.00 98.00 327 GLN A O 1
ATOM 2488 N N . LYS A 1 328 ? -38.588 2.217 57.949 1.00 97.75 328 LYS A N 1
ATOM 2489 C CA . LYS A 1 328 ? -39.134 3.527 58.344 1.00 97.75 328 LYS A CA 1
ATOM 2490 C C . LYS A 1 328 ? -40.655 3.470 58.465 1.00 97.75 328 LYS A C 1
ATOM 2492 O O . LYS A 1 328 ? -41.196 3.929 59.466 1.00 97.75 328 LYS A O 1
ATOM 2497 N N . LYS A 1 329 ? -41.340 2.849 57.499 1.00 97.88 329 LYS A N 1
ATOM 2498 C CA . LYS A 1 329 ? -42.792 2.634 57.548 1.00 97.88 329 LYS A CA 1
ATOM 2499 C C . LYS A 1 329 ? -43.206 1.832 58.786 1.00 97.88 329 LYS A C 1
ATOM 2501 O O . LYS A 1 329 ? -44.139 2.243 59.467 1.00 97.88 329 LYS A O 1
ATOM 2506 N N . ALA A 1 330 ? -42.528 0.719 59.077 1.00 97.81 330 ALA A N 1
ATOM 2507 C CA . ALA A 1 330 ? -42.824 -0.112 60.244 1.00 97.81 330 ALA A CA 1
ATOM 2508 C C . ALA A 1 330 ? -42.662 0.677 61.551 1.00 97.81 330 ALA A C 1
ATOM 2510 O O . ALA A 1 330 ? -43.585 0.712 62.354 1.00 97.81 330 ALA A O 1
ATOM 2511 N N . ARG A 1 331 ? -41.553 1.417 61.704 1.00 98.12 331 ARG A N 1
ATOM 2512 C CA . ARG A 1 331 ? -41.314 2.275 62.878 1.00 98.12 331 ARG A CA 1
ATOM 2513 C C . ARG A 1 331 ? -42.411 3.320 63.082 1.00 98.12 331 ARG A C 1
ATOM 2515 O O . ARG A 1 331 ? -42.875 3.501 64.200 1.00 98.12 331 ARG A O 1
ATOM 2522 N N . VAL A 1 332 ? -42.830 3.995 62.010 1.00 97.94 332 VAL A N 1
ATOM 2523 C CA . VAL A 1 332 ? -43.894 5.010 62.080 1.00 97.94 332 VAL A CA 1
ATOM 2524 C C . VAL A 1 332 ? -45.233 4.378 62.467 1.00 97.94 332 VAL A C 1
ATOM 2526 O O . VAL A 1 332 ? -45.974 4.961 63.255 1.00 97.94 332 VAL A O 1
ATOM 2529 N N . LEU A 1 333 ? -45.548 3.185 61.950 1.00 98.19 333 LEU A N 1
ATOM 2530 C CA . LEU A 1 333 ? -46.759 2.455 62.333 1.00 98.19 333 LEU A CA 1
ATOM 2531 C C . LEU A 1 333 ? -46.728 2.019 63.802 1.00 98.19 333 LEU A C 1
ATOM 2533 O O . LEU A 1 333 ? -47.717 2.239 64.496 1.00 98.19 333 LEU A O 1
ATOM 2537 N N . ASP A 1 334 ? -45.607 1.487 64.289 1.00 98.25 334 ASP A N 1
ATOM 2538 C CA . ASP A 1 334 ? -45.444 1.110 65.699 1.00 98.25 334 ASP A CA 1
ATOM 2539 C C . ASP A 1 334 ? -45.598 2.329 66.626 1.00 98.25 334 ASP A C 1
ATOM 2541 O O . ASP A 1 334 ? -46.268 2.260 67.659 1.00 98.25 334 ASP A O 1
ATOM 2545 N N . GLU A 1 335 ? -45.033 3.478 66.241 1.00 98.12 335 GLU A N 1
ATOM 2546 C CA . GLU A 1 335 ? -45.189 4.733 66.982 1.00 98.12 335 GLU A CA 1
ATOM 2547 C C . GLU A 1 335 ? -46.652 5.206 67.001 1.00 98.12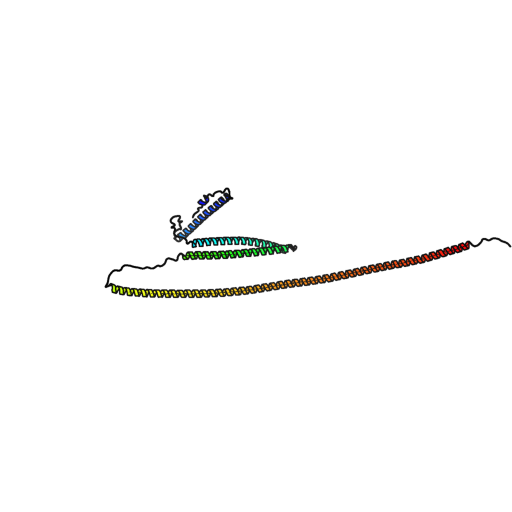 335 GLU A C 1
ATOM 2549 O O . GLU A 1 335 ? -47.183 5.537 68.065 1.00 98.12 335 GLU A O 1
ATOM 2554 N N . LEU A 1 336 ? -47.336 5.177 65.851 1.00 98.00 336 LEU A N 1
ATOM 2555 C CA . LEU A 1 336 ? -48.765 5.491 65.734 1.00 98.00 336 LEU A CA 1
ATOM 2556 C C . LEU A 1 336 ? -49.632 4.544 66.574 1.00 98.00 336 LEU A C 1
ATOM 2558 O O . LEU A 1 336 ? -50.586 4.990 67.217 1.00 98.00 336 LEU A O 1
ATOM 2562 N N . GLU A 1 337 ? -49.324 3.247 66.602 1.00 97.62 337 GLU A N 1
ATOM 2563 C CA . GLU A 1 337 ? -50.022 2.271 67.441 1.00 97.62 337 GLU A CA 1
ATOM 2564 C C . GLU A 1 337 ? -49.784 2.525 68.931 1.00 97.62 337 GLU A C 1
ATOM 2566 O O . GLU A 1 337 ? -50.739 2.496 69.719 1.00 97.62 337 GLU A O 1
ATOM 2571 N N . GLY A 1 338 ? -48.548 2.864 69.307 1.00 97.94 338 GLY A N 1
ATOM 2572 C CA . GLY A 1 338 ? -48.183 3.303 70.649 1.00 97.94 338 GLY A CA 1
ATOM 2573 C C . GLY A 1 338 ? -48.997 4.521 71.084 1.00 97.94 338 GLY A C 1
ATOM 2574 O O . GLY A 1 338 ? -49.701 4.463 72.097 1.00 97.94 338 GLY A O 1
ATOM 2575 N N . GLN A 1 339 ? -49.002 5.586 70.278 1.00 98.00 339 GLN A N 1
ATOM 2576 C CA . GLN A 1 339 ? -49.800 6.793 70.521 1.00 98.00 339 GLN A CA 1
ATOM 2577 C C . GLN A 1 339 ? -51.299 6.478 70.608 1.00 98.00 339 GLN A C 1
ATOM 2579 O O . GLN A 1 339 ? -51.974 6.917 71.544 1.00 98.00 339 GLN A O 1
ATOM 2584 N N . ARG A 1 340 ? -51.828 5.651 69.695 1.00 98.06 340 ARG A N 1
ATOM 2585 C CA . ARG A 1 340 ? -53.230 5.207 69.724 1.00 98.06 340 ARG A CA 1
ATOM 2586 C C . ARG A 1 340 ? -53.559 4.484 71.028 1.00 98.06 340 ARG A C 1
ATOM 2588 O O . ARG A 1 340 ? -54.635 4.702 71.581 1.00 98.06 340 ARG A O 1
ATOM 2595 N N . SER A 1 341 ? -52.670 3.620 71.517 1.00 98.12 341 SER A N 1
ATOM 2596 C CA . SER A 1 341 ? -52.871 2.879 72.769 1.00 98.12 341 SER A CA 1
ATOM 2597 C C . SER A 1 341 ? -52.895 3.804 73.992 1.00 98.12 341 SER A C 1
ATOM 2599 O O . SER A 1 341 ? -53.758 3.650 74.857 1.00 98.12 341 SER A O 1
ATOM 2601 N N . ILE A 1 342 ? -52.019 4.815 74.025 1.00 97.94 342 ILE A N 1
ATOM 2602 C CA . ILE A 1 342 ? -51.966 5.827 75.088 1.00 97.94 342 ILE A CA 1
ATOM 2603 C C . ILE A 1 342 ? -53.254 6.650 75.093 1.00 97.94 342 ILE A C 1
ATOM 2605 O O . ILE A 1 342 ? -53.880 6.799 76.142 1.00 97.94 342 ILE A O 1
ATOM 2609 N N . ILE A 1 343 ? -53.691 7.128 73.923 1.00 97.44 343 ILE A N 1
ATOM 2610 C CA . ILE A 1 343 ? -54.947 7.876 73.784 1.00 97.44 343 ILE A CA 1
ATOM 2611 C C . ILE A 1 343 ? -56.132 7.014 74.238 1.00 97.44 343 ILE A C 1
ATOM 2613 O O . ILE A 1 343 ? -56.977 7.495 74.991 1.00 97.44 343 ILE A O 1
ATOM 2617 N N . LYS A 1 344 ? -56.185 5.730 73.854 1.00 97.38 344 LYS A N 1
ATOM 2618 C CA . LYS A 1 344 ? -57.236 4.803 74.311 1.00 97.38 344 LYS A CA 1
ATOM 2619 C C . LYS A 1 344 ? -57.258 4.652 75.833 1.00 97.38 344 LYS A C 1
ATOM 2621 O O . LYS A 1 344 ? -58.321 4.813 76.426 1.00 97.38 344 LYS A O 1
ATOM 2626 N N . ARG A 1 345 ? -56.101 4.422 76.465 1.00 97.88 345 ARG A N 1
ATOM 2627 C CA . ARG A 1 345 ? -55.999 4.332 77.930 1.00 97.88 345 ARG A CA 1
ATOM 2628 C C . ARG A 1 345 ? -56.450 5.635 78.598 1.00 97.88 345 ARG A C 1
ATOM 2630 O O . ARG A 1 345 ? -57.201 5.594 79.564 1.00 97.88 345 ARG A O 1
ATOM 2637 N N . LYS A 1 346 ? -56.084 6.796 78.039 1.00 97.44 346 LYS A N 1
ATOM 2638 C CA . LYS A 1 346 ? -56.531 8.102 78.547 1.00 97.44 346 LYS A CA 1
ATOM 2639 C C . LYS A 1 346 ? -58.046 8.285 78.445 1.00 97.44 346 LYS A C 1
ATOM 2641 O O . LYS A 1 346 ? -58.652 8.826 79.363 1.00 97.44 346 LYS A O 1
ATOM 2646 N N . ILE A 1 347 ? -58.666 7.822 77.358 1.00 97.19 347 ILE A N 1
ATOM 2647 C CA . ILE A 1 347 ? -60.129 7.837 77.202 1.00 97.19 347 ILE A CA 1
ATOM 2648 C C . ILE A 1 347 ? -60.795 6.950 78.261 1.00 97.19 347 ILE A C 1
ATOM 2650 O O . ILE A 1 347 ? -61.794 7.359 78.847 1.00 97.19 347 ILE A O 1
ATOM 2654 N N . GLU A 1 348 ? -60.262 5.755 78.524 1.00 97.06 348 GLU A N 1
ATOM 2655 C CA . GLU A 1 348 ? -60.777 4.857 79.568 1.00 97.06 348 GLU A CA 1
ATOM 2656 C C . GLU A 1 348 ? -60.640 5.464 80.967 1.00 97.06 348 GLU A C 1
ATOM 2658 O O . GLU A 1 348 ? -61.613 5.468 81.720 1.00 97.06 348 GLU A O 1
ATOM 2663 N N . GLU A 1 349 ? -59.486 6.056 81.286 1.00 97.06 349 GLU A N 1
ATOM 2664 C CA . GLU A 1 349 ? -59.285 6.814 82.525 1.00 97.06 349 GLU A CA 1
ATOM 2665 C C . GLU A 1 349 ? -60.325 7.933 82.662 1.00 97.06 349 GLU A C 1
ATOM 2667 O O . GLU A 1 349 ? -61.000 8.022 83.685 1.00 97.06 349 GLU A O 1
ATOM 2672 N N . LEU A 1 350 ? -60.500 8.764 81.626 1.00 97.25 350 LEU A N 1
ATOM 2673 C CA . LEU A 1 350 ? -61.465 9.869 81.631 1.00 97.25 350 LEU A CA 1
ATOM 2674 C C . LEU A 1 350 ? -62.913 9.384 81.787 1.00 97.25 350 LEU A C 1
ATOM 2676 O O . LEU A 1 350 ? -63.674 10.001 82.527 1.00 97.25 350 LEU A O 1
ATOM 2680 N N . ARG A 1 351 ? -63.293 8.265 81.159 1.00 96.50 351 ARG A N 1
ATOM 2681 C CA . ARG A 1 351 ? -64.612 7.636 81.357 1.00 96.50 351 ARG A CA 1
ATOM 2682 C C . ARG A 1 351 ? -64.789 7.106 82.779 1.00 96.50 351 ARG A C 1
ATOM 2684 O O . ARG A 1 351 ? -65.872 7.230 83.342 1.00 96.50 351 ARG A O 1
ATOM 2691 N N . GLY A 1 352 ? -63.738 6.541 83.373 1.00 96.75 352 GLY A N 1
ATOM 2692 C CA . GLY A 1 352 ? -63.733 6.120 84.775 1.00 96.75 352 GLY A CA 1
ATOM 2693 C C . GLY A 1 352 ? -63.903 7.301 85.735 1.00 96.75 352 GLY A C 1
ATOM 2694 O O . GLY A 1 352 ? -64.722 7.232 86.656 1.00 96.75 352 GLY A O 1
ATOM 2695 N N . PHE A 1 353 ? -63.196 8.410 85.482 1.00 97.06 353 PHE A N 1
ATOM 2696 C CA . PHE A 1 353 ? -63.388 9.671 86.203 1.00 97.06 353 PHE A CA 1
ATOM 2697 C C . PHE A 1 353 ? -64.817 10.196 86.044 1.00 97.06 353 PHE A C 1
ATOM 2699 O O . PHE A 1 353 ? -65.433 10.547 87.046 1.00 97.06 353 PHE A O 1
ATOM 2706 N N . GLU A 1 354 ? -65.374 10.198 84.827 1.00 97.19 354 GLU A N 1
ATOM 2707 C CA . GLU A 1 354 ? -66.759 10.615 84.575 1.00 97.19 354 GLU A CA 1
ATOM 2708 C C . GLU A 1 354 ? -67.755 9.758 85.363 1.00 97.19 354 GLU A C 1
ATOM 2710 O O . GLU A 1 354 ? -68.624 10.297 86.046 1.00 97.19 354 GLU A O 1
ATOM 2715 N N . HIS A 1 355 ? -67.626 8.430 85.301 1.00 97.12 355 HIS A N 1
ATOM 2716 C CA . HIS A 1 355 ? -68.519 7.518 86.010 1.00 97.12 355 HIS A CA 1
ATOM 2717 C C . HIS A 1 355 ? -68.449 7.736 87.523 1.00 97.12 355 HIS A C 1
ATOM 2719 O O . HIS A 1 355 ? -69.477 7.908 88.171 1.00 97.12 355 HIS A O 1
ATOM 2725 N N . THR A 1 356 ? -67.237 7.814 88.077 1.00 96.44 356 THR A N 1
ATOM 2726 C CA . THR A 1 356 ? -67.027 8.059 89.510 1.00 96.44 356 THR A CA 1
ATOM 2727 C C . THR A 1 356 ? -67.593 9.416 89.928 1.00 96.44 356 THR A C 1
ATOM 2729 O O . THR A 1 356 ? -68.271 9.503 90.948 1.00 96.44 356 THR A O 1
ATOM 2732 N N . TYR A 1 357 ? -67.375 10.464 89.129 1.00 95.25 357 TYR A N 1
ATOM 2733 C CA . TYR A 1 357 ? -67.893 11.806 89.388 1.00 95.25 357 TYR A CA 1
ATOM 2734 C C . TYR A 1 357 ? -69.424 11.854 89.328 1.00 95.25 357 TYR A C 1
ATOM 2736 O O . TYR A 1 357 ? -70.048 12.436 90.212 1.00 95.25 357 TYR A O 1
ATOM 2744 N N . ARG A 1 358 ? -70.049 11.192 88.344 1.00 96.06 358 ARG A N 1
ATOM 2745 C CA . ARG A 1 358 ? -71.512 11.052 88.275 1.00 96.06 358 ARG A CA 1
ATOM 2746 C C . ARG A 1 358 ? -72.061 10.322 89.496 1.00 96.06 358 ARG A C 1
ATOM 2748 O O . ARG A 1 358 ? -73.025 10.801 90.080 1.00 96.06 358 ARG A O 1
ATOM 2755 N N . THR A 1 359 ? -71.438 9.222 89.912 1.00 96.31 359 THR A N 1
ATOM 2756 C CA . THR A 1 359 ? -71.845 8.477 91.113 1.00 96.31 359 THR A CA 1
ATOM 2757 C C . THR A 1 359 ? -71.682 9.320 92.381 1.00 96.31 359 THR A C 1
ATOM 2759 O O . THR A 1 359 ? -72.576 9.337 93.225 1.00 96.31 359 THR A O 1
ATOM 2762 N N . GLN A 1 360 ? -70.585 10.074 92.517 1.00 93.62 360 GLN A N 1
ATOM 2763 C CA . GLN A 1 360 ? -70.370 11.011 93.630 1.00 93.62 360 GLN A CA 1
ATOM 2764 C C . GLN A 1 360 ? -71.391 12.154 93.643 1.00 93.62 360 GLN A C 1
ATOM 2766 O O . GLN A 1 360 ? -71.918 12.488 94.698 1.00 93.62 360 GLN A O 1
ATOM 2771 N N . LEU A 1 361 ? -71.704 12.742 92.485 1.00 94.19 361 LEU A N 1
ATOM 2772 C CA . LEU A 1 361 ? -72.757 13.749 92.375 1.00 94.19 361 LEU A CA 1
ATOM 2773 C C . LEU A 1 361 ? -74.122 13.164 92.728 1.00 94.19 361 LEU A C 1
ATOM 2775 O O . LEU A 1 361 ? -74.858 13.780 93.488 1.00 94.19 361 LEU A O 1
ATOM 2779 N N . GLN A 1 362 ? -74.453 11.978 92.216 1.00 94.50 362 GLN A N 1
ATOM 2780 C CA . GLN A 1 362 ? -75.719 11.313 92.503 1.00 94.50 362 GLN A CA 1
ATOM 2781 C C . GLN A 1 362 ? -75.864 11.033 94.002 1.00 94.50 362 GLN A C 1
ATOM 2783 O O . GLN A 1 362 ? -76.849 11.452 94.598 1.00 94.50 362 GLN A O 1
ATOM 2788 N N . THR A 1 363 ? -74.855 10.428 94.631 1.00 93.81 363 THR A N 1
ATOM 2789 C CA . THR A 1 363 ? -74.840 10.185 96.085 1.00 93.81 363 THR A CA 1
ATOM 2790 C C . THR A 1 363 ? -74.854 11.474 96.907 1.00 93.81 363 THR A C 1
ATOM 2792 O O . THR A 1 363 ? -75.511 11.529 97.942 1.00 93.81 363 THR A O 1
ATOM 2795 N N . PHE A 1 364 ? -74.177 12.538 96.465 1.00 93.50 364 PHE A N 1
ATOM 2796 C CA . PHE A 1 364 ? -74.247 13.849 97.114 1.00 93.50 364 PHE A CA 1
ATOM 2797 C C . PHE A 1 364 ? -75.654 14.451 97.033 1.00 93.50 364 PHE A C 1
ATOM 2799 O O . PHE A 1 364 ? -76.158 14.945 98.041 1.00 93.50 364 PHE A O 1
ATOM 2806 N N . PHE A 1 365 ? -76.296 14.400 95.862 1.00 92.25 365 PHE A N 1
ATOM 2807 C CA . PHE A 1 365 ? -77.669 14.871 95.690 1.00 92.25 365 PHE A CA 1
ATOM 2808 C C . PHE A 1 365 ? -78.662 14.014 96.475 1.00 92.25 365 PHE A C 1
ATOM 2810 O O . PHE A 1 365 ? -79.523 14.579 97.135 1.00 92.25 365 PHE A O 1
ATOM 2817 N N . GLU A 1 366 ? -78.516 12.689 96.485 1.00 91.12 366 GLU A N 1
ATOM 2818 C CA . GLU A 1 366 ? -79.308 11.786 97.330 1.00 91.12 366 GLU A CA 1
ATOM 2819 C C . GLU A 1 366 ? -79.142 12.141 98.812 1.00 91.12 366 GLU A C 1
ATOM 2821 O O . GLU A 1 366 ? -80.141 12.348 99.493 1.00 91.12 366 GLU A O 1
ATOM 2826 N N . LYS A 1 367 ? -77.902 12.333 99.287 1.00 92.12 367 LYS A N 1
ATOM 2827 C CA . LYS A 1 367 ? -77.622 12.766 100.663 1.00 92.12 367 LYS A CA 1
ATOM 2828 C C . LYS A 1 367 ? -78.243 14.129 100.982 1.00 92.12 367 LYS A C 1
ATOM 2830 O O . LYS A 1 367 ? -78.810 14.312 102.055 1.00 92.12 367 LYS A O 1
ATOM 2835 N N . LYS A 1 368 ? -78.143 15.100 100.070 1.00 87.62 368 LYS A N 1
ATOM 2836 C CA . LYS A 1 368 ? -78.751 16.427 100.246 1.00 87.62 368 LYS A CA 1
ATOM 2837 C C . LYS A 1 368 ? -80.275 16.372 100.230 1.00 87.62 368 LYS A C 1
ATOM 2839 O O . LYS A 1 368 ? -80.896 17.111 100.983 1.00 87.62 368 LYS A O 1
ATOM 2844 N N . LEU A 1 369 ? -80.872 15.495 99.426 1.00 88.19 369 LEU A N 1
ATOM 2845 C CA . LEU A 1 369 ? -82.311 15.245 99.427 1.00 88.19 369 LEU A CA 1
ATOM 2846 C C . LEU A 1 369 ? -82.762 14.558 100.720 1.00 88.19 369 LEU A C 1
ATOM 2848 O O . LEU A 1 369 ? -83.795 14.945 101.253 1.00 88.19 369 LEU A O 1
ATOM 2852 N N . THR A 1 370 ? -81.994 13.609 101.269 1.00 85.38 370 THR A N 1
ATOM 2853 C CA . THR A 1 370 ? -82.293 13.011 102.581 1.00 85.38 370 THR A CA 1
ATOM 2854 C C . THR A 1 370 ? -82.108 14.000 103.727 1.00 85.38 370 THR A C 1
ATOM 2856 O O . THR A 1 370 ? -82.977 14.058 104.579 1.00 85.38 370 THR A O 1
ATOM 2859 N N . GLU A 1 371 ? -81.068 14.844 103.726 1.00 82.69 371 GLU A N 1
ATOM 2860 C CA . GLU A 1 371 ? -80.928 15.943 104.703 1.00 82.69 371 GLU A CA 1
ATOM 2861 C C . GLU A 1 371 ? -82.096 16.942 104.589 1.00 82.69 371 GLU A C 1
ATOM 2863 O O . GLU A 1 371 ? -82.561 17.482 105.592 1.00 82.69 371 GLU A O 1
ATOM 2868 N N . LEU A 1 372 ? -82.615 17.187 103.380 1.00 79.19 372 LEU A N 1
ATOM 2869 C CA . LEU A 1 372 ? -83.820 17.999 103.195 1.00 79.19 372 LEU A CA 1
ATOM 2870 C C . LEU A 1 372 ? -85.083 17.286 103.694 1.00 79.19 372 LEU A C 1
ATOM 2872 O O . LEU A 1 372 ? -85.931 17.927 104.303 1.00 79.19 372 LEU A O 1
ATOM 2876 N N . ALA A 1 373 ? -85.208 15.978 103.473 1.00 73.44 373 ALA A N 1
ATOM 2877 C CA . ALA A 1 373 ? -86.305 15.177 104.008 1.00 73.44 373 ALA A CA 1
ATOM 2878 C C . ALA A 1 373 ? -86.262 15.117 105.546 1.00 73.44 373 ALA A C 1
ATOM 2880 O O . ALA A 1 373 ? -87.297 15.276 106.184 1.00 73.44 373 ALA A O 1
ATOM 2881 N N . GLU A 1 374 ? -85.072 14.979 106.138 1.00 72.88 374 GLU A N 1
ATOM 2882 C CA . GLU A 1 374 ? -84.835 15.000 107.585 1.00 72.88 374 GLU A CA 1
ATOM 2883 C C . GLU A 1 374 ? -85.053 16.390 108.179 1.00 72.88 374 GLU A C 1
ATOM 2885 O O . GLU A 1 374 ? -85.738 16.508 109.182 1.00 72.88 374 GLU A O 1
ATOM 2890 N N . SER A 1 375 ? -84.552 17.466 107.567 1.00 68.62 375 SER A N 1
ATOM 2891 C CA . SER A 1 375 ? -84.844 18.838 108.021 1.00 68.62 375 SER A CA 1
ATOM 2892 C C . SER A 1 375 ? -86.313 19.226 107.823 1.00 68.62 375 SER A C 1
ATOM 2894 O O . SER A 1 375 ? -86.845 19.983 108.630 1.00 68.62 375 SER A O 1
ATOM 2896 N N . SER A 1 376 ? -86.993 18.664 106.817 1.00 61.75 376 SER A N 1
ATOM 2897 C CA . SER A 1 376 ? -88.449 18.751 106.665 1.00 61.75 376 SER A CA 1
ATOM 2898 C C . SER A 1 376 ? -89.208 17.899 107.689 1.00 61.75 376 SER A C 1
ATOM 2900 O O . SER A 1 376 ? -90.371 18.188 107.952 1.00 61.75 376 SER A O 1
ATOM 2902 N N . GLN A 1 377 ? -88.593 16.853 108.248 1.00 58.56 377 GLN A N 1
ATOM 2903 C CA . GLN A 1 377 ? -89.125 16.099 109.390 1.00 58.56 377 GLN A CA 1
ATOM 2904 C C . GLN A 1 377 ? -88.819 16.813 110.717 1.00 58.56 377 GLN A C 1
ATOM 2906 O O . GLN A 1 377 ? -89.657 16.827 111.608 1.00 58.56 377 GLN A O 1
ATOM 2911 N N . MET A 1 378 ? -87.676 17.495 110.829 1.00 53.16 378 MET A N 1
ATOM 2912 C CA . MET A 1 378 ? -87.264 18.286 111.994 1.00 53.16 378 MET A CA 1
ATOM 2913 C C . MET A 1 378 ? -88.014 19.627 112.093 1.00 53.16 378 MET A C 1
ATOM 2915 O O . MET A 1 378 ? -88.082 20.216 113.167 1.00 53.16 378 MET A O 1
ATOM 2919 N N . SER A 1 379 ? -88.615 20.103 110.995 1.00 47.59 379 SER A N 1
ATOM 2920 C CA . SER A 1 379 ? -89.586 21.207 110.983 1.00 47.59 379 SER A CA 1
ATOM 2921 C C . SER A 1 379 ? -91.034 20.759 111.241 1.00 47.59 379 SER A C 1
ATOM 2923 O O . SER A 1 379 ? -91.948 21.583 111.184 1.00 47.59 379 SER A O 1
ATOM 2925 N N . LEU A 1 380 ? -91.248 19.476 111.551 1.00 48.16 380 LEU A N 1
ATOM 2926 C CA . LEU A 1 380 ? -92.545 18.868 111.845 1.00 48.16 380 LEU A CA 1
ATOM 2927 C C . LEU A 1 380 ? -92.461 17.938 113.071 1.00 48.16 380 LEU A C 1
ATOM 2929 O O . LEU A 1 380 ? -92.870 16.784 113.014 1.00 48.16 380 LEU A O 1
ATOM 2933 N N . GLU A 1 381 ? -92.016 18.469 114.214 1.00 38.59 381 GLU A N 1
ATOM 2934 C CA . GLU A 1 381 ? -92.528 18.008 115.513 1.00 38.59 381 GLU A CA 1
ATOM 2935 C C . GLU A 1 381 ? -92.923 19.202 116.404 1.00 38.59 381 GLU A C 1
ATOM 2937 O O . GLU A 1 381 ? -92.209 20.210 116.429 1.00 38.59 381 GLU A O 1
ATOM 2942 N N . PRO A 1 382 ? -94.092 19.146 117.075 1.00 49.50 382 PRO A N 1
ATOM 2943 C CA . PRO A 1 382 ? -94.795 20.322 117.568 1.00 49.50 382 PRO A CA 1
ATOM 2944 C C . PRO A 1 382 ? -94.423 20.660 119.015 1.00 49.50 382 PRO A C 1
ATOM 2946 O O . PRO A 1 382 ? -94.275 19.790 119.871 1.00 49.50 382 PRO A O 1
ATOM 2949 N N . VAL A 1 383 ? -94.344 21.961 119.293 1.00 47.25 383 VAL A N 1
ATOM 2950 C CA . VAL A 1 383 ? -94.454 22.517 120.643 1.00 47.25 383 VAL A CA 1
ATOM 2951 C C . VAL A 1 383 ? -95.933 22.506 121.030 1.00 47.25 383 VAL A C 1
ATOM 2953 O O . VAL A 1 383 ? -96.677 23.362 120.571 1.00 47.25 383 VAL A O 1
ATOM 2956 N N . ASP A 1 384 ? -96.314 21.574 121.898 1.00 44.94 384 ASP A N 1
ATOM 2957 C CA . ASP A 1 384 ? -97.479 21.652 122.786 1.00 44.94 384 ASP A CA 1
ATOM 2958 C C . ASP A 1 384 ? -96.953 21.268 124.188 1.00 44.94 384 ASP A C 1
ATOM 2960 O O . ASP A 1 384 ? -96.173 20.331 124.328 1.00 44.94 384 ASP A O 1
ATOM 2964 N N . GLY A 1 385 ? -97.203 21.977 125.285 1.00 40.47 385 GLY A N 1
ATOM 2965 C CA . GLY A 1 385 ? -98.411 22.720 125.604 1.00 40.47 385 GLY A CA 1
ATOM 2966 C C . GLY A 1 385 ? -99.196 21.952 126.671 1.00 40.47 385 GLY A C 1
ATOM 2967 O O . GLY A 1 385 ? -100.003 21.100 126.341 1.00 40.47 385 GLY A O 1
ATOM 2968 N N . GLU A 1 386 ? -98.948 22.310 127.933 1.00 41.16 386 GLU A N 1
ATOM 2969 C CA . GLU A 1 386 ? -99.849 22.186 129.094 1.00 41.16 386 GLU A CA 1
ATOM 2970 C C . GLU A 1 386 ? -99.984 20.879 129.912 1.00 41.16 386 GLU A C 1
ATOM 2972 O O . GLU A 1 386 ? -100.251 19.771 129.463 1.00 41.16 386 GLU A O 1
ATOM 2977 N N . THR A 1 387 ? -99.844 21.138 131.212 1.00 41.62 387 THR A N 1
ATOM 2978 C CA . THR A 1 387 ? -100.177 20.428 132.451 1.00 41.62 387 THR A CA 1
ATOM 2979 C C . THR A 1 387 ? -101.686 20.311 132.727 1.00 41.62 387 THR A C 1
ATOM 2981 O O . THR A 1 387 ? -102.355 21.338 132.637 1.00 41.62 387 THR A O 1
ATOM 2984 N N . HIS A 1 388 ? -102.176 19.177 133.256 1.00 39.97 388 HIS A N 1
ATOM 2985 C CA . HIS A 1 388 ? -103.151 19.104 134.375 1.00 39.97 388 HIS A CA 1
ATOM 2986 C C . HIS A 1 388 ? -103.344 17.660 134.897 1.00 39.97 388 HIS A C 1
ATOM 2988 O O . HIS A 1 388 ? -103.458 16.749 134.083 1.00 39.97 388 HIS A O 1
ATOM 2994 N N . ASP A 1 389 ? -103.383 17.553 136.238 1.00 40.47 389 ASP A N 1
ATOM 2995 C CA . ASP A 1 389 ? -103.798 16.464 137.164 1.00 40.47 389 ASP A CA 1
ATOM 2996 C C . ASP A 1 389 ? -103.315 15.009 136.985 1.00 40.47 389 ASP A C 1
ATOM 2998 O O . ASP A 1 389 ? -103.696 14.327 136.007 1.00 40.47 389 ASP A O 1
#

pLDDT: mean 80.92, std 19.63, range [27.16, 98.44]

Radius of gyration: 67.45 Å; Cα contacts (8 Å, |Δi|>4): 71; chains: 1; bounding box: 158×76×233 Å

Secondary structure (DSSP, 8-state):
----HHHHHTPPPPP-SSS----HHHHHHHHHHHHHHHHHHHHHHHHHHHHHHHHHHHTTPPP-----SS---S-----HHHHHHHHHHHHHHHHHHHHHHHHHHHHHHHHHHHHHHHHHHHHHHHHHTSTT-HHHHHHHHHHHHHHHHHHHHHHHHHHHHHHHHHHHHHHHHHHHHHHHHHHHGGG-----------PPP---TTTHHHHHHHHHHHHHHHHHHHHHHHHHHHHHHHHHHHHHHHHHHHHHHHHHHHHHHHHHHHHHHHHHHHHHHHHHHHHHHHHHHHHHHHHHHHHHHHHHHHHHHHHHHHHHHHHHHHHHHHHHHHHHHHHHHHHHHHHHHHHHHHHHHHHHHHHHHHHHHHHHHHHHHHHHHHT-S--------

Solvent-accessible surface area (backbone atoms only — not comparable to full-atom values): 22302 Å² total; per-residue (Å²): 138,93,78,53,59,71,56,59,77,69,60,82,80,86,85,62,93,88,52,94,71,80,58,69,66,65,51,51,58,50,51,53,50,51,38,53,49,49,51,49,52,51,48,52,52,51,50,52,50,47,55,52,31,53,57,30,51,78,70,74,45,83,68,86,70,87,85,76,83,84,85,82,74,98,76,76,76,74,52,75,65,52,62,51,46,54,52,51,50,55,53,44,52,50,52,40,54,51,38,52,52,50,43,54,52,46,49,53,51,41,55,53,44,50,53,52,41,53,55,46,51,53,51,51,55,54,48,77,72,48,96,82,55,81,69,60,53,53,55,52,48,53,53,44,54,54,44,49,56,49,40,55,54,43,51,51,53,43,51,54,45,50,51,54,38,52,54,46,48,54,54,43,52,54,50,50,53,51,49,53,54,57,60,65,64,73,80,74,85,87,85,88,83,82,90,85,85,87,83,88,88,82,91,68,90,81,70,47,61,65,52,48,52,50,49,48,52,54,46,54,48,52,48,51,52,48,52,51,52,49,51,52,51,49,52,54,49,49,52,51,49,55,50,52,51,52,53,50,49,52,52,48,54,51,50,51,52,52,53,50,52,52,49,54,51,51,51,52,53,50,50,52,52,49,52,50,51,51,52,52,51,50,52,52,50,53,49,53,52,51,52,52,48,51,53,51,52,49,52,51,51,52,54,50,51,54,51,51,51,54,51,51,54,51,50,50,51,51,53,49,53,50,51,51,51,52,50,52,51,49,53,53,49,53,50,52,50,51,51,51,51,52,54,52,52,52,50,52,50,51,50,49,51,50,53,52,49,51,52,50,50,50,54,50,49,50,50,53,50,49,52,48,52,49,51,58,47,68,74,64,70,82,93,76,84,87,88,82,137

Foldseek 3Di:
DPDDLVNLVPDDDDDDPPDDDDDPVVVVVVSVVVSVVRVVVVVVVVVVLVVVQVVCVVVVHDRDDPPDDDDDDPPDPPPPVLVVLVVVLVVLVVVLVVLVVVLVVLVVVLVVLVVVLVVLVVVLVVVVVPPDDPPVNVVSVVVNVVSVVVNVVSVVVSVVSVVVSVVSVVVSVVSVVVSVVVVVVVPPDDDDDDDDDDDDDDDDPDVVVVVVVVVVVVVVVVVVVVVVVVVVVVVVVVVVVVVVVVVVVVVVVVVVVVVVVVVVVVVVVVVVVVVVVVVVVVVVVVVVVVVVVVVVVVVVVVVVVVVVVVVVVVVVVVVVVVVVVVVVVVVVVVVVVVVVVVVVVVVVVVVVVVVVVVVVVVVVVVVVVVVVVVVVVVVPDDDDDDDDD